Protein AF-A0AAE0Q2H9-F1 (afdb_monomer_lite)

Foldseek 3Di:
DDDDDDDDPPDPDPPPVVNVVLVCLVPDPDPLSVQLPPDDDPVSNVVSVVVSVVVVVVVCVVVVVVVVVVVVVDDDDDDDDDDDQKAFAFKKKKFFLFQFFPVQDALLNCQVCVVVVVQADPVLQGDPLNCVQVVPDPDPDDDPVSSPCVPPDHDDPVPRDDPLRVSVRGPDDQQQFFPFKDALNHGDGQVQWDWDQDPSGTMTMHQLCPPVDDTDMFRDDDDNNGMDTHTDSPPVRGDGDRDQDPNPDDPPPDPDDPDPDDDDDDPPPVVVVCVVDPDDDDPPVVVVVVVVVPDDDDDDDDDDDDDDPVVPVVVVVVVVVVVVVVVVDDDRCPPDPAGFMWMDTHHSVDDDPRVPRTDTDHPPDDDDDGDDDDDDPPDDDPDDDDDDDDDDPDDPPPPPPPDPPPDAAEAEEAPLELVVCLVVVLVVCVVVVHAKYKYKNHLDADFDWDRSDPQKIKGKHAHGSNGAIIIMIGRNVFVVQWPDWADQYSFWIWTWGQDPNAIEIEIEGEADAPPDDPVSRVVRVVSVVVVLVPDDPRHHYDYRYDQNWFLAAQQVVLVQAAARATAHDGDPSNVVVSVVCVVSSHHPVLRNDHDDNVPRHD

Sequence (602 aa):
MCLSESAPREKRERSSVREASELFLKHTTFHGLRHVFLGGSYPRRAAWLIAFLASLALLVAWSSNRVRYLLSSPVHTKAHVVYATRLVFPAVTICNRNLLLPRRMSKPDIFSAGRWLGLLGKNRQVSAGAVEALGTREDSSTPFRALDFSRFLPPPREAQPSMRQLLDRLGHQLEEMLLYCRFQGERCGPRNFSTIFTRYGKCYTFNSGLDGQPLRITTKGGMGNGLELMLDIQQDEYLPVWGETEALLCWNWFRPLRIHCYYDVENVMLQFCASLFGQQIGESLHKELIELAKGNVKEGNGMKQKQDPKSLIQPCIEDHCISYLNRFSFPPDETSFEAGIKVQIHTQDEPPFIDQLGFGVAPGFQTFVSCQEQRGAGGNWATVGRRSRGGRRVRRQREKRKGKSVGLRIGTLNVGTMTGKGRELADVMERRKVDILCVQETRWKGSKARSIGAGFKLFYYGMDSKRNGVGVVLKEEFVRNVLEVKRVSDRVMSLKLEIEGVMLNVVSGYAPQVGCELEEKERFWSELDEVMESIPTGERVVIGTDFNGHVGEGNTGDEEVMGKFGVKERNLEGQMVVDFAKRMDMGVVNTYFQKREEHRVT

InterPro domains:
  IPR001873 Epithelial sodium channel [PF00858] (24-244)
  IPR001873 Epithelial sodium channel [PF00858] (331-375)
  IPR001873 Epithelial sodium channel [PR01078] (45-62)
  IPR001873 Epithelial sodium channel [PR01078] (85-101)
  IPR001873 Epithelial sodium channel [PR01078] (191-207)
  IPR001873 Epithelial sodium channel [PR01078] (222-240)
  IPR001873 Epithelial sodium channel [PTHR11690] (16-242)
  IPR005135 Endonuclease/exonuclease/phosphatase [PF03372] (412-552)
  IPR036691 Endonuclease/exonuclease/phosphatase superfamily [G3DSA:3.60.10.10] (407-602)
  IPR036691 Endonuclease/exonuclease/phosphatase superfamily [SSF56219] (408-591)

Structure (mmCIF, N/CA/C/O backbone):
data_AF-A0AAE0Q2H9-F1
#
_entry.id   AF-A0AAE0Q2H9-F1
#
loop_
_atom_site.group_PDB
_atom_site.id
_atom_site.type_symbol
_atom_site.label_atom_id
_atom_site.label_alt_id
_atom_site.label_comp_id
_atom_site.label_asym_id
_atom_site.label_entity_id
_atom_site.label_seq_id
_atom_site.pdbx_PDB_ins_code
_atom_site.Cartn_x
_atom_site.Cartn_y
_atom_site.Cartn_z
_atom_site.occupancy
_atom_site.B_iso_or_equiv
_atom_site.auth_seq_id
_atom_site.auth_comp_id
_atom_site.auth_asym_id
_atom_site.auth_atom_id
_atom_site.pdbx_PDB_model_num
ATOM 1 N N . MET A 1 1 ? -81.831 51.601 44.321 1.00 39.03 1 MET A N 1
ATOM 2 C CA . MET A 1 1 ? -81.459 50.339 45.001 1.00 39.03 1 MET A CA 1
ATOM 3 C C . MET A 1 1 ? -80.109 49.929 44.430 1.00 39.03 1 MET A C 1
ATOM 5 O O . MET A 1 1 ? -80.035 49.822 43.221 1.00 39.03 1 MET A O 1
ATOM 9 N N . CYS A 1 2 ? -78.994 49.812 45.139 1.00 36.53 2 CYS A N 1
ATOM 10 C CA . CYS A 1 2 ? -78.701 49.851 46.565 1.00 36.53 2 CYS A CA 1
ATOM 11 C C . CYS A 1 2 ? -77.357 50.565 46.778 1.00 36.53 2 CYS A C 1
ATOM 13 O O . CYS A 1 2 ? -76.536 50.662 45.869 1.00 36.53 2 CYS A O 1
ATOM 15 N N . LEU A 1 3 ? -77.203 51.092 47.987 1.00 38.12 3 LEU A N 1
ATOM 16 C CA . LEU A 1 3 ? -76.043 51.804 48.502 1.00 38.12 3 LEU A CA 1
ATOM 17 C C . LEU A 1 3 ? -74.838 50.874 48.723 1.00 38.12 3 LEU A C 1
ATOM 19 O O . LEU A 1 3 ? -74.993 49.693 49.011 1.00 38.12 3 LEU A O 1
ATOM 23 N N . SER A 1 4 ? -73.665 51.492 48.599 1.00 39.12 4 SER A N 1
ATOM 24 C CA . SER A 1 4 ? -72.331 51.138 49.098 1.00 39.12 4 SER A CA 1
ATOM 25 C C . SER A 1 4 ? -72.188 49.942 50.054 1.00 39.12 4 SER A C 1
ATOM 27 O O . SER A 1 4 ? -72.590 50.023 51.213 1.00 39.12 4 SER A O 1
ATOM 29 N N . GLU A 1 5 ? -71.399 48.951 49.637 1.00 39.38 5 GLU A N 1
ATOM 30 C CA . GLU A 1 5 ? -70.533 48.191 50.544 1.00 39.38 5 GLU A CA 1
ATOM 31 C C . GLU A 1 5 ? -69.073 48.493 50.195 1.00 39.38 5 GLU A C 1
ATOM 33 O O . GLU A 1 5 ? -68.560 48.176 49.121 1.00 39.38 5 GLU A O 1
ATOM 38 N N . SER A 1 6 ? -68.410 49.192 51.110 1.00 40.75 6 SER A N 1
ATOM 39 C CA . SER A 1 6 ? -66.977 49.442 51.096 1.00 40.75 6 SER A CA 1
ATOM 40 C C . SER A 1 6 ? -66.220 48.129 51.308 1.00 40.75 6 SER A C 1
ATOM 42 O O . SER A 1 6 ? -66.159 47.626 52.430 1.00 40.75 6 SER A O 1
ATOM 44 N N . ALA A 1 7 ? -65.609 47.598 50.248 1.00 39.53 7 ALA A N 1
ATOM 45 C CA . ALA A 1 7 ? -64.619 46.534 50.364 1.00 39.53 7 ALA A CA 1
ATOM 46 C C . ALA A 1 7 ? -63.428 47.029 51.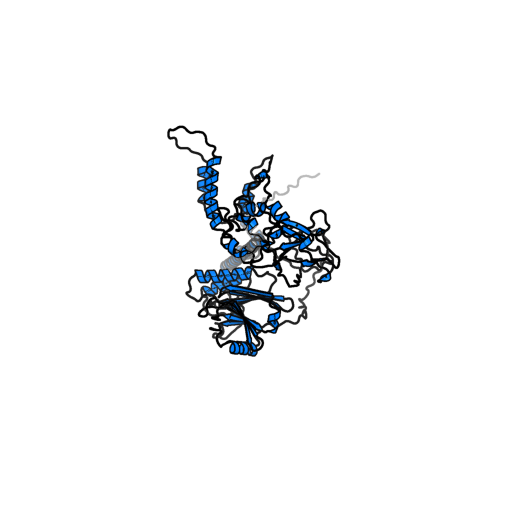213 1.00 39.53 7 ALA A C 1
ATOM 48 O O . ALA A 1 7 ? -62.914 48.128 50.960 1.00 39.53 7 ALA A O 1
ATOM 49 N N . PRO A 1 8 ? -62.963 46.266 52.217 1.00 41.06 8 PRO A N 1
ATOM 50 C CA . PRO A 1 8 ? -61.811 46.674 52.997 1.00 41.06 8 PRO A CA 1
ATOM 51 C C . PRO A 1 8 ? -60.570 46.652 52.100 1.00 41.06 8 PRO A C 1
ATOM 53 O O . PRO A 1 8 ? -60.254 45.654 51.456 1.00 41.06 8 PRO A O 1
ATOM 56 N N . ARG A 1 9 ? -59.849 47.778 52.062 1.00 40.84 9 ARG A N 1
ATOM 57 C CA . ARG A 1 9 ? -58.478 47.834 51.547 1.00 40.84 9 ARG A CA 1
ATOM 58 C C . ARG A 1 9 ? -57.620 46.902 52.403 1.00 40.84 9 ARG A C 1
ATOM 60 O O . ARG A 1 9 ? -57.198 47.298 53.489 1.00 40.84 9 ARG A O 1
ATOM 67 N N . GLU A 1 10 ? -57.340 45.696 51.917 1.00 41.06 10 GLU A N 1
ATOM 68 C CA . GLU A 1 10 ? -56.255 44.881 52.458 1.00 41.06 10 GLU A CA 1
ATOM 69 C C . GLU A 1 10 ? -54.957 45.683 52.335 1.00 41.06 10 GLU A C 1
ATOM 71 O O . GLU A 1 10 ? -54.444 45.961 51.246 1.00 41.06 10 GLU A O 1
ATOM 76 N N . LYS A 1 11 ? -54.437 46.113 53.487 1.00 38.41 11 LYS A N 1
ATOM 77 C CA . LYS A 1 11 ? -53.062 46.577 53.609 1.00 38.41 11 LYS A CA 1
ATOM 78 C C . LYS A 1 11 ? -52.184 45.419 53.153 1.00 38.41 11 LYS A C 1
ATOM 80 O O . LYS A 1 11 ? -52.078 44.417 53.848 1.00 38.41 11 LYS A O 1
ATOM 85 N N . ARG A 1 12 ? -51.546 45.566 51.993 1.00 45.38 12 ARG A N 1
ATOM 86 C CA . ARG A 1 12 ? -50.453 44.694 51.562 1.00 45.38 12 ARG A CA 1
ATOM 87 C C . ARG A 1 12 ? -49.292 44.927 52.528 1.00 45.38 12 ARG A C 1
ATOM 89 O O . ARG A 1 12 ? -48.433 45.774 52.281 1.00 45.38 12 ARG A O 1
ATOM 96 N N . GLU A 1 13 ? -49.326 44.252 53.674 1.00 52.59 13 GLU A N 1
ATOM 97 C CA . GLU A 1 13 ? -48.180 44.153 54.565 1.00 52.59 13 GLU A CA 1
ATOM 98 C C . GLU A 1 13 ? -47.014 43.666 53.710 1.00 52.59 13 GLU A C 1
ATOM 100 O O . GLU A 1 13 ? -47.124 42.688 52.967 1.00 52.59 13 GLU A O 1
ATOM 105 N N . ARG A 1 14 ? -45.910 44.417 53.718 1.00 51.50 14 ARG A N 1
ATOM 106 C CA . ARG A 1 14 ? -44.670 43.955 53.102 1.00 51.50 14 ARG A CA 1
ATOM 107 C C . ARG A 1 14 ? -44.243 42.728 53.894 1.00 51.50 14 ARG A C 1
ATOM 109 O O . ARG A 1 14 ? -43.568 42.876 54.908 1.00 51.50 14 ARG A O 1
ATOM 116 N N . SER A 1 15 ? -44.655 41.545 53.438 1.00 58.09 15 SER A N 1
ATOM 117 C CA . SER A 1 15 ? -44.147 40.270 53.931 1.00 58.09 15 SER A CA 1
ATOM 118 C C . SER A 1 15 ? -42.632 40.386 53.966 1.00 58.09 15 SER A C 1
ATOM 120 O O . SER A 1 15 ? -42.003 40.689 52.942 1.00 58.09 15 SER A O 1
ATOM 122 N N . SER A 1 16 ? -42.059 40.233 55.153 1.00 71.12 16 SER A N 1
ATOM 123 C CA . SER A 1 16 ? -40.617 40.307 55.334 1.00 71.12 16 SER A CA 1
ATOM 124 C C . SER A 1 16 ? -39.960 39.334 54.354 1.00 71.12 16 SER A C 1
ATOM 126 O O . SER A 1 16 ? -40.435 38.212 54.186 1.00 71.12 16 SER A O 1
ATOM 128 N N . VAL A 1 17 ? -38.869 39.730 53.690 1.00 72.31 17 VAL A N 1
ATOM 129 C CA . VAL A 1 17 ? -38.155 38.880 52.709 1.00 72.31 17 VAL A CA 1
ATOM 130 C C . VAL A 1 17 ? -37.811 37.502 53.298 1.00 72.31 17 VAL A C 1
ATOM 132 O O . VAL A 1 17 ? -37.739 36.513 52.573 1.00 72.31 17 VAL A O 1
ATOM 135 N N . ARG A 1 18 ? -37.657 37.430 54.626 1.00 70.06 18 ARG A N 1
ATOM 136 C CA . ARG A 1 18 ? -37.461 36.190 55.386 1.00 70.06 18 ARG A CA 1
ATOM 137 C C . ARG A 1 18 ? -38.673 35.260 55.368 1.00 70.06 18 ARG A C 1
ATOM 139 O O . ARG A 1 18 ? -38.517 34.057 55.242 1.00 70.06 18 ARG A O 1
ATOM 146 N N . GLU A 1 19 ? -39.872 35.805 55.463 1.00 74.44 19 GLU A N 1
ATOM 147 C CA . GLU A 1 19 ? -41.104 35.021 55.470 1.00 74.44 19 GLU A CA 1
ATOM 148 C C . GLU A 1 19 ? -41.381 34.437 54.079 1.00 74.44 19 GLU A C 1
ATOM 150 O O . GLU A 1 19 ? -41.682 33.253 53.941 1.00 74.44 19 GLU A O 1
ATOM 155 N N . ALA A 1 20 ? -41.141 35.230 53.030 1.00 76.94 20 ALA A N 1
ATOM 156 C CA . ALA A 1 20 ? -41.234 34.772 51.647 1.00 76.94 20 ALA A CA 1
ATOM 157 C C . ALA A 1 20 ? -40.179 33.701 51.306 1.00 76.94 20 ALA A C 1
ATOM 159 O O . ALA A 1 20 ? -40.489 32.728 50.613 1.00 76.94 20 ALA A O 1
ATOM 160 N N . SER A 1 21 ? -38.943 33.838 51.802 1.00 75.88 21 SER A N 1
ATOM 161 C CA . SER A 1 21 ? -37.888 32.847 51.562 1.00 75.88 21 SER A CA 1
ATOM 162 C C . SER A 1 21 ? -38.132 31.541 52.319 1.00 75.88 21 SER A C 1
ATOM 164 O O . SER A 1 21 ? -37.932 30.467 51.752 1.00 75.88 21 SER A O 1
ATOM 166 N N . GLU A 1 22 ? -38.645 31.590 53.548 1.00 75.81 22 GLU A N 1
ATOM 167 C CA . GLU A 1 22 ? -39.042 30.387 54.284 1.00 75.81 22 GLU A CA 1
ATOM 168 C C . GLU A 1 22 ? -40.211 29.651 53.621 1.00 75.81 22 GLU A C 1
ATOM 170 O O . GLU A 1 22 ? -40.206 28.418 53.557 1.00 75.81 22 GLU A O 1
ATOM 175 N N . LEU A 1 23 ? -41.190 30.384 53.088 1.00 78.94 23 LEU A N 1
ATOM 176 C CA . LEU A 1 23 ? -42.325 29.807 52.367 1.00 78.94 23 LEU A CA 1
ATOM 177 C C . LEU A 1 23 ? -41.866 29.157 51.049 1.00 78.94 23 LEU A C 1
ATOM 179 O O . LEU A 1 23 ? -42.233 28.017 50.759 1.00 78.94 23 LEU A O 1
ATOM 183 N N . PHE A 1 24 ? -40.957 29.808 50.313 1.00 82.88 24 PHE A N 1
ATOM 184 C CA . PHE A 1 24 ? -40.316 29.242 49.120 1.00 82.88 24 PHE A CA 1
ATOM 185 C C . PHE A 1 24 ? -39.538 27.956 49.430 1.00 82.88 24 PHE A C 1
ATOM 187 O O . PHE A 1 24 ? -39.693 26.945 48.747 1.00 82.88 24 PHE A O 1
ATOM 194 N N . LEU A 1 25 ? -38.739 27.950 50.498 1.00 80.50 25 LEU A N 1
ATOM 195 C CA . LEU A 1 25 ? -37.935 26.794 50.901 1.00 80.50 25 LEU A CA 1
ATOM 196 C C . LEU A 1 25 ? -38.777 25.608 51.403 1.00 80.50 25 LEU A C 1
ATOM 198 O O . LEU A 1 25 ? -38.303 24.471 51.375 1.00 80.50 25 LEU A O 1
ATOM 202 N N . LYS A 1 26 ? -40.017 25.840 51.850 1.00 78.00 26 LYS A N 1
ATOM 203 C CA . LYS A 1 26 ? -40.967 24.771 52.210 1.00 78.00 26 LYS A CA 1
ATOM 204 C C . LYS A 1 26 ? -41.614 24.124 50.984 1.00 78.00 26 LYS A C 1
ATOM 206 O O . LYS A 1 26 ? -41.869 22.922 51.027 1.00 78.00 26 LYS A O 1
ATOM 211 N N . HIS A 1 27 ? -41.844 24.895 49.920 1.00 82.44 27 HIS A N 1
ATOM 212 C CA . HIS A 1 27 ? -42.533 24.448 48.701 1.00 82.44 27 HIS A CA 1
ATOM 213 C C . HIS A 1 27 ? -41.603 24.117 47.524 1.00 82.44 27 HIS A C 1
ATOM 215 O O . HIS A 1 27 ? -42.066 23.626 46.496 1.00 82.44 27 HIS A O 1
ATOM 221 N N . THR A 1 28 ? -40.301 24.370 47.652 1.00 84.38 28 THR A N 1
ATOM 222 C CA . THR A 1 28 ? -39.335 24.094 46.589 1.00 84.38 28 THR A CA 1
ATOM 223 C C . THR A 1 28 ? -39.168 22.597 46.323 1.00 84.38 28 THR A C 1
ATOM 225 O O . THR A 1 28 ? -39.120 21.778 47.242 1.00 84.38 28 THR A O 1
ATOM 228 N N . THR A 1 29 ? -39.024 22.240 45.047 1.00 86.31 29 THR A N 1
ATOM 229 C CA . THR A 1 29 ? -38.696 20.880 44.590 1.00 86.31 29 THR A CA 1
ATOM 230 C C . THR A 1 29 ? -37.190 20.599 44.623 1.00 86.31 29 THR A C 1
ATOM 232 O O . THR A 1 29 ? -36.755 19.476 44.351 1.00 86.31 29 THR A O 1
ATOM 235 N N . PHE A 1 30 ? -36.372 21.602 44.968 1.00 82.81 30 PHE A N 1
ATOM 236 C CA . PHE A 1 30 ? -34.933 21.438 45.137 1.00 82.81 30 PHE A CA 1
ATOM 237 C C . PHE A 1 30 ? -34.627 20.618 46.391 1.00 82.81 30 PHE A C 1
ATOM 239 O O . PHE A 1 30 ? -34.816 21.053 47.531 1.00 82.81 30 PHE A O 1
ATOM 246 N N . HIS A 1 31 ? -34.111 19.415 46.163 1.00 84.12 31 HIS A N 1
ATOM 247 C CA . HIS A 1 31 ? -33.753 18.480 47.217 1.00 84.12 31 HIS A CA 1
ATOM 248 C C . HIS A 1 31 ? -32.572 19.032 48.031 1.00 84.12 31 HIS A C 1
ATOM 250 O O . HIS A 1 31 ? -31.634 19.607 47.485 1.00 84.12 31 HIS A O 1
ATOM 256 N N . GLY A 1 32 ? -32.624 18.883 49.355 1.00 82.81 32 GLY A N 1
ATOM 257 C CA . GLY A 1 32 ? -31.563 19.328 50.268 1.00 82.81 32 GLY A CA 1
ATOM 258 C C . GLY A 1 32 ? -31.647 20.798 50.696 1.00 82.81 32 GLY A C 1
ATOM 259 O O . GLY A 1 32 ? -31.337 21.095 51.848 1.00 82.81 32 GLY A O 1
ATOM 260 N N . LEU A 1 33 ? -32.165 21.704 49.857 1.00 83.62 33 LEU A N 1
ATOM 261 C CA . LEU A 1 33 ? -32.212 23.147 50.152 1.00 83.62 33 LEU A CA 1
ATOM 262 C C . LEU A 1 33 ? -33.063 23.473 51.396 1.00 83.62 33 LEU A C 1
ATOM 264 O O . LEU A 1 33 ? -32.668 24.268 52.249 1.00 83.62 33 LEU A O 1
ATOM 268 N N . ARG A 1 34 ? -34.187 22.768 51.577 1.00 84.31 34 ARG A N 1
ATOM 269 C CA . ARG A 1 34 ? -35.017 22.848 52.792 1.00 84.31 34 ARG A CA 1
ATOM 270 C C . ARG A 1 34 ? -34.242 22.473 54.063 1.00 84.31 34 ARG A C 1
ATOM 272 O O . ARG A 1 34 ? -34.449 23.084 55.106 1.00 84.31 34 ARG A O 1
ATOM 279 N N . HIS A 1 35 ? -33.352 21.483 54.005 1.00 83.19 35 HIS A N 1
ATOM 280 C CA . HIS A 1 35 ? -32.595 21.019 55.176 1.00 83.19 35 HIS A CA 1
ATOM 281 C C . HIS A 1 35 ? -31.401 21.912 55.521 1.00 83.19 35 HIS A C 1
ATOM 283 O O . HIS A 1 35 ? -30.983 21.933 56.676 1.00 83.19 35 HIS A O 1
ATOM 289 N N . VAL A 1 36 ? -30.905 22.678 54.549 1.00 83.31 36 VAL A N 1
ATOM 290 C CA . VAL A 1 36 ? -29.875 23.702 54.755 1.00 83.31 36 VAL A CA 1
ATOM 291 C C . VAL A 1 36 ? -30.437 24.895 55.534 1.00 83.31 36 VAL A C 1
ATOM 293 O O . VAL A 1 36 ? -29.803 25.365 56.477 1.00 83.31 36 VAL A O 1
ATOM 296 N N . PHE A 1 37 ? -31.642 25.359 55.184 1.00 79.75 37 PHE A N 1
ATOM 297 C CA . PHE A 1 37 ? -32.183 26.618 55.711 1.00 79.75 37 PHE A CA 1
ATOM 298 C C . PHE A 1 37 ? -33.259 26.467 56.802 1.00 79.75 37 PHE A C 1
ATOM 300 O O . PHE A 1 37 ? -33.308 27.294 57.710 1.00 79.75 37 PHE A O 1
ATOM 307 N N . LEU A 1 38 ? -34.096 25.420 56.777 1.00 73.25 38 LEU A N 1
ATOM 308 C CA . LEU A 1 38 ? -35.265 25.293 57.670 1.00 73.25 38 LEU A CA 1
ATOM 309 C C . LEU A 1 38 ? -35.107 24.267 58.808 1.00 73.25 38 LEU A C 1
ATOM 311 O O . LEU A 1 38 ? -35.972 24.205 59.676 1.00 73.25 38 LEU A O 1
ATOM 315 N N . GLY A 1 39 ? -34.045 23.450 58.854 1.00 66.81 39 GLY A N 1
ATOM 316 C CA . GLY A 1 39 ? -33.971 22.309 59.787 1.00 66.81 39 GLY A CA 1
ATOM 317 C C . GLY A 1 39 ? -32.742 22.260 60.703 1.00 66.81 39 GLY A C 1
ATOM 318 O O . GLY A 1 39 ? -31.646 22.570 60.262 1.00 66.81 39 GLY A O 1
ATOM 319 N N . GLY A 1 40 ? -32.923 21.788 61.944 1.00 67.56 40 GLY A N 1
ATOM 320 C CA . GLY A 1 40 ? -31.889 21.158 62.787 1.00 67.56 40 GLY A CA 1
ATOM 321 C C . GLY A 1 40 ? -30.807 22.043 63.426 1.00 67.56 40 GLY A C 1
ATOM 322 O O . GLY A 1 40 ? -30.746 23.250 63.215 1.00 67.56 40 GLY A O 1
ATOM 323 N N . SER A 1 41 ? -29.941 21.397 64.218 1.00 80.31 41 SER A N 1
ATOM 324 C CA . SER A 1 41 ? -28.746 21.993 64.827 1.00 80.31 41 SER A CA 1
ATOM 325 C C . SER A 1 41 ? -27.718 22.418 63.769 1.00 80.31 41 SER A C 1
ATOM 327 O O . SER A 1 41 ? -27.678 21.868 62.664 1.00 80.31 41 SER A O 1
ATOM 329 N N . TYR A 1 42 ? -26.853 23.376 64.116 1.00 82.25 42 TYR A N 1
ATOM 330 C CA . TYR A 1 42 ? -25.795 23.896 63.239 1.00 82.25 42 TYR A CA 1
ATOM 331 C C . TYR A 1 42 ? -24.983 22.818 62.479 1.00 82.25 42 TYR A C 1
ATOM 333 O O . TYR A 1 42 ? -24.877 22.929 61.255 1.00 82.25 42 TYR A O 1
ATOM 341 N N . PRO A 1 43 ? -24.487 21.727 63.110 1.00 84.81 43 PRO A N 1
ATOM 342 C CA . PRO A 1 43 ? -23.724 20.699 62.389 1.00 84.81 43 PRO A CA 1
ATOM 343 C C . PRO A 1 43 ? -24.547 19.964 61.322 1.00 84.81 43 PRO A C 1
ATOM 345 O O . PRO A 1 43 ? -24.023 19.605 60.269 1.00 84.81 43 PRO A O 1
ATOM 348 N N . ARG A 1 44 ? -25.854 19.781 61.541 1.00 85.06 44 ARG A N 1
ATOM 349 C CA . ARG A 1 44 ? -26.738 19.133 60.564 1.00 85.06 44 ARG A CA 1
ATOM 350 C C . ARG A 1 44 ? -26.936 20.011 59.329 1.00 85.06 44 ARG A C 1
ATOM 352 O O . ARG A 1 44 ? -26.934 19.492 58.217 1.00 85.06 44 ARG A O 1
ATOM 359 N N . ARG A 1 45 ? -27.071 21.327 59.511 1.00 87.00 45 ARG A N 1
ATOM 360 C CA . ARG A 1 45 ? -27.172 22.286 58.397 1.00 87.00 45 ARG A CA 1
ATOM 361 C C . ARG A 1 45 ? -25.888 22.331 57.575 1.00 87.00 45 ARG A C 1
ATOM 363 O O . ARG A 1 45 ? -25.959 22.290 56.350 1.00 87.00 45 ARG A O 1
ATOM 370 N N . ALA A 1 46 ? -24.733 22.336 58.242 1.00 87.19 46 ALA A N 1
ATOM 371 C CA . ALA A 1 46 ? -23.431 22.296 57.581 1.00 87.19 46 ALA A CA 1
ATOM 372 C C . ALA A 1 46 ? -23.246 21.013 56.751 1.00 87.19 46 ALA A C 1
ATOM 374 O O . ALA A 1 46 ? -22.850 21.089 55.590 1.00 87.19 46 ALA A O 1
ATOM 375 N N . ALA A 1 47 ? -23.615 19.847 57.292 1.00 89.62 47 ALA A N 1
ATOM 376 C CA . ALA A 1 47 ? -23.546 18.580 56.562 1.00 89.62 47 ALA A CA 1
ATOM 377 C C . ALA A 1 47 ? -24.439 18.572 55.305 1.00 89.62 47 ALA A C 1
ATOM 379 O O . ALA A 1 47 ? -23.997 18.160 54.231 1.00 89.62 47 ALA A O 1
ATOM 380 N N . TRP A 1 48 ? -25.674 19.078 55.408 1.00 89.81 48 TRP A N 1
ATOM 381 C CA . TRP A 1 48 ? -26.577 19.195 54.256 1.00 89.81 48 TRP A CA 1
ATOM 382 C C . TRP A 1 48 ? -26.090 20.204 53.215 1.00 89.81 48 TRP A C 1
ATOM 384 O O . TRP A 1 48 ? -26.258 19.963 52.020 1.00 89.81 48 TRP A O 1
ATOM 394 N N . LEU A 1 49 ? -25.454 21.297 53.643 1.00 90.38 49 LEU A N 1
ATOM 395 C CA . LEU A 1 49 ? -24.866 22.283 52.738 1.00 90.38 49 LEU A CA 1
ATOM 396 C C . LEU A 1 49 ? -23.699 21.680 51.947 1.00 90.38 49 LEU A C 1
ATOM 398 O O . LEU A 1 49 ? -23.647 21.834 50.729 1.00 90.38 49 LEU A O 1
ATOM 402 N N . ILE A 1 50 ? -22.807 20.945 52.617 1.00 92.81 50 ILE A N 1
ATOM 403 C CA . ILE A 1 50 ? -21.678 20.260 51.971 1.00 92.81 50 ILE A CA 1
ATOM 404 C C . ILE A 1 50 ? -22.186 19.225 50.961 1.00 92.81 50 ILE A C 1
ATOM 406 O O . ILE A 1 50 ? -21.733 19.213 49.818 1.00 92.81 50 ILE A O 1
ATOM 410 N N . ALA A 1 51 ? -23.161 18.397 51.344 1.00 91.88 51 ALA A N 1
ATOM 411 C CA . ALA A 1 51 ? -23.741 17.397 50.449 1.00 91.88 51 ALA A CA 1
ATOM 412 C C . ALA A 1 51 ? -24.419 18.036 49.222 1.00 91.88 51 ALA A C 1
ATOM 414 O O . ALA A 1 51 ? -24.249 17.560 48.097 1.00 91.88 51 ALA A O 1
ATOM 415 N N . PHE A 1 52 ? -25.144 19.143 49.417 1.00 92.38 52 PHE A N 1
ATOM 416 C CA . PHE A 1 52 ? -25.777 19.887 48.330 1.00 92.38 52 PHE A CA 1
ATOM 417 C C . PHE A 1 52 ? -24.738 20.471 47.362 1.00 92.38 52 PHE A C 1
ATOM 419 O O . PHE A 1 52 ? -24.836 20.248 46.154 1.00 92.38 52 PHE A O 1
ATOM 426 N N . LEU A 1 53 ? -23.702 21.141 47.877 1.00 93.50 53 LEU A N 1
ATOM 427 C CA . LEU A 1 53 ? -22.624 21.707 47.060 1.00 93.50 53 LEU A CA 1
ATOM 428 C C . LEU A 1 53 ? -21.838 20.628 46.306 1.00 93.50 53 LEU A C 1
ATOM 430 O O . LEU A 1 53 ? -21.559 20.800 45.121 1.00 93.50 53 LEU A O 1
ATOM 434 N N . ALA A 1 54 ? -21.547 19.494 46.947 1.00 94.50 54 ALA A N 1
ATOM 435 C CA . ALA A 1 54 ? -20.900 18.358 46.296 1.00 94.50 54 ALA A CA 1
ATOM 436 C C . ALA A 1 54 ? -21.754 17.801 45.143 1.00 94.50 54 ALA A C 1
ATOM 438 O O . ALA A 1 54 ? -21.240 17.551 44.053 1.00 94.50 54 ALA A O 1
ATOM 439 N N . SER A 1 55 ? -23.071 17.667 45.346 1.00 94.31 55 SER A N 1
ATOM 440 C CA . SER A 1 55 ? -23.988 17.199 44.298 1.00 94.31 55 SER A CA 1
ATOM 441 C C . SER A 1 55 ? -24.080 18.169 43.112 1.00 94.31 55 SER A C 1
ATOM 443 O O . SER A 1 55 ? -24.082 17.734 41.960 1.00 94.31 55 SER A O 1
ATOM 445 N N . LEU A 1 56 ? -24.074 19.482 43.376 1.00 94.12 56 LEU A N 1
ATOM 446 C CA . LEU A 1 56 ? -24.089 20.517 42.344 1.00 94.12 56 LEU A CA 1
ATOM 447 C C . LEU A 1 56 ? -22.772 20.545 41.557 1.00 94.12 56 LEU A C 1
ATOM 449 O O . LEU A 1 56 ? -22.795 20.625 40.330 1.00 94.12 56 LEU A O 1
ATOM 453 N N . ALA A 1 57 ? -21.633 20.421 42.241 1.00 95.06 57 ALA A N 1
ATOM 454 C CA . ALA A 1 57 ? -20.321 20.358 41.603 1.00 95.06 57 ALA A CA 1
ATOM 455 C C . ALA A 1 57 ? -20.202 19.141 40.672 1.00 95.06 57 ALA A C 1
ATOM 457 O O . ALA A 1 57 ? -19.765 19.280 39.528 1.00 95.06 57 ALA A O 1
ATOM 458 N N . LEU A 1 58 ? -20.665 17.966 41.117 1.00 95.38 58 LEU A N 1
ATOM 459 C CA . LEU A 1 58 ? -20.722 16.769 40.276 1.00 95.38 58 LEU A CA 1
ATOM 460 C C . LEU A 1 58 ? -21.636 16.981 39.065 1.00 95.38 58 LEU A C 1
ATOM 462 O O . LEU A 1 58 ? -21.240 16.670 37.943 1.00 95.38 58 LEU A O 1
ATOM 466 N N . LEU A 1 59 ? -22.828 17.553 39.257 1.00 95.50 59 LEU A N 1
ATOM 467 C CA . LEU A 1 59 ? -23.752 17.835 38.158 1.00 95.50 59 LEU A CA 1
ATOM 468 C C . LEU A 1 59 ? -23.114 18.745 37.100 1.00 95.50 59 LEU A C 1
ATOM 470 O O . LEU A 1 59 ? -23.185 18.445 35.906 1.00 95.50 59 LEU A O 1
ATOM 474 N N . VAL A 1 60 ? -22.465 19.833 37.520 1.00 95.62 60 VAL A N 1
ATOM 475 C CA . VAL A 1 60 ? -21.793 20.773 36.611 1.00 95.62 60 VAL A CA 1
ATOM 476 C C . VAL A 1 60 ? -20.619 20.100 35.897 1.00 95.62 60 VAL A C 1
ATOM 478 O O . VAL A 1 60 ? -20.499 20.220 34.679 1.00 95.62 60 VAL A O 1
ATOM 481 N N . ALA A 1 61 ? -19.791 19.328 36.605 1.00 95.44 61 ALA A N 1
ATOM 482 C CA . ALA A 1 61 ? -18.658 18.627 36.004 1.00 95.44 61 ALA A CA 1
ATOM 483 C C . ALA A 1 61 ? -19.104 17.608 34.937 1.00 95.44 61 ALA A C 1
ATOM 485 O O . ALA A 1 61 ? -18.604 17.619 33.808 1.00 95.44 61 ALA A O 1
ATOM 486 N N . TRP A 1 62 ? -20.089 16.762 35.258 1.00 95.50 62 TRP A N 1
ATOM 487 C CA . TRP A 1 62 ? -20.592 15.732 34.344 1.00 95.50 62 TRP A CA 1
ATOM 488 C C . TRP A 1 62 ? -21.374 16.312 33.164 1.00 95.50 62 TRP A C 1
ATOM 490 O O . TRP A 1 62 ? -21.199 15.853 32.032 1.00 95.50 62 TRP A O 1
ATOM 500 N N . SER A 1 63 ? -22.203 17.333 33.395 1.00 96.44 63 SER A N 1
ATOM 501 C CA . SER A 1 63 ? -22.922 18.020 32.312 1.00 96.44 63 SER A CA 1
ATOM 502 C C . SER A 1 63 ? -21.953 18.735 31.372 1.00 96.44 63 SER A C 1
ATOM 504 O O . SER A 1 63 ? -22.062 18.575 30.159 1.00 96.44 63 SER A O 1
ATOM 506 N N . SER A 1 64 ? -20.938 19.417 31.909 1.00 95.00 64 SER A N 1
ATOM 507 C CA . SER A 1 64 ? -19.884 20.055 31.119 1.00 95.00 64 SER A CA 1
ATOM 508 C C . SER A 1 64 ? -19.113 19.039 30.269 1.00 95.00 64 SER A C 1
ATOM 510 O O . SER A 1 64 ? -18.878 19.282 29.087 1.00 95.00 64 SER A O 1
ATOM 512 N N . ASN A 1 65 ? -18.787 17.863 30.818 1.00 93.94 65 ASN A N 1
ATOM 513 C CA . ASN A 1 65 ? -18.159 16.780 30.058 1.00 93.94 65 ASN A CA 1
ATOM 514 C C . ASN A 1 65 ? -19.039 16.303 28.884 1.00 93.94 65 ASN A C 1
ATOM 516 O O . ASN A 1 65 ? -18.558 16.131 27.767 1.00 93.94 65 ASN A O 1
ATOM 520 N N . ARG A 1 66 ? -20.354 16.151 29.099 1.00 93.75 66 ARG A N 1
ATOM 521 C CA . ARG A 1 66 ? -21.293 15.745 28.036 1.00 93.75 66 ARG A CA 1
ATOM 522 C C . ARG A 1 66 ? -21.493 16.816 26.971 1.00 93.75 66 ARG A C 1
ATOM 524 O O . ARG A 1 66 ? -21.578 16.470 25.798 1.00 93.75 66 ARG A O 1
ATOM 531 N N . VAL A 1 67 ? -21.519 18.089 27.360 1.00 94.81 67 VAL A N 1
ATOM 532 C CA . VAL A 1 67 ? -21.574 19.208 26.412 1.00 94.81 67 VAL A CA 1
ATOM 533 C C . VAL A 1 67 ? -20.294 19.264 25.579 1.00 94.81 67 VAL A C 1
ATOM 535 O O . VAL A 1 67 ? -20.391 19.353 24.362 1.00 94.81 67 VAL A O 1
ATOM 538 N N . ARG A 1 68 ? -19.106 19.117 26.187 1.00 91.12 68 ARG A N 1
ATOM 539 C CA . ARG A 1 68 ? -17.839 19.035 25.434 1.00 91.12 68 ARG A CA 1
ATOM 540 C C . ARG A 1 68 ? -17.823 17.859 24.460 1.00 91.12 68 ARG A C 1
ATOM 542 O O . ARG A 1 68 ? -17.434 18.045 23.316 1.00 91.12 68 ARG A O 1
ATOM 549 N N . TYR A 1 69 ? -18.303 16.691 24.884 1.00 90.62 69 TYR A N 1
ATOM 550 C CA . TYR A 1 69 ? -18.436 15.524 24.011 1.00 90.62 69 TYR A CA 1
ATOM 551 C C . TYR A 1 69 ? -19.427 15.747 22.860 1.00 90.62 69 TYR A C 1
ATOM 553 O O . TYR A 1 69 ? -19.230 15.232 21.772 1.00 90.62 69 TYR A O 1
ATOM 561 N N . LEU A 1 70 ? -20.497 16.518 23.064 1.00 92.69 70 LEU A N 1
ATOM 562 C CA . LEU A 1 70 ? -21.406 16.871 21.972 1.00 92.69 70 LEU A CA 1
ATOM 563 C C . LEU A 1 70 ? -20.760 17.879 21.008 1.00 92.69 70 LEU A C 1
ATOM 565 O O . LEU A 1 70 ? -20.904 17.744 19.796 1.00 92.69 70 LEU A O 1
ATOM 569 N N . LEU A 1 71 ? -20.020 18.857 21.540 1.00 92.69 71 LEU A N 1
ATOM 570 C CA . LEU A 1 71 ? -19.297 19.858 20.750 1.00 92.69 71 LEU A CA 1
ATOM 571 C C . LEU A 1 71 ? -18.113 19.260 19.976 1.00 92.69 71 LEU A C 1
ATOM 573 O O . LEU A 1 71 ? -17.768 19.779 18.919 1.00 92.69 71 LEU A O 1
ATOM 577 N N . SER A 1 72 ? -17.540 18.140 20.431 1.00 88.94 72 SER A N 1
ATOM 578 C CA . SER A 1 72 ? -16.509 17.406 19.687 1.00 88.94 72 SER A CA 1
ATOM 579 C C . SER A 1 72 ? -17.048 16.651 18.465 1.00 88.94 72 SER A C 1
ATOM 581 O O . SER A 1 72 ? -16.283 15.949 17.817 1.00 88.94 72 SER A O 1
ATOM 583 N N . SER A 1 73 ? -18.349 16.766 18.159 1.00 84.31 73 SER A N 1
ATOM 584 C CA . SER A 1 73 ? -19.009 16.179 16.981 1.00 84.31 73 SER A CA 1
ATOM 585 C C . SER A 1 73 ? -18.622 14.712 16.715 1.00 84.31 73 SER A C 1
ATOM 587 O O . SER A 1 73 ? -18.120 14.387 15.638 1.00 84.31 73 SER A O 1
ATOM 589 N N . PRO A 1 74 ? -18.831 13.802 17.687 1.00 83.62 74 PRO A N 1
ATOM 590 C CA . PRO A 1 74 ? -18.422 12.414 17.557 1.00 83.62 74 PRO A CA 1
ATOM 591 C C . PRO A 1 74 ? -19.244 11.740 16.458 1.00 83.62 74 PRO A C 1
ATOM 593 O O . PRO A 1 74 ? -20.474 11.682 16.517 1.00 83.62 74 PRO A O 1
ATOM 596 N N . VAL A 1 75 ? -18.555 11.207 15.453 1.00 81.94 75 VAL A N 1
ATOM 597 C CA . VAL A 1 75 ? -19.170 10.428 14.378 1.00 81.94 75 VAL A CA 1
ATOM 598 C C . VAL A 1 75 ? -19.031 8.939 14.670 1.00 81.94 75 VAL A C 1
ATOM 600 O O . VAL A 1 75 ? -17.980 8.458 15.085 1.00 81.94 75 VAL A O 1
ATOM 603 N N . HIS A 1 76 ? -20.107 8.191 14.440 1.00 74.75 76 HIS A N 1
ATOM 604 C CA . HIS A 1 76 ? -20.092 6.733 14.495 1.00 74.75 76 HIS A CA 1
ATOM 605 C C . HIS A 1 76 ? -20.392 6.179 13.109 1.00 74.75 76 HIS A C 1
ATOM 607 O O . HIS A 1 76 ? -21.452 6.441 12.537 1.00 74.75 76 HIS A O 1
ATOM 613 N N . THR A 1 77 ? -19.473 5.383 12.579 1.00 76.00 77 THR A N 1
ATOM 614 C CA . THR A 1 77 ? -19.650 4.711 11.296 1.00 76.00 77 THR A CA 1
ATOM 615 C C . THR A 1 77 ? -20.505 3.455 11.480 1.00 76.00 77 THR A C 1
ATOM 617 O O . THR A 1 77 ? -20.298 2.648 12.386 1.00 76.00 77 THR A O 1
ATOM 620 N N . LYS A 1 78 ? -21.520 3.283 10.626 1.00 68.94 78 LYS A N 1
ATOM 621 C CA . LYS A 1 78 ? -22.324 2.055 10.557 1.00 68.94 78 LYS A CA 1
ATOM 622 C C . LYS A 1 78 ? -22.046 1.343 9.241 1.00 68.94 78 LYS A C 1
ATOM 624 O O . LYS A 1 78 ? -22.634 1.682 8.218 1.00 68.94 78 LYS A O 1
ATOM 629 N N . ALA A 1 79 ? -21.186 0.334 9.285 1.00 74.50 79 ALA A N 1
ATOM 630 C CA . ALA A 1 79 ? -20.950 -0.545 8.149 1.00 74.50 79 ALA A CA 1
ATOM 631 C C . ALA A 1 79 ? -22.045 -1.621 8.072 1.00 74.50 79 ALA A C 1
ATOM 633 O O . ALA A 1 79 ? -22.340 -2.298 9.059 1.00 74.50 79 ALA A O 1
ATOM 634 N N . HIS A 1 80 ? -22.652 -1.783 6.899 1.00 69.31 80 HIS A N 1
ATOM 635 C CA . HIS A 1 80 ? -23.546 -2.896 6.596 1.00 69.31 80 HIS A CA 1
ATOM 636 C C . HIS A 1 80 ? -23.299 -3.362 5.162 1.00 69.31 80 HIS A C 1
ATOM 638 O O . HIS A 1 80 ? -22.988 -2.559 4.287 1.00 69.31 80 HIS A O 1
ATOM 644 N N . VAL A 1 81 ? -23.411 -4.669 4.932 1.00 78.19 81 VAL A N 1
ATOM 645 C CA . VAL A 1 81 ? -23.224 -5.267 3.607 1.00 78.19 81 VAL A CA 1
ATOM 646 C C . VAL A 1 81 ? -24.588 -5.393 2.942 1.00 78.19 81 VAL A C 1
ATOM 648 O O . VAL A 1 81 ? -25.495 -6.004 3.508 1.00 78.19 81 VAL A O 1
ATOM 651 N N . VAL A 1 82 ? -24.728 -4.823 1.746 1.00 79.75 82 VAL A N 1
ATOM 652 C CA . VAL A 1 82 ? -25.934 -4.936 0.918 1.00 79.75 82 VAL A CA 1
ATOM 653 C C . VAL A 1 82 ? -25.597 -5.752 -0.322 1.00 79.75 82 VAL A C 1
ATOM 655 O O . VAL A 1 82 ? -24.662 -5.428 -1.049 1.00 79.75 82 VAL A O 1
ATOM 658 N N . TYR A 1 83 ? -26.365 -6.810 -0.573 1.00 78.75 83 TYR A N 1
ATOM 659 C CA . TYR A 1 83 ? -26.235 -7.608 -1.789 1.00 78.75 83 TYR A CA 1
ATOM 660 C C . TYR A 1 83 ? -27.063 -6.967 -2.906 1.00 78.75 83 TYR A C 1
ATOM 662 O O . TYR A 1 83 ? -28.292 -7.045 -2.896 1.00 78.75 83 TYR A O 1
ATOM 670 N N . ALA A 1 84 ? -26.394 -6.310 -3.853 1.00 77.12 84 ALA A N 1
ATOM 671 C CA . ALA A 1 84 ? -27.039 -5.714 -5.018 1.00 77.12 84 ALA A CA 1
ATOM 672 C C . ALA A 1 84 ? -27.225 -6.751 -6.139 1.00 77.12 84 ALA A C 1
ATOM 674 O O . ALA A 1 84 ? -26.321 -7.527 -6.438 1.00 77.12 84 ALA A O 1
ATOM 675 N N . THR A 1 85 ? -28.394 -6.749 -6.784 1.00 80.62 85 THR A N 1
ATOM 676 C CA . THR A 1 85 ? -28.703 -7.611 -7.945 1.00 80.62 85 THR A CA 1
ATOM 677 C C . THR A 1 85 ? -28.204 -7.033 -9.269 1.00 80.62 85 THR A C 1
ATOM 679 O O . THR A 1 85 ? -28.101 -7.750 -10.263 1.00 80.62 85 THR A O 1
ATOM 682 N N . ARG A 1 86 ? -27.922 -5.727 -9.297 1.00 84.81 86 ARG A N 1
ATOM 683 C CA . ARG A 1 86 ? -27.315 -4.999 -10.412 1.00 84.81 86 ARG A CA 1
ATOM 684 C C . ARG A 1 86 ? -26.280 -4.046 -9.841 1.00 84.81 86 ARG A C 1
ATOM 686 O O . ARG A 1 86 ? -26.611 -3.236 -8.978 1.00 84.81 86 ARG A O 1
ATOM 693 N N . LEU A 1 87 ? -25.058 -4.151 -10.331 1.00 88.06 87 LEU A N 1
ATOM 694 C CA . LEU A 1 87 ? -23.931 -3.337 -9.909 1.00 88.06 87 LEU A CA 1
ATOM 695 C C . LEU A 1 87 ? -23.310 -2.695 -11.147 1.00 88.06 87 LEU A C 1
ATOM 697 O O . LEU A 1 87 ? -23.186 -3.355 -12.177 1.00 88.06 87 LEU A O 1
ATOM 701 N N . VAL A 1 88 ? -22.964 -1.413 -11.084 1.00 91.12 88 VAL A N 1
ATOM 702 C CA . VAL A 1 88 ? -22.264 -0.756 -12.194 1.00 91.12 88 VAL A CA 1
ATOM 703 C C . VAL A 1 88 ? -20.841 -1.298 -12.213 1.00 91.12 88 VAL A C 1
ATOM 705 O O . VAL A 1 88 ? -20.167 -1.303 -11.186 1.00 91.12 88 VAL A O 1
ATOM 708 N N . PHE A 1 89 ? -20.402 -1.825 -13.354 1.00 93.50 89 PHE A N 1
ATOM 709 C CA . PHE A 1 89 ? -19.026 -2.286 -13.493 1.00 93.50 89 PHE A CA 1
ATOM 710 C C . PHE A 1 89 ? -18.098 -1.066 -13.387 1.00 93.50 89 PHE A C 1
ATOM 712 O O . PHE A 1 89 ? -18.456 -0.018 -13.923 1.00 93.50 89 PHE A O 1
ATOM 719 N N . PRO A 1 90 ? -16.952 -1.135 -12.696 1.00 94.31 90 PRO A N 1
ATOM 720 C CA . PRO A 1 90 ? -16.064 0.018 -12.559 1.00 94.31 90 PRO A CA 1
ATOM 721 C C . PRO A 1 90 ? -15.400 0.397 -13.892 1.00 94.31 90 PRO A C 1
ATOM 723 O O . PRO A 1 90 ? -15.483 -0.340 -14.883 1.00 94.31 90 PRO A O 1
ATOM 726 N N . ALA A 1 91 ? -14.738 1.551 -13.910 1.00 94.88 91 ALA A N 1
ATOM 727 C CA . ALA A 1 91 ? -13.802 1.900 -14.966 1.00 94.88 91 ALA A CA 1
ATOM 728 C C . ALA A 1 91 ? -12.475 1.163 -14.722 1.00 94.88 91 ALA A C 1
ATOM 730 O O . ALA A 1 91 ? -11.991 1.091 -13.589 1.00 94.88 91 ALA A O 1
ATOM 731 N N . VAL A 1 92 ? -11.901 0.587 -15.780 1.00 95.94 92 VAL A N 1
ATOM 732 C CA . VAL A 1 92 ? -10.626 -0.145 -15.705 1.00 95.94 92 VAL A CA 1
ATOM 733 C C . VAL A 1 92 ? -9.624 0.530 -16.625 1.00 95.94 92 VAL A C 1
ATOM 735 O O . VAL A 1 92 ? -9.724 0.402 -17.844 1.00 95.94 92 VAL A O 1
ATOM 738 N N . THR A 1 93 ? -8.671 1.251 -16.039 1.00 95.50 93 THR A N 1
ATOM 739 C CA . THR A 1 93 ? -7.607 1.946 -16.773 1.00 95.50 93 THR A CA 1
ATOM 740 C C . THR A 1 93 ? -6.346 1.099 -16.816 1.00 95.50 93 THR A C 1
ATOM 742 O O . THR A 1 93 ? -5.903 0.590 -15.789 1.00 95.50 93 THR A O 1
ATOM 745 N N . ILE A 1 94 ? -5.773 0.951 -18.008 1.00 95.25 94 ILE A N 1
ATOM 746 C CA . ILE A 1 94 ? -4.616 0.102 -18.295 1.00 95.25 94 ILE A CA 1
ATOM 747 C C . ILE A 1 94 ? -3.556 0.930 -19.021 1.00 95.25 94 ILE A C 1
ATOM 749 O O . ILE A 1 94 ? -3.856 1.615 -20.002 1.00 95.25 94 ILE A O 1
ATOM 753 N N . CYS A 1 95 ? -2.313 0.828 -18.557 1.00 92.19 95 CYS A N 1
ATOM 754 C CA . CYS A 1 95 ? -1.143 1.452 -19.171 1.00 92.19 95 CYS A CA 1
ATOM 755 C C . CYS A 1 95 ? -0.028 0.422 -19.354 1.00 92.19 95 CYS A C 1
ATOM 757 O O . CYS A 1 95 ? 0.234 -0.374 -18.448 1.00 92.19 95 CYS A O 1
ATOM 759 N N . ASN A 1 96 ? 0.665 0.470 -20.492 1.00 90.69 96 ASN A N 1
ATOM 760 C CA . ASN A 1 96 ? 1.947 -0.216 -20.630 1.00 90.69 96 ASN A CA 1
ATOM 761 C C . ASN A 1 96 ? 2.997 0.543 -19.803 1.00 90.69 96 ASN A C 1
ATOM 763 O O . ASN A 1 96 ? 2.954 1.770 -19.729 1.00 90.69 96 ASN A O 1
ATOM 767 N N . ARG A 1 97 ? 3.914 -0.178 -19.155 1.00 85.50 97 ARG A N 1
ATOM 768 C CA . ARG A 1 97 ? 5.028 0.446 -18.428 1.00 85.50 97 ARG A CA 1
ATOM 769 C C . ARG A 1 97 ? 6.053 1.071 -19.367 1.00 85.50 97 ARG A C 1
ATOM 771 O O . ARG A 1 97 ? 6.729 2.015 -18.972 1.00 85.50 97 ARG A O 1
ATOM 778 N N . ASN A 1 98 ? 6.133 0.584 -20.604 1.00 82.69 98 ASN A N 1
ATOM 779 C CA . ASN A 1 98 ? 6.915 1.236 -21.638 1.00 82.69 98 ASN A CA 1
ATOM 780 C C . ASN A 1 98 ? 6.158 2.439 -22.218 1.00 82.69 98 ASN A C 1
ATOM 782 O O . ASN A 1 98 ? 5.025 2.327 -22.689 1.00 82.69 98 ASN A O 1
ATOM 786 N N . LEU A 1 99 ? 6.817 3.595 -22.181 1.00 80.88 99 LEU A N 1
ATOM 787 C CA . LEU A 1 99 ? 6.224 4.886 -22.517 1.00 80.88 99 LEU A CA 1
ATOM 788 C C . LEU A 1 99 ? 6.101 5.106 -24.032 1.00 80.88 99 LEU A C 1
ATOM 790 O O . LEU A 1 99 ? 5.127 5.704 -24.494 1.00 80.88 99 LEU A O 1
ATOM 794 N N . LEU A 1 100 ? 7.085 4.631 -24.804 1.00 82.62 100 LEU A N 1
ATOM 795 C CA . LEU A 1 100 ? 7.188 4.837 -26.250 1.00 82.62 100 LEU A CA 1
ATOM 796 C C . LEU A 1 100 ? 7.702 3.590 -26.974 1.00 82.62 100 LEU A C 1
ATOM 798 O O . LEU A 1 100 ? 8.596 2.909 -26.488 1.00 82.62 100 LEU A O 1
ATOM 802 N N . LEU A 1 101 ? 7.228 3.387 -28.202 1.00 80.81 101 LEU A N 1
ATOM 803 C CA . LEU A 1 101 ? 7.704 2.368 -29.137 1.00 80.81 101 LEU A CA 1
ATOM 804 C C . LEU A 1 101 ? 8.905 2.885 -29.960 1.00 80.81 101 LEU A C 1
ATOM 806 O O . LEU A 1 101 ? 8.724 3.777 -30.803 1.00 80.81 101 LEU A O 1
ATOM 810 N N . PRO A 1 102 ? 10.113 2.311 -29.806 1.00 73.38 102 PRO A N 1
ATOM 811 C CA . PRO A 1 102 ? 11.304 2.694 -30.555 1.00 73.38 102 PRO A CA 1
ATOM 812 C C . PRO A 1 102 ? 11.131 2.576 -32.066 1.00 73.38 102 PRO A C 1
ATOM 814 O O . PRO A 1 102 ? 11.520 3.490 -32.794 1.00 73.38 102 PRO A O 1
ATOM 817 N N . ARG A 1 103 ? 10.477 1.513 -32.555 1.00 78.81 103 ARG A N 1
ATOM 818 C CA . ARG A 1 103 ? 10.244 1.289 -33.991 1.00 78.81 103 ARG A CA 1
ATOM 819 C C . ARG A 1 103 ? 9.478 2.420 -34.685 1.00 78.81 103 ARG A C 1
ATOM 821 O O . ARG A 1 103 ? 9.630 2.617 -35.890 1.00 78.81 103 ARG A O 1
ATOM 828 N N . ARG A 1 104 ? 8.642 3.165 -33.955 1.00 81.25 104 ARG A N 1
ATOM 829 C CA . ARG A 1 104 ? 7.822 4.262 -34.504 1.00 81.25 104 ARG A CA 1
ATOM 830 C C . ARG A 1 104 ? 8.513 5.626 -34.437 1.00 81.25 104 ARG A C 1
ATOM 832 O O . ARG A 1 104 ? 7.986 6.602 -34.986 1.00 81.25 104 ARG A O 1
ATOM 839 N N . MET A 1 105 ? 9.663 5.708 -33.768 1.00 78.88 105 MET A N 1
ATOM 840 C CA . MET A 1 105 ? 10.411 6.950 -33.621 1.00 78.88 105 MET A CA 1
ATOM 841 C C . MET A 1 105 ? 11.126 7.327 -34.914 1.00 78.88 105 MET A C 1
ATOM 843 O O . MET A 1 105 ? 11.922 6.572 -35.467 1.00 78.88 105 MET A O 1
ATOM 847 N N . SER A 1 106 ? 10.860 8.541 -35.386 1.00 81.56 106 SER A N 1
ATOM 848 C CA . SER A 1 106 ? 11.564 9.140 -36.514 1.00 81.56 106 SER A CA 1
ATOM 849 C C . SER A 1 106 ? 12.763 9.970 -36.039 1.00 81.56 106 SER A C 1
ATOM 851 O O . SER A 1 106 ? 12.863 10.345 -34.869 1.00 81.56 106 SER A O 1
ATOM 853 N N . LYS A 1 107 ? 13.678 10.313 -36.956 1.00 77.69 107 LYS A N 1
ATOM 854 C CA . LYS A 1 107 ? 14.833 11.181 -36.654 1.00 77.69 107 LYS A CA 1
ATOM 855 C C . LYS A 1 107 ? 14.439 12.519 -35.994 1.00 77.69 107 LYS A C 1
ATOM 857 O O . LYS A 1 107 ? 15.074 12.872 -35.002 1.00 77.69 107 LYS A O 1
ATOM 862 N N . PRO A 1 108 ? 13.408 13.250 -36.472 1.00 78.44 108 PRO A N 1
ATOM 863 C CA . PRO A 1 108 ? 12.905 14.438 -35.779 1.00 78.44 108 PRO A CA 1
ATOM 864 C C . PRO A 1 108 ? 12.450 14.182 -34.339 1.00 78.44 108 PRO A C 1
ATOM 866 O O . PRO A 1 108 ? 12.713 15.007 -33.470 1.00 78.44 108 PRO A O 1
ATOM 869 N N . ASP A 1 109 ? 11.819 13.038 -34.066 1.00 78.06 109 ASP A N 1
ATOM 870 C CA . ASP A 1 109 ? 11.339 12.710 -32.719 1.00 78.06 109 ASP A CA 1
ATOM 871 C C . ASP A 1 109 ? 12.496 12.455 -31.766 1.00 78.06 109 ASP A C 1
ATOM 873 O O . ASP A 1 109 ? 12.507 12.980 -30.660 1.00 78.06 109 ASP A O 1
ATOM 877 N N . ILE A 1 110 ? 13.501 11.700 -32.212 1.00 76.69 110 ILE A N 1
ATOM 878 C CA . ILE A 1 110 ? 14.705 11.436 -31.419 1.00 76.69 110 ILE A CA 1
ATOM 879 C C . ILE A 1 110 ? 15.473 12.743 -31.196 1.00 76.69 110 ILE A C 1
ATOM 881 O O . ILE A 1 110 ? 15.994 12.978 -30.111 1.00 76.69 110 ILE A O 1
ATOM 885 N N . PHE A 1 111 ? 15.498 13.644 -32.177 1.00 76.75 111 PHE A N 1
ATOM 886 C CA . PHE A 1 111 ? 16.118 14.955 -32.010 1.00 76.75 111 PHE A CA 1
ATOM 887 C C . PHE A 1 111 ? 15.397 15.830 -30.969 1.00 76.75 111 PHE A C 1
ATOM 889 O O . PHE A 1 111 ? 16.050 16.495 -30.162 1.00 76.75 111 PHE A O 1
ATOM 896 N N . SER A 1 112 ? 14.061 15.837 -30.973 1.00 74.44 112 SER A N 1
ATOM 897 C CA . SER A 1 112 ? 13.253 16.654 -30.059 1.00 74.44 112 SER A CA 1
ATOM 898 C C . SER A 1 112 ? 13.118 16.038 -28.660 1.00 74.44 112 SER A C 1
ATOM 900 O O . SER A 1 112 ? 13.227 16.751 -27.664 1.00 74.44 112 SER A O 1
ATOM 902 N N . ALA A 1 113 ? 12.909 14.724 -28.572 1.00 73.25 113 ALA A N 1
ATOM 903 C CA . ALA A 1 113 ? 12.616 13.989 -27.342 1.00 73.25 113 ALA A CA 1
ATOM 904 C C . ALA A 1 113 ? 13.811 13.190 -26.799 1.00 73.25 113 ALA A C 1
ATOM 906 O O . ALA A 1 113 ? 13.785 12.760 -25.652 1.00 73.25 113 ALA A O 1
ATOM 907 N N . GLY A 1 114 ? 14.897 13.028 -27.558 1.00 71.31 114 GLY A N 1
ATOM 908 C CA . GLY A 1 114 ? 16.052 12.226 -27.142 1.00 71.31 114 GLY A CA 1
ATOM 909 C C . GLY A 1 114 ? 16.759 12.758 -25.897 1.00 71.31 114 GLY A C 1
ATOM 910 O O . GLY A 1 114 ? 17.276 11.976 -25.112 1.00 71.31 114 GLY A O 1
ATOM 911 N N . ARG A 1 115 ? 16.727 14.072 -25.645 1.00 71.06 115 ARG A N 1
ATOM 912 C CA . ARG A 1 115 ? 17.217 14.624 -24.369 1.00 71.06 115 ARG A CA 1
ATOM 913 C C . ARG A 1 115 ? 16.316 14.242 -23.192 1.00 71.06 115 ARG A C 1
ATOM 915 O O . ARG A 1 115 ? 16.817 14.009 -22.102 1.00 71.06 115 ARG A O 1
ATOM 922 N N . TRP A 1 116 ? 15.004 14.199 -23.414 1.00 71.25 116 TRP A N 1
ATOM 923 C CA . TRP A 1 116 ? 14.027 13.787 -22.406 1.00 71.25 116 TRP A CA 1
ATOM 924 C C . TRP A 1 116 ? 14.125 12.284 -22.104 1.00 71.25 116 TRP A C 1
ATOM 926 O O . TRP A 1 116 ? 14.021 11.894 -20.951 1.00 71.25 116 TRP A O 1
ATOM 936 N N . LEU A 1 117 ? 14.433 11.470 -23.115 1.00 69.81 117 LEU A N 1
ATOM 937 C CA . LEU A 1 117 ? 14.643 10.021 -22.999 1.00 69.81 117 LEU A CA 1
ATOM 938 C C . LEU A 1 117 ? 16.044 9.619 -22.501 1.00 69.81 117 LEU A C 1
ATOM 940 O O . LEU A 1 117 ? 16.376 8.436 -22.492 1.00 69.81 117 LEU A O 1
ATOM 944 N N . GLY A 1 118 ? 16.920 10.579 -22.188 1.00 65.19 118 GLY A N 1
ATOM 945 C CA . GLY A 1 118 ? 18.316 10.295 -21.824 1.00 65.19 118 GLY A CA 1
ATOM 946 C C . GLY A 1 118 ? 19.191 9.738 -22.961 1.00 65.19 118 GLY A C 1
ATOM 947 O O . GLY A 1 118 ? 20.354 9.415 -22.735 1.00 65.19 118 GLY A O 1
ATOM 948 N N . LEU A 1 119 ? 18.667 9.661 -24.190 1.00 67.12 119 LEU A N 1
ATOM 949 C CA . LEU A 1 119 ? 19.387 9.241 -25.401 1.00 67.12 119 LEU A CA 1
ATOM 950 C C . LEU A 1 119 ? 20.480 10.235 -25.807 1.00 67.12 119 LEU A C 1
ATOM 952 O O . LEU A 1 119 ? 21.534 9.848 -26.315 1.00 67.12 119 LEU A O 1
ATOM 956 N N . LEU A 1 120 ? 20.208 11.529 -25.619 1.00 68.69 120 LEU A N 1
ATOM 957 C CA . LEU A 1 120 ? 21.070 12.628 -26.046 1.00 68.69 120 LEU A CA 1
ATOM 958 C C . LEU A 1 120 ? 21.539 13.449 -24.844 1.00 68.69 120 LEU A C 1
ATOM 960 O O . LEU A 1 120 ? 20.730 13.947 -24.062 1.00 68.69 120 LEU A O 1
ATOM 964 N N . GLY A 1 121 ? 22.853 13.654 -24.741 1.00 65.56 121 GLY A N 1
ATOM 965 C CA . GLY A 1 121 ? 23.459 14.525 -23.735 1.00 65.56 121 GLY A CA 1
ATOM 966 C C . GLY A 1 121 ? 23.202 16.018 -23.993 1.00 65.56 121 GLY A C 1
ATOM 967 O O . GLY A 1 121 ? 22.593 16.417 -24.989 1.00 65.56 121 GLY A O 1
ATOM 968 N N . LYS A 1 122 ? 23.731 16.887 -23.117 1.00 65.25 122 LYS A N 1
ATOM 969 C CA . LYS A 1 122 ? 23.572 18.359 -23.207 1.00 65.25 122 LYS A CA 1
ATOM 970 C C . LYS A 1 122 ? 24.012 18.935 -24.564 1.00 65.25 122 LYS A C 1
ATOM 972 O O . LYS A 1 122 ? 23.388 19.872 -25.056 1.00 65.25 122 LYS A O 1
ATOM 977 N N . ASN A 1 123 ? 25.009 18.314 -25.197 1.00 65.88 123 ASN A N 1
ATOM 978 C CA . ASN A 1 123 ? 25.562 18.718 -26.494 1.00 65.88 123 ASN A CA 1
ATOM 979 C C . ASN A 1 123 ? 24.909 18.004 -27.694 1.00 65.88 123 ASN A C 1
ATOM 981 O O . ASN A 1 123 ? 25.452 18.054 -28.793 1.00 65.88 123 ASN A O 1
ATOM 985 N N . ARG A 1 124 ? 23.774 17.311 -27.496 1.00 65.38 124 ARG A N 1
ATOM 986 C CA . ARG A 1 124 ? 23.092 16.479 -28.513 1.00 65.38 124 ARG A CA 1
ATOM 987 C C . ARG A 1 124 ? 23.958 15.367 -29.117 1.00 65.38 124 ARG A C 1
ATOM 989 O O . ARG A 1 124 ? 23.635 14.831 -30.171 1.00 65.38 124 ARG A O 1
ATOM 996 N N . GLN A 1 125 ? 25.041 15.016 -28.435 1.00 68.81 125 GLN A N 1
ATOM 997 C CA . GLN A 1 125 ? 25.792 13.798 -28.698 1.00 68.81 125 GLN A CA 1
ATOM 998 C C . GLN A 1 125 ? 25.080 12.627 -28.021 1.00 68.81 125 GLN A C 1
ATOM 1000 O O . GLN A 1 125 ? 24.431 12.810 -26.986 1.00 68.81 125 GLN A O 1
ATOM 1005 N N . VAL A 1 126 ? 25.187 11.445 -28.617 1.00 67.12 126 VAL A N 1
ATOM 1006 C CA . VAL A 1 126 ? 24.631 10.215 -28.048 1.00 67.12 126 VAL A CA 1
ATOM 1007 C C . VAL A 1 126 ? 25.309 9.948 -26.704 1.00 67.12 126 VAL A C 1
ATOM 1009 O O . VAL A 1 126 ? 26.530 10.064 -26.596 1.00 67.12 126 VAL A O 1
ATOM 1012 N N . SER A 1 127 ? 24.521 9.643 -25.673 1.00 64.94 127 SER A N 1
ATOM 1013 C CA . SER A 1 127 ? 25.062 9.289 -24.357 1.00 64.94 127 SER A CA 1
ATOM 1014 C C . SER A 1 127 ? 25.921 8.023 -24.454 1.00 64.94 127 SER A C 1
ATOM 1016 O O . SER A 1 127 ? 25.559 7.096 -25.176 1.00 64.94 127 SER A O 1
ATOM 1018 N N . ALA A 1 128 ? 27.034 7.955 -23.715 1.00 60.38 128 ALA A N 1
ATOM 1019 C CA . ALA A 1 128 ? 27.922 6.787 -23.719 1.00 60.38 128 ALA A CA 1
ATOM 1020 C C . ALA A 1 128 ? 27.169 5.491 -23.356 1.00 60.38 128 ALA A C 1
ATOM 1022 O O . ALA A 1 128 ? 27.335 4.481 -24.036 1.00 60.38 128 ALA A O 1
ATOM 1023 N N . GLY A 1 129 ? 26.250 5.556 -22.384 1.00 58.53 129 GLY A N 1
ATOM 1024 C CA . GLY A 1 129 ? 25.389 4.424 -22.029 1.00 58.53 129 GLY A CA 1
ATOM 1025 C C . GLY A 1 129 ? 24.413 4.030 -23.143 1.00 58.53 129 GLY A C 1
ATOM 1026 O O . GLY A 1 129 ? 24.125 2.851 -23.327 1.00 58.53 129 GLY A O 1
ATOM 1027 N N . ALA A 1 130 ? 23.919 4.991 -23.934 1.00 60.19 130 ALA A N 1
ATOM 1028 C CA . ALA A 1 130 ? 23.016 4.699 -25.049 1.00 60.19 130 ALA A CA 1
ATOM 1029 C C . ALA A 1 130 ? 23.753 3.999 -26.204 1.00 60.19 130 ALA A C 1
ATOM 1031 O O . ALA A 1 130 ? 23.176 3.138 -26.863 1.00 60.19 130 ALA A O 1
ATOM 1032 N N . VAL A 1 131 ? 25.034 4.323 -26.425 1.00 62.16 131 VAL A N 1
ATOM 1033 C CA . VAL A 1 131 ? 25.896 3.621 -27.393 1.00 62.16 131 VAL A CA 1
ATOM 1034 C C . VAL A 1 131 ? 26.161 2.179 -26.953 1.00 62.16 131 VAL A C 1
ATOM 1036 O O . VAL A 1 131 ? 26.131 1.283 -27.789 1.00 62.16 131 VAL A O 1
ATOM 1039 N N . GLU A 1 132 ? 26.369 1.941 -25.657 1.00 57.75 132 GLU A N 1
ATOM 1040 C CA . GLU A 1 132 ? 26.612 0.607 -25.094 1.00 57.75 132 GLU A CA 1
ATOM 1041 C C . GLU A 1 132 ? 25.353 -0.277 -25.117 1.00 57.75 132 GLU A C 1
ATOM 1043 O O . GLU A 1 132 ? 25.396 -1.412 -25.593 1.00 57.75 132 GLU A O 1
ATOM 1048 N N . ALA A 1 133 ? 24.201 0.260 -24.703 1.00 54.97 133 ALA A N 1
ATOM 1049 C CA . ALA A 1 133 ? 22.936 -0.476 -24.665 1.00 54.97 133 ALA A CA 1
ATOM 1050 C C . ALA A 1 133 ? 22.354 -0.775 -26.060 1.00 54.97 133 ALA A C 1
ATOM 1052 O O . ALA A 1 133 ? 21.706 -1.802 -26.256 1.00 54.97 133 ALA A O 1
ATOM 1053 N N . LEU A 1 134 ? 22.595 0.098 -27.045 1.00 57.34 134 LEU A N 1
ATOM 1054 C CA . LEU A 1 134 ? 22.198 -0.125 -28.443 1.00 57.34 134 LEU A CA 1
ATOM 1055 C C . LEU A 1 134 ? 23.277 -0.873 -29.256 1.00 57.34 134 LEU A C 1
ATOM 1057 O O . LEU A 1 134 ? 22.990 -1.337 -30.359 1.00 57.34 134 LEU A O 1
ATOM 1061 N N . GLY A 1 135 ? 24.507 -0.981 -28.734 1.00 46.34 135 GLY A N 1
ATOM 1062 C CA . GLY A 1 135 ? 25.726 -1.468 -29.404 1.00 46.34 135 GLY A CA 1
ATOM 1063 C C . GLY A 1 135 ? 25.926 -2.976 -29.476 1.00 46.34 135 GLY A C 1
ATOM 1064 O O . GLY A 1 135 ? 26.867 -3.419 -30.124 1.00 46.34 135 GLY A O 1
ATOM 1065 N N . THR A 1 136 ? 25.064 -3.779 -28.855 1.00 40.53 136 THR A N 1
ATOM 1066 C CA . THR A 1 136 ? 25.276 -5.233 -28.727 1.00 40.53 136 THR A CA 1
ATOM 1067 C C . THR A 1 136 ? 24.558 -6.082 -29.777 1.00 40.53 136 THR A C 1
ATOM 1069 O O . THR A 1 136 ? 24.646 -7.308 -29.732 1.00 40.53 136 THR A O 1
ATOM 1072 N N . ARG A 1 137 ? 23.868 -5.478 -30.754 1.00 41.31 137 ARG A N 1
ATOM 1073 C CA . ARG A 1 137 ? 23.178 -6.231 -31.812 1.00 41.31 137 ARG A CA 1
ATOM 1074 C C . ARG A 1 137 ? 23.960 -6.144 -33.121 1.00 41.31 137 ARG A C 1
ATOM 1076 O O . ARG A 1 137 ? 23.764 -5.235 -33.921 1.00 41.31 137 ARG A O 1
ATOM 1083 N N . GLU A 1 138 ? 24.845 -7.119 -33.308 1.00 38.34 138 GLU A N 1
ATOM 1084 C CA . GLU A 1 138 ? 25.631 -7.418 -34.517 1.00 38.34 138 GLU A CA 1
ATOM 1085 C C . GLU A 1 138 ? 24.750 -7.856 -35.711 1.00 38.34 138 GLU A C 1
ATOM 1087 O O . GLU A 1 138 ? 25.072 -8.789 -36.438 1.00 38.34 138 GLU A O 1
ATOM 1092 N N . ASP A 1 139 ? 23.622 -7.179 -35.939 1.00 37.56 139 ASP A N 1
ATOM 1093 C CA . ASP A 1 139 ? 22.818 -7.369 -37.140 1.00 37.56 139 ASP A CA 1
ATOM 1094 C C . ASP A 1 139 ? 22.664 -6.031 -37.860 1.00 37.56 139 ASP A C 1
ATOM 1096 O O . ASP A 1 139 ? 22.109 -5.048 -37.362 1.00 37.56 139 ASP A O 1
ATOM 1100 N N . SER A 1 140 ? 23.240 -6.002 -39.054 1.00 39.59 140 SER A N 1
ATOM 1101 C CA . SER A 1 140 ? 23.648 -4.845 -39.853 1.00 39.59 140 SER A CA 1
ATOM 1102 C C . SER A 1 140 ? 22.487 -4.053 -40.484 1.00 39.59 140 SER A C 1
ATOM 1104 O O . SER A 1 140 ? 22.612 -3.490 -41.571 1.00 39.59 140 SER A O 1
ATOM 1106 N N . SER A 1 141 ? 21.349 -3.948 -39.790 1.00 47.56 141 SER A N 1
ATOM 1107 C CA . SER A 1 141 ? 20.152 -3.253 -40.284 1.00 47.56 141 SER A CA 1
ATOM 1108 C C . SER A 1 141 ? 19.345 -2.448 -39.245 1.00 47.56 141 SER A C 1
ATOM 1110 O O . SER A 1 141 ? 18.177 -2.158 -39.486 1.00 47.56 141 SER A O 1
ATOM 1112 N N . THR A 1 142 ? 19.936 -1.993 -38.128 1.00 42.78 142 THR A N 1
ATOM 1113 C CA . THR A 1 142 ? 19.273 -1.079 -37.156 1.00 42.78 142 THR A CA 1
ATOM 1114 C C . THR A 1 142 ? 20.254 -0.058 -36.510 1.00 42.78 142 THR A C 1
ATOM 1116 O O . THR A 1 142 ? 21.406 0.056 -36.920 1.00 42.78 142 THR A O 1
ATOM 1119 N N . PRO A 1 143 ? 19.840 0.758 -35.523 1.00 48.62 143 PRO A N 1
ATOM 1120 C CA . PRO A 1 143 ? 19.431 2.172 -35.535 1.00 48.62 143 PRO A CA 1
ATOM 1121 C C . PRO A 1 143 ? 20.571 3.225 -35.510 1.00 48.62 143 PRO A C 1
ATOM 1123 O O . PRO A 1 143 ? 20.313 4.410 -35.295 1.00 48.62 143 PRO A O 1
ATOM 1126 N N . PHE A 1 144 ? 21.831 2.862 -35.765 1.00 41.41 144 PHE A N 1
ATOM 1127 C CA . PHE A 1 144 ? 22.973 3.791 -35.631 1.00 41.41 144 PHE A CA 1
ATOM 1128 C C . PHE A 1 144 ? 22.952 4.973 -36.611 1.00 41.41 144 PHE A C 1
ATOM 1130 O O . PHE A 1 144 ? 23.351 6.085 -36.272 1.00 41.41 144 PHE A O 1
ATOM 1137 N N . ARG A 1 145 ? 22.386 4.789 -37.811 1.00 49.94 145 ARG A N 1
ATOM 1138 C CA . ARG A 1 145 ? 22.160 5.887 -38.772 1.00 49.94 145 ARG A CA 1
ATOM 1139 C C . ARG A 1 145 ? 21.072 6.871 -38.332 1.00 49.94 145 ARG A C 1
ATOM 1141 O O . ARG A 1 145 ? 20.999 7.965 -38.897 1.00 49.94 145 ARG A O 1
ATOM 1148 N N . ALA A 1 146 ? 20.197 6.481 -37.397 1.00 55.00 146 ALA A N 1
ATOM 1149 C CA . ALA A 1 146 ? 19.128 7.329 -36.868 1.00 55.00 146 ALA A CA 1
ATOM 1150 C C . ALA A 1 146 ? 19.648 8.364 -35.856 1.00 55.00 146 ALA A C 1
ATOM 1152 O O . ALA A 1 146 ? 19.059 9.434 -35.736 1.00 55.00 146 ALA A O 1
ATOM 1153 N N . LEU A 1 147 ? 20.767 8.055 -35.193 1.00 61.47 147 LEU A N 1
ATOM 1154 C CA . LEU A 1 147 ? 21.382 8.857 -34.132 1.00 61.47 147 LEU A CA 1
ATOM 1155 C C . LEU A 1 147 ? 22.518 9.775 -34.622 1.00 61.47 147 LEU A C 1
ATOM 1157 O O . LEU A 1 147 ? 23.043 10.567 -33.843 1.00 61.47 147 LEU A O 1
ATOM 1161 N N . ASP A 1 148 ? 22.884 9.710 -35.908 1.00 65.31 148 ASP A N 1
ATOM 1162 C CA . ASP A 1 148 ? 23.777 10.690 -36.533 1.00 65.31 148 ASP A CA 1
ATOM 1163 C C . ASP A 1 148 ? 22.990 11.940 -36.961 1.00 65.31 148 ASP A C 1
ATOM 1165 O O . ASP A 1 148 ? 22.260 11.948 -37.962 1.00 65.31 148 ASP A O 1
ATOM 1169 N N . PHE A 1 149 ? 23.160 13.009 -36.181 1.00 68.75 149 PHE A N 1
ATOM 1170 C CA . PHE A 1 149 ? 22.553 14.318 -36.416 1.00 68.75 149 PHE A CA 1
ATOM 1171 C C . PHE A 1 149 ? 23.485 15.307 -37.129 1.00 68.75 149 PHE A C 1
ATOM 1173 O O . PHE A 1 149 ? 23.096 16.455 -37.334 1.00 68.75 149 PHE A O 1
ATOM 1180 N N . SER A 1 150 ? 24.680 14.889 -37.563 1.00 67.69 150 SER A N 1
ATOM 1181 C CA . SER A 1 150 ? 25.704 15.785 -38.133 1.00 67.69 150 SER A CA 1
ATOM 1182 C C . SER A 1 150 ? 25.244 16.521 -39.399 1.00 67.69 150 SER A C 1
ATOM 1184 O O . SER A 1 150 ? 25.758 17.587 -39.724 1.00 67.69 150 SER A O 1
ATOM 1186 N N . ARG A 1 151 ? 24.264 15.962 -40.123 1.00 68.38 151 ARG A N 1
ATOM 1187 C CA . ARG A 1 151 ? 23.656 16.545 -41.337 1.00 68.38 151 ARG A CA 1
ATOM 1188 C C . ARG A 1 151 ? 22.144 16.761 -41.205 1.00 68.38 151 ARG A C 1
ATOM 1190 O O . ARG A 1 151 ? 21.449 16.888 -42.211 1.00 68.38 151 ARG A O 1
ATOM 1197 N N . PHE A 1 152 ? 21.615 16.741 -39.981 1.00 73.94 152 PHE A N 1
ATOM 1198 C CA . PHE A 1 152 ? 20.182 16.872 -39.731 1.00 73.94 152 PHE A CA 1
ATOM 1199 C C . PHE A 1 152 ? 19.784 18.345 -39.594 1.00 73.94 152 PHE A C 1
ATOM 1201 O O . PHE A 1 152 ? 20.247 19.045 -38.694 1.00 73.94 152 PHE A O 1
ATOM 1208 N N . LEU A 1 153 ? 18.895 18.805 -40.475 1.00 73.19 153 LEU A N 1
ATOM 1209 C CA . LEU A 1 153 ? 18.259 20.115 -40.372 1.00 73.19 153 LEU A CA 1
ATOM 1210 C C . LEU A 1 153 ? 16.952 19.957 -39.583 1.00 73.19 153 LEU A C 1
ATOM 1212 O O . LEU A 1 153 ? 16.033 19.297 -40.074 1.00 73.19 153 LEU A O 1
ATOM 1216 N N . PRO A 1 154 ? 16.852 20.512 -38.362 1.00 67.56 154 PRO A N 1
ATOM 1217 C CA . PRO A 1 154 ? 15.642 20.376 -37.574 1.00 67.56 154 PRO A CA 1
ATOM 1218 C C . PRO A 1 154 ? 14.482 21.135 -38.224 1.00 67.56 154 PRO A C 1
ATOM 1220 O O . PRO A 1 154 ? 14.688 22.238 -38.740 1.00 67.56 154 PRO A O 1
ATOM 1223 N N . PRO A 1 155 ? 13.256 20.588 -38.172 1.00 71.38 155 PRO A N 1
ATOM 1224 C CA . PRO A 1 155 ? 12.086 21.306 -38.647 1.00 71.38 155 PRO A CA 1
ATOM 1225 C C . PRO A 1 155 ? 11.890 22.609 -37.846 1.00 71.38 155 PRO A C 1
ATOM 1227 O O . PRO A 1 155 ? 12.302 22.684 -36.676 1.00 71.38 155 PRO A O 1
ATOM 1230 N N . PRO A 1 156 ? 11.247 23.631 -38.449 1.00 71.62 156 PRO A N 1
ATOM 1231 C CA . PRO A 1 156 ? 10.874 24.862 -37.757 1.00 71.62 156 PRO A CA 1
ATOM 1232 C C . PRO A 1 156 ? 10.167 24.550 -36.435 1.00 71.62 156 PRO A C 1
ATOM 1234 O O . PRO A 1 156 ? 9.415 23.581 -36.351 1.00 71.62 156 PRO A O 1
ATOM 1237 N N . ARG A 1 157 ? 10.381 25.367 -35.394 1.00 62.50 157 ARG A N 1
ATOM 1238 C CA . ARG A 1 157 ? 9.788 25.131 -34.059 1.00 62.50 157 ARG A CA 1
ATOM 1239 C C . ARG A 1 157 ? 8.262 24.987 -34.092 1.00 62.50 157 ARG A C 1
ATOM 1241 O O . ARG A 1 157 ? 7.716 24.238 -33.297 1.00 62.50 157 ARG A O 1
ATOM 1248 N N . GLU A 1 158 ? 7.604 25.666 -35.024 1.00 67.62 158 GLU A N 1
ATOM 1249 C CA . GLU A 1 158 ? 6.152 25.622 -35.246 1.00 67.62 158 GLU A CA 1
ATOM 1250 C C . GLU A 1 158 ? 5.665 24.281 -35.819 1.00 67.62 158 GLU A C 1
ATOM 1252 O O . GLU A 1 158 ? 4.510 23.916 -35.631 1.00 67.62 158 GLU A O 1
ATOM 1257 N N . ALA A 1 159 ? 6.549 23.525 -36.477 1.00 67.25 159 ALA A N 1
ATOM 1258 C CA . ALA A 1 159 ? 6.271 22.203 -37.032 1.00 67.25 159 ALA A CA 1
ATOM 1259 C C . ALA A 1 159 ? 6.649 21.055 -36.074 1.00 67.25 159 ALA A C 1
ATOM 1261 O O . ALA A 1 159 ? 6.515 19.886 -36.436 1.00 67.25 159 ALA A O 1
ATOM 1262 N N . GLN A 1 160 ? 7.148 21.357 -34.868 1.00 66.44 160 GLN A N 1
ATOM 1263 C CA . GLN A 1 160 ? 7.476 20.322 -33.889 1.00 66.44 160 GLN A CA 1
ATOM 1264 C C . GLN A 1 160 ? 6.208 19.830 -33.178 1.00 66.44 160 GLN A C 1
ATOM 1266 O O . GLN A 1 160 ? 5.415 20.651 -32.709 1.00 66.44 160 GLN A O 1
ATOM 1271 N N . PRO A 1 161 ? 6.006 18.504 -33.071 1.00 67.69 161 PRO A N 1
ATOM 1272 C CA . PRO A 1 161 ? 4.828 17.957 -32.418 1.00 67.69 161 PRO A CA 1
ATOM 1273 C C . PRO A 1 161 ? 4.835 18.289 -30.925 1.00 67.69 161 PRO A C 1
ATOM 1275 O O . PRO A 1 161 ? 5.874 18.266 -30.261 1.00 67.69 161 PRO A O 1
ATOM 1278 N N . SER A 1 162 ? 3.651 18.562 -30.377 1.00 74.81 162 SER A N 1
ATOM 1279 C CA . SER A 1 162 ? 3.490 18.660 -28.923 1.00 74.81 162 SER A CA 1
ATOM 1280 C C . SER A 1 162 ? 3.776 17.309 -28.261 1.00 74.81 162 SER A C 1
ATOM 1282 O O . SER A 1 162 ? 3.572 16.258 -28.870 1.00 74.81 162 SER A O 1
ATOM 1284 N N . MET A 1 163 ? 4.174 17.310 -26.986 1.00 75.12 163 MET A N 1
ATOM 1285 C CA . MET A 1 163 ? 4.434 16.064 -26.252 1.00 75.12 163 MET A CA 1
ATOM 1286 C C . MET A 1 163 ? 3.215 15.124 -26.249 1.00 75.12 163 MET A C 1
ATOM 1288 O O . MET A 1 163 ? 3.364 13.915 -26.366 1.00 75.12 163 MET A O 1
ATOM 1292 N N . ARG A 1 164 ? 1.992 15.668 -26.209 1.00 77.69 164 ARG A N 1
ATOM 1293 C CA . ARG A 1 164 ? 0.761 14.871 -26.319 1.00 77.69 164 ARG A CA 1
ATOM 1294 C C . ARG A 1 164 ? 0.628 14.191 -27.684 1.00 77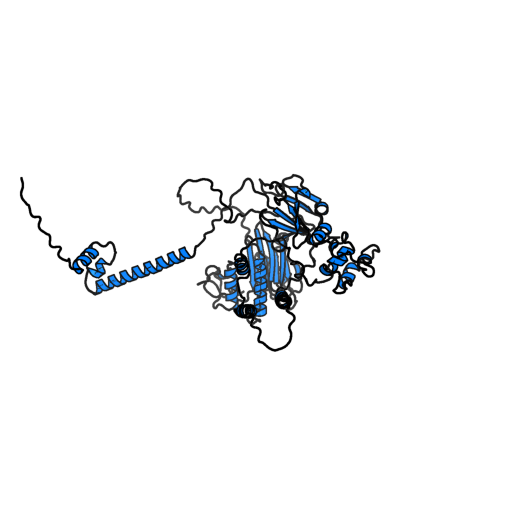.69 164 ARG A C 1
ATOM 1296 O O . ARG A 1 164 ? 0.321 13.009 -27.730 1.00 77.69 164 ARG A O 1
ATOM 1303 N N . GLN A 1 165 ? 0.865 14.911 -28.783 1.00 82.81 165 GLN A N 1
ATOM 1304 C CA . GLN A 1 165 ? 0.848 14.332 -30.137 1.00 82.81 165 GLN A CA 1
ATOM 1305 C C . GLN A 1 165 ? 1.959 13.294 -30.323 1.00 82.81 165 GLN A C 1
ATOM 1307 O O . GLN A 1 165 ? 1.768 12.288 -31.004 1.00 82.81 165 GLN A O 1
ATOM 1312 N N . LEU A 1 166 ? 3.113 13.533 -29.697 1.00 81.19 166 LEU A N 1
ATOM 1313 C CA . LEU A 1 166 ? 4.227 12.601 -29.682 1.00 81.19 166 LEU A CA 1
ATOM 1314 C C . LEU A 1 166 ? 3.838 11.297 -28.969 1.00 81.19 166 LEU A C 1
ATOM 1316 O O . LEU A 1 166 ? 3.934 10.233 -29.572 1.00 81.19 166 LEU A O 1
ATOM 1320 N N . LEU A 1 167 ? 3.332 11.386 -27.734 1.00 84.19 167 LEU A N 1
ATOM 1321 C CA . LEU A 1 167 ? 2.860 10.243 -26.944 1.00 84.19 167 LEU A CA 1
ATOM 1322 C C . LEU A 1 167 ? 1.699 9.504 -27.619 1.00 84.19 167 LEU A C 1
ATOM 1324 O O . LEU A 1 167 ? 1.636 8.282 -27.566 1.00 84.19 167 LEU A O 1
ATOM 1328 N N . ASP A 1 168 ? 0.794 10.220 -28.285 1.00 87.12 168 ASP A N 1
ATOM 1329 C CA . ASP A 1 168 ? -0.341 9.607 -28.978 1.00 87.12 168 ASP A CA 1
ATOM 1330 C C . ASP A 1 168 ? 0.096 8.718 -30.156 1.00 87.12 168 ASP A C 1
ATOM 1332 O O . ASP A 1 168 ? -0.441 7.621 -30.360 1.00 87.12 168 ASP A O 1
ATOM 1336 N N . ARG A 1 169 ? 1.106 9.175 -30.909 1.00 87.81 169 ARG A N 1
ATOM 1337 C CA . ARG A 1 169 ? 1.628 8.481 -32.094 1.00 87.81 169 ARG A CA 1
ATOM 1338 C C . ARG A 1 169 ? 2.633 7.382 -31.751 1.00 87.81 169 ARG A C 1
ATOM 1340 O O . ARG A 1 169 ? 2.627 6.323 -32.383 1.00 87.81 169 ARG A O 1
ATOM 1347 N N . LEU A 1 170 ? 3.520 7.661 -30.800 1.00 85.31 170 LEU A N 1
ATOM 1348 C CA . LEU A 1 170 ? 4.623 6.782 -30.416 1.00 85.31 170 LEU A CA 1
ATOM 1349 C C . LEU A 1 170 ? 4.271 5.822 -29.278 1.00 85.31 170 LEU A C 1
ATOM 1351 O O . LEU A 1 170 ? 4.972 4.833 -29.106 1.00 85.31 170 LEU A O 1
ATOM 1355 N N . GLY A 1 171 ? 3.218 6.088 -28.507 1.00 87.06 171 GLY A N 1
ATOM 1356 C CA . GLY A 1 171 ? 2.744 5.174 -27.474 1.00 87.06 171 GLY A CA 1
ATOM 1357 C C . GLY A 1 171 ? 2.153 3.889 -28.059 1.00 87.06 171 GLY A C 1
ATOM 1358 O O . GLY A 1 171 ? 1.777 3.825 -29.239 1.00 87.06 171 GLY A O 1
ATOM 1359 N N . HIS A 1 172 ? 2.038 2.870 -27.209 1.00 89.69 172 HIS A N 1
ATOM 1360 C CA . HIS A 1 172 ? 1.434 1.594 -27.583 1.00 89.69 172 HIS A CA 1
ATOM 1361 C C . HIS A 1 172 ? -0.021 1.776 -28.025 1.00 89.69 172 HIS A C 1
ATOM 1363 O O . HIS A 1 172 ? -0.798 2.464 -27.359 1.00 89.69 172 HIS A O 1
ATOM 1369 N N . GLN A 1 173 ? -0.393 1.169 -29.154 1.00 93.06 173 GLN A N 1
ATOM 1370 C CA . GLN A 1 173 ? -1.771 1.187 -29.653 1.00 93.06 173 GLN A CA 1
ATOM 1371 C C . GLN A 1 173 ? -2.537 -0.005 -29.093 1.00 93.06 173 GLN A C 1
ATOM 1373 O O . GLN A 1 173 ? -2.035 -1.131 -29.106 1.00 93.06 173 GLN A O 1
ATOM 1378 N N . LEU A 1 174 ? -3.759 0.231 -28.620 1.00 94.00 174 LEU A N 1
ATOM 1379 C CA . LEU A 1 174 ? -4.564 -0.831 -28.025 1.00 94.00 174 LEU A CA 1
ATOM 1380 C C . LEU A 1 174 ? -4.910 -1.920 -29.042 1.00 94.00 174 LEU A C 1
ATOM 1382 O O . LEU A 1 174 ? -5.006 -3.079 -28.667 1.00 94.00 174 LEU A O 1
ATOM 1386 N N . GLU A 1 175 ? -5.062 -1.571 -30.318 1.00 93.25 175 GLU A N 1
ATOM 1387 C CA . GLU A 1 175 ? -5.330 -2.512 -31.410 1.00 93.25 175 GLU A CA 1
ATOM 1388 C C . GLU A 1 175 ? -4.233 -3.572 -31.565 1.00 93.25 175 GLU A C 1
ATOM 1390 O O . GLU A 1 175 ? -4.525 -4.684 -31.993 1.00 93.25 175 GLU A O 1
ATOM 1395 N N . GLU A 1 176 ? -2.988 -3.230 -31.228 1.00 91.25 176 GLU A N 1
ATOM 1396 C CA . GLU A 1 176 ? -1.844 -4.144 -31.305 1.00 91.25 176 GLU A CA 1
ATOM 1397 C C . GLU A 1 176 ? -1.630 -4.890 -29.985 1.00 91.25 176 GLU A C 1
ATOM 1399 O O . GLU A 1 176 ? -1.227 -6.048 -29.995 1.00 91.25 176 GLU A O 1
ATOM 1404 N N . MET A 1 177 ? -1.944 -4.254 -28.852 1.00 92.81 177 MET A N 1
ATOM 1405 C CA . MET A 1 177 ? -1.841 -4.891 -27.539 1.00 92.81 177 MET A CA 1
ATOM 1406 C C . MET A 1 177 ? -2.993 -5.863 -27.258 1.00 92.81 177 MET A C 1
ATOM 1408 O O . MET A 1 177 ? -2.803 -6.858 -26.573 1.00 92.81 177 MET A O 1
ATOM 1412 N N . LEU A 1 178 ? -4.217 -5.583 -27.708 1.00 94.19 178 LEU A N 1
ATOM 1413 C CA . LEU A 1 178 ? -5.412 -6.328 -27.313 1.00 94.19 178 LEU A CA 1
ATOM 1414 C C . LEU A 1 178 ? -5.629 -7.561 -28.197 1.00 94.19 178 LEU A C 1
ATOM 1416 O O . LEU A 1 178 ? -6.289 -7.487 -29.230 1.00 94.19 178 LEU A O 1
ATOM 1420 N N . LEU A 1 179 ? -5.139 -8.716 -27.745 1.00 92.06 179 LEU A N 1
ATOM 1421 C CA . LEU A 1 179 ? -5.307 -9.993 -28.448 1.00 92.06 179 LEU A CA 1
ATOM 1422 C C . LEU A 1 179 ? -6.722 -10.561 -28.286 1.00 92.06 179 LEU A C 1
ATOM 1424 O O . LEU A 1 179 ? -7.301 -11.114 -29.221 1.00 92.06 179 LEU A O 1
ATOM 1428 N N . TYR A 1 180 ? -7.285 -10.444 -27.083 1.00 92.56 180 TYR A N 1
ATOM 1429 C CA . TYR A 1 180 ? -8.607 -10.971 -26.760 1.00 92.56 180 TYR A CA 1
ATOM 1430 C C . TYR A 1 180 ? -9.289 -10.124 -25.686 1.00 92.56 180 TYR A C 1
ATOM 1432 O O . TYR A 1 180 ? -8.652 -9.658 -24.743 1.00 92.56 180 TYR A O 1
ATOM 1440 N N . CYS A 1 181 ? -10.600 -9.932 -25.833 1.00 93.88 181 CYS A N 1
ATOM 1441 C CA . CYS A 1 181 ? -11.424 -9.143 -24.925 1.00 93.88 181 CYS A CA 1
ATOM 1442 C C . CYS A 1 181 ? -12.816 -9.759 -24.809 1.00 93.88 181 CYS A C 1
ATOM 1444 O O . CYS A 1 181 ? -13.514 -9.941 -25.816 1.00 93.88 181 CYS A O 1
ATOM 1446 N N . ARG A 1 182 ? -13.247 -10.028 -23.577 1.00 92.88 182 ARG A N 1
ATOM 1447 C CA . ARG A 1 182 ? -14.598 -10.493 -23.279 1.00 92.88 182 ARG A CA 1
ATOM 1448 C C . ARG A 1 182 ? -15.162 -9.787 -22.054 1.00 92.88 182 ARG A C 1
ATOM 1450 O O . ARG A 1 182 ? -14.498 -9.686 -21.030 1.00 92.88 182 ARG A O 1
ATOM 1457 N N . PHE A 1 183 ? -16.404 -9.334 -22.143 1.00 92.75 183 PHE A N 1
ATOM 1458 C CA . PHE A 1 183 ? -17.154 -8.805 -21.011 1.00 92.75 183 PHE A CA 1
ATOM 1459 C C . PHE A 1 183 ? -18.463 -9.578 -20.891 1.00 92.75 183 PHE A C 1
ATOM 1461 O O . PHE A 1 183 ? -19.262 -9.575 -21.822 1.00 92.75 183 PHE A O 1
ATOM 1468 N N . GLN A 1 184 ? -18.682 -10.263 -19.765 1.00 89.94 184 GLN A N 1
ATOM 1469 C CA . GLN A 1 184 ? -19.886 -11.087 -19.549 1.00 89.94 184 GLN A CA 1
ATOM 1470 C C . GLN A 1 184 ? -20.133 -12.167 -20.612 1.00 89.94 184 GLN A C 1
ATOM 1472 O O . GLN A 1 184 ? -21.272 -12.467 -20.957 1.00 89.94 184 GLN A O 1
ATOM 1477 N N . GLY A 1 185 ? -19.069 -12.745 -21.166 1.00 85.81 185 GLY A N 1
ATOM 1478 C CA . GLY A 1 185 ? -19.190 -13.714 -22.256 1.00 85.81 185 GLY A CA 1
ATOM 1479 C C . GLY A 1 185 ? -19.236 -13.091 -23.659 1.00 85.81 185 GLY A C 1
ATOM 1480 O O . GLY A 1 185 ? -18.909 -13.782 -24.621 1.00 85.81 185 GLY A O 1
ATOM 1481 N N . GLU A 1 186 ? -19.537 -11.796 -23.779 1.00 90.50 186 GLU A N 1
ATOM 1482 C CA . GLU A 1 186 ? -19.628 -11.079 -25.056 1.00 90.50 186 GLU A CA 1
ATOM 1483 C C . GLU A 1 186 ? -18.274 -10.525 -25.500 1.00 90.50 186 GLU A C 1
ATOM 1485 O O . GLU A 1 186 ? -17.497 -10.017 -24.687 1.00 90.50 186 GLU A O 1
ATOM 1490 N N . ARG A 1 187 ? -17.984 -10.594 -26.804 1.00 92.62 187 ARG A N 1
ATOM 1491 C CA . ARG A 1 187 ? -16.726 -10.071 -27.359 1.00 92.62 187 ARG A CA 1
ATOM 1492 C C . ARG A 1 187 ? -16.700 -8.544 -27.268 1.00 92.62 187 ARG A C 1
ATOM 1494 O O . ARG A 1 187 ? -17.633 -7.878 -27.713 1.00 92.62 187 ARG A O 1
ATOM 1501 N N . CYS A 1 188 ? -15.611 -7.997 -26.738 1.00 91.19 188 CYS A N 1
ATOM 1502 C CA . CYS A 1 188 ? -15.314 -6.565 -26.776 1.00 91.19 188 CYS A CA 1
ATOM 1503 C C . CYS A 1 188 ? -14.113 -6.279 -27.685 1.00 91.19 188 CYS A C 1
ATOM 1505 O O . CYS A 1 188 ? -13.444 -7.196 -28.157 1.00 91.19 188 CYS A O 1
ATOM 1507 N N . GLY A 1 189 ? -13.861 -5.004 -27.978 1.00 90.62 189 GLY A N 1
ATOM 1508 C CA . GLY A 1 189 ? -12.718 -4.596 -28.793 1.00 90.62 189 GLY A CA 1
ATOM 1509 C C . GLY A 1 189 ? -12.200 -3.203 -28.434 1.00 90.62 189 GLY A C 1
ATOM 1510 O O . GLY A 1 189 ? -12.738 -2.568 -27.524 1.00 90.62 189 GLY A O 1
ATOM 1511 N N . PRO A 1 190 ? -11.199 -2.690 -29.174 1.00 92.81 190 PRO A N 1
ATOM 1512 C CA . PRO A 1 190 ? -10.534 -1.421 -28.862 1.00 92.81 190 PRO A CA 1
ATOM 1513 C C . PRO A 1 190 ? -11.482 -0.214 -28.801 1.00 92.81 190 PRO A C 1
ATOM 1515 O O . PRO A 1 190 ? -11.301 0.682 -27.990 1.00 92.81 190 PRO A O 1
ATOM 1518 N N . ARG A 1 191 ? -12.580 -0.236 -29.571 1.00 90.12 191 ARG A N 1
ATOM 1519 C CA . ARG A 1 191 ? -13.619 0.816 -29.573 1.00 90.12 191 ARG A CA 1
ATOM 1520 C C . ARG A 1 191 ? -14.380 0.962 -28.248 1.00 90.12 191 ARG A C 1
ATOM 1522 O O . ARG A 1 191 ? -15.093 1.943 -28.056 1.00 90.12 191 ARG A O 1
ATOM 1529 N N . ASN A 1 192 ? -14.292 -0.031 -27.361 1.00 90.81 192 ASN A N 1
ATOM 1530 C CA . ASN A 1 192 ? -14.899 0.011 -26.027 1.00 90.81 192 ASN A CA 1
ATOM 1531 C C . ASN A 1 192 ? -13.979 0.631 -24.967 1.00 90.81 192 ASN A C 1
ATOM 1533 O O . ASN A 1 192 ? -14.333 0.639 -23.787 1.00 90.81 192 ASN A O 1
ATOM 1537 N N . PHE A 1 193 ? -12.814 1.126 -25.382 1.00 93.00 193 PHE A N 1
ATOM 1538 C CA . PHE A 1 193 ? -11.853 1.795 -24.527 1.00 93.00 193 PHE A CA 1
ATOM 1539 C C . PHE A 1 193 ? -11.699 3.247 -24.969 1.00 93.00 193 PHE A C 1
ATOM 1541 O O . PHE A 1 193 ? -11.577 3.536 -26.157 1.00 93.00 193 PHE A O 1
ATOM 1548 N N . SER A 1 194 ? -11.670 4.159 -24.003 1.00 92.50 194 SER A N 1
ATOM 1549 C CA . SER A 1 194 ? -11.327 5.561 -24.239 1.00 92.50 194 SER A CA 1
ATOM 1550 C C . SER A 1 194 ? -9.848 5.795 -23.948 1.00 92.50 194 SER A C 1
ATOM 1552 O O . SER A 1 194 ? -9.320 5.276 -22.963 1.00 92.50 194 SER A O 1
ATOM 1554 N N . THR A 1 195 ? -9.179 6.597 -24.771 1.00 91.19 195 THR A N 1
ATOM 1555 C CA . THR A 1 195 ? -7.770 6.950 -24.562 1.00 91.19 195 THR A CA 1
ATOM 1556 C C . THR A 1 195 ? -7.628 8.052 -23.516 1.00 91.19 195 THR A C 1
ATOM 1558 O O . THR A 1 195 ? -8.270 9.097 -23.607 1.00 91.19 195 THR A O 1
ATOM 1561 N N . ILE A 1 196 ? -6.728 7.846 -22.559 1.00 89.31 196 ILE A N 1
ATOM 1562 C CA . ILE A 1 196 ? -6.358 8.822 -21.534 1.00 89.31 196 ILE A CA 1
ATOM 1563 C C . ILE A 1 196 ? -4.837 8.924 -21.432 1.00 89.31 196 ILE A C 1
ATOM 1565 O O . ILE A 1 196 ? -4.122 7.955 -21.669 1.00 89.31 196 ILE A O 1
ATOM 1569 N N . PHE A 1 197 ? -4.334 10.113 -21.105 1.00 86.38 197 PHE A N 1
ATOM 1570 C CA . PHE A 1 197 ? -2.901 10.360 -20.968 1.00 86.38 197 PHE A CA 1
ATOM 1571 C C . PHE A 1 197 ? -2.546 10.489 -19.491 1.00 86.38 197 PHE A C 1
ATOM 1573 O O . PHE A 1 197 ? -3.090 11.353 -18.806 1.00 86.38 197 PHE A O 1
ATOM 1580 N N . THR A 1 198 ? -1.646 9.631 -19.019 1.00 83.00 198 THR A N 1
ATOM 1581 C CA . THR A 1 198 ? -1.151 9.611 -17.634 1.00 83.00 198 THR A CA 1
ATOM 1582 C C . THR A 1 198 ? 0.365 9.834 -17.616 1.00 83.00 198 THR A C 1
ATOM 1584 O O . THR A 1 198 ? 0.967 10.121 -18.654 1.00 83.00 198 THR A O 1
ATOM 1587 N N . ARG A 1 199 ? 1.012 9.683 -16.453 1.00 77.12 199 ARG A N 1
ATOM 1588 C CA . ARG A 1 199 ? 2.482 9.716 -16.356 1.00 77.12 199 ARG A CA 1
ATOM 1589 C C . ARG A 1 199 ? 3.162 8.588 -17.140 1.00 77.12 199 ARG A C 1
ATOM 1591 O O . ARG A 1 199 ? 4.224 8.818 -17.701 1.00 77.12 199 ARG A O 1
ATOM 1598 N N . TYR A 1 200 ? 2.498 7.440 -17.299 1.00 79.00 200 TYR A N 1
ATOM 1599 C CA . TYR A 1 200 ? 2.951 6.356 -18.186 1.00 79.00 200 TYR A CA 1
ATOM 1600 C C . TYR A 1 200 ? 2.643 6.612 -19.671 1.00 79.00 200 TYR A C 1
ATOM 1602 O O . TYR A 1 200 ? 2.811 5.730 -20.507 1.00 79.00 200 TYR A O 1
ATOM 1610 N N . GLY A 1 201 ? 2.180 7.813 -20.029 1.00 84.81 201 GLY A N 1
ATOM 1611 C CA . GLY A 1 201 ? 1.871 8.187 -21.404 1.00 84.81 201 GLY A CA 1
ATOM 1612 C C . GLY A 1 201 ? 0.490 7.728 -21.844 1.00 84.81 201 GLY A C 1
ATOM 1613 O O . GLY A 1 201 ? -0.507 8.061 -21.202 1.00 84.81 201 GLY A O 1
ATOM 1614 N N . LYS A 1 202 ? 0.419 7.044 -22.991 1.00 89.62 202 LYS A N 1
ATOM 1615 C CA . LYS A 1 202 ? -0.845 6.671 -23.638 1.00 89.62 202 LYS A CA 1
ATOM 1616 C C . LYS A 1 202 ? -1.461 5.445 -22.960 1.00 89.62 202 LYS A C 1
ATOM 1618 O O . LYS A 1 202 ? -0.902 4.353 -23.015 1.00 89.62 202 LYS A O 1
ATOM 1623 N N . CYS A 1 203 ? -2.632 5.631 -22.363 1.00 93.25 203 CYS A N 1
ATOM 1624 C CA . CYS A 1 203 ? -3.362 4.612 -21.616 1.00 93.25 203 CYS A CA 1
ATOM 1625 C C . CYS A 1 203 ? -4.804 4.472 -22.100 1.00 93.25 203 CYS A C 1
ATOM 1627 O O . CYS A 1 203 ? -5.330 5.332 -22.811 1.00 93.25 203 CYS A O 1
ATOM 1629 N N . TYR A 1 204 ? -5.459 3.391 -21.680 1.00 95.50 204 TYR A N 1
ATOM 1630 C CA . TYR A 1 204 ? -6.787 3.017 -22.154 1.00 95.50 204 TYR A CA 1
ATOM 1631 C C . TYR A 1 204 ? -7.713 2.671 -20.997 1.00 95.50 204 TYR A C 1
ATOM 1633 O O . TYR A 1 204 ? -7.364 1.855 -20.147 1.00 95.50 204 TYR A O 1
ATOM 1641 N N . THR A 1 205 ? -8.909 3.254 -20.991 1.00 95.25 205 THR A N 1
ATOM 1642 C CA . THR A 1 205 ? -9.919 3.032 -19.953 1.00 95.25 205 THR A CA 1
ATOM 1643 C C . THR A 1 205 ? -11.120 2.299 -20.527 1.00 95.25 205 THR A C 1
ATOM 1645 O O . THR A 1 205 ? -11.830 2.824 -21.383 1.00 95.25 205 THR A O 1
ATOM 1648 N N . PHE A 1 206 ? -11.371 1.089 -20.035 1.00 95.19 206 PHE A N 1
ATOM 1649 C CA . PHE A 1 206 ? -12.605 0.360 -20.296 1.00 95.19 206 PHE A CA 1
ATOM 1650 C C . PHE A 1 206 ? -13.744 0.941 -19.459 1.00 95.19 206 PHE A C 1
ATOM 1652 O O . PHE A 1 206 ? -13.563 1.188 -18.266 1.00 95.19 206 PHE A O 1
ATOM 1659 N N . ASN A 1 207 ? -14.931 1.076 -20.060 1.00 94.25 207 ASN A N 1
ATOM 1660 C CA . ASN A 1 207 ? -16.154 1.494 -19.363 1.00 94.25 207 ASN A CA 1
ATOM 1661 C C . ASN A 1 207 ? -16.009 2.842 -18.621 1.00 94.25 207 ASN A C 1
ATOM 1663 O O . ASN A 1 207 ? -16.468 3.000 -17.489 1.00 94.25 207 ASN A O 1
ATOM 1667 N N . SER A 1 208 ? -15.364 3.810 -19.278 1.00 89.81 208 SER A N 1
ATOM 1668 C CA . SER A 1 208 ? -15.149 5.167 -18.760 1.00 89.81 208 SER A CA 1
ATOM 1669 C C . SER A 1 208 ? -16.431 5.990 -18.629 1.00 89.81 208 SER A C 1
ATOM 1671 O O . SER A 1 208 ? -16.453 6.955 -17.878 1.00 89.81 208 SER A O 1
ATOM 1673 N N . GLY A 1 209 ? -17.493 5.639 -19.362 1.00 85.69 209 GLY A N 1
ATOM 1674 C CA . GLY A 1 209 ? -18.721 6.441 -19.421 1.00 85.69 209 GLY A CA 1
ATOM 1675 C C . GLY A 1 209 ? -18.582 7.741 -20.219 1.00 85.69 209 GLY A C 1
ATOM 1676 O O . GLY A 1 209 ? -19.515 8.541 -20.256 1.00 85.69 209 GLY A O 1
ATOM 1677 N N . LEU A 1 210 ? -17.434 7.948 -20.870 1.00 83.75 210 LEU A N 1
ATOM 1678 C CA . LEU A 1 210 ? -17.190 9.067 -21.773 1.00 83.75 210 LEU A CA 1
ATOM 1679 C C . LEU A 1 210 ? -17.784 8.783 -23.165 1.00 83.75 210 LEU A C 1
ATOM 1681 O O . LEU A 1 210 ? -18.197 7.662 -23.476 1.00 83.75 210 LEU A O 1
ATOM 1685 N N . ASP A 1 211 ? -17.865 9.821 -23.999 1.00 75.12 211 ASP A N 1
ATOM 1686 C CA . ASP A 1 211 ? -18.328 9.744 -25.395 1.00 75.12 211 ASP A CA 1
ATOM 1687 C C . ASP A 1 211 ? -19.764 9.211 -25.577 1.00 75.12 211 ASP A C 1
ATOM 1689 O O . ASP A 1 211 ? -20.111 8.622 -26.601 1.00 75.12 211 ASP A O 1
ATOM 1693 N N . GLY A 1 212 ? -20.621 9.407 -24.567 1.00 76.31 212 GLY A N 1
ATOM 1694 C CA . GLY A 1 212 ? -22.028 8.996 -24.604 1.00 76.31 212 GLY A CA 1
ATOM 1695 C C . GLY A 1 212 ? -22.248 7.480 -24.548 1.00 76.31 212 GLY A C 1
ATOM 1696 O O . GLY A 1 212 ? -23.363 7.021 -24.805 1.00 76.31 212 GLY A O 1
ATOM 1697 N N . GLN A 1 213 ? -21.219 6.689 -24.219 1.00 82.12 213 GLN A N 1
ATOM 1698 C CA . GLN A 1 213 ? -21.366 5.242 -24.070 1.00 82.12 213 GLN A CA 1
ATOM 1699 C C . GLN A 1 213 ? -22.100 4.890 -22.762 1.00 82.12 213 GLN A C 1
ATOM 1701 O O . GLN A 1 213 ? -21.747 5.402 -21.697 1.00 82.12 213 GLN A O 1
ATOM 1706 N N . PRO A 1 214 ? -23.104 3.991 -22.796 1.00 87.50 214 PRO A N 1
ATOM 1707 C CA . PRO A 1 214 ? -23.814 3.582 -21.592 1.00 87.50 214 PRO A CA 1
ATOM 1708 C C . PRO A 1 214 ? -22.918 2.742 -20.675 1.00 87.50 214 PRO A C 1
ATOM 1710 O O . PRO A 1 214 ? -22.191 1.856 -21.133 1.00 87.50 214 PRO A O 1
ATOM 1713 N N . LEU A 1 215 ? -23.037 2.977 -19.365 1.00 90.81 215 LEU A N 1
ATOM 1714 C CA . LEU A 1 215 ? -22.291 2.231 -18.355 1.00 90.81 215 LEU A CA 1
ATOM 1715 C C . LEU A 1 215 ? -22.673 0.753 -18.356 1.00 90.81 215 LEU A C 1
ATOM 1717 O O . LEU A 1 215 ? -23.849 0.377 -18.327 1.00 90.81 215 LEU A O 1
ATOM 1721 N N . ARG A 1 216 ? -21.653 -0.101 -18.350 1.00 90.81 216 ARG A N 1
ATOM 1722 C CA . ARG A 1 216 ? -21.820 -1.549 -18.261 1.00 90.81 216 ARG A CA 1
ATOM 1723 C C . ARG A 1 216 ? -22.206 -1.944 -16.837 1.00 90.81 216 ARG A C 1
ATOM 1725 O O . ARG A 1 216 ? -21.677 -1.417 -15.863 1.00 90.81 216 ARG A O 1
ATOM 1732 N N . ILE A 1 217 ? -23.117 -2.906 -16.715 1.00 90.31 217 ILE A N 1
ATOM 1733 C CA . ILE A 1 217 ? -23.609 -3.415 -15.428 1.00 90.31 217 ILE A CA 1
ATOM 1734 C C . ILE A 1 217 ? -23.294 -4.897 -15.282 1.00 90.31 217 ILE A C 1
ATOM 1736 O O . ILE A 1 217 ? -23.344 -5.633 -16.261 1.00 90.31 217 ILE A O 1
ATOM 1740 N N . THR A 1 218 ? -23.033 -5.351 -14.060 1.00 87.44 218 THR A N 1
ATOM 1741 C CA . THR A 1 218 ? -22.897 -6.762 -13.698 1.00 87.44 218 THR A CA 1
ATOM 1742 C C . THR A 1 218 ? -23.989 -7.219 -12.741 1.00 87.44 218 THR A C 1
ATOM 1744 O O . THR A 1 218 ? -24.412 -6.484 -11.851 1.00 87.44 218 THR A O 1
ATOM 1747 N N . THR A 1 219 ? -24.512 -8.424 -12.974 1.00 84.25 219 THR A N 1
ATOM 1748 C CA . THR A 1 219 ? -25.657 -8.986 -12.231 1.00 84.25 219 THR A CA 1
ATOM 1749 C C . THR A 1 219 ? -25.275 -10.161 -11.339 1.00 84.25 219 THR A C 1
ATOM 1751 O O . THR A 1 219 ? -26.014 -10.515 -10.422 1.00 84.25 219 THR A O 1
ATOM 1754 N N . LYS A 1 220 ? -24.126 -10.787 -11.605 1.00 83.12 220 LYS A N 1
ATOM 1755 C CA . LYS A 1 220 ? -23.637 -11.974 -10.905 1.00 83.12 220 LYS A CA 1
ATOM 1756 C C . LYS A 1 220 ? -22.128 -11.865 -10.726 1.00 83.12 220 LYS A C 1
ATOM 1758 O O . LYS A 1 220 ? -21.433 -11.374 -11.608 1.00 83.12 220 LYS A O 1
ATOM 1763 N N . GLY A 1 221 ? -21.626 -12.360 -9.600 1.00 78.88 221 GLY A N 1
ATOM 1764 C CA . GLY A 1 221 ? -20.188 -12.534 -9.394 1.00 78.88 221 GLY A CA 1
ATOM 1765 C C . GLY A 1 221 ? -19.621 -13.704 -10.206 1.00 78.88 221 GLY A C 1
ATOM 1766 O O . GLY A 1 221 ? -20.368 -14.532 -10.735 1.00 78.88 221 GLY A O 1
ATOM 1767 N N . GLY A 1 222 ? -18.292 -13.782 -10.283 1.00 78.56 222 GLY A N 1
ATOM 1768 C CA . GLY A 1 222 ? -17.553 -14.863 -10.943 1.00 78.56 222 GLY A CA 1
ATOM 1769 C C . GLY A 1 222 ? -16.847 -14.433 -12.232 1.00 78.56 222 GLY A C 1
ATOM 1770 O O . GLY A 1 222 ? -17.263 -13.484 -12.894 1.00 78.56 222 GLY A O 1
ATOM 1771 N N . MET A 1 223 ? -15.785 -15.163 -12.594 1.00 76.81 223 MET A N 1
ATOM 1772 C CA . MET A 1 223 ? -14.861 -14.812 -13.688 1.00 76.81 223 MET A CA 1
ATOM 1773 C C . MET A 1 223 ? -15.547 -14.575 -15.045 1.00 76.81 223 MET A C 1
ATOM 1775 O O . MET A 1 223 ? -15.162 -13.671 -15.774 1.00 76.81 223 MET A O 1
ATOM 1779 N N . GLY A 1 224 ? -16.603 -15.332 -15.366 1.00 80.81 224 GLY A N 1
ATOM 1780 C CA . GLY A 1 224 ? -17.315 -15.207 -16.645 1.00 80.81 224 GLY A CA 1
ATOM 1781 C C . GLY A 1 224 ? -18.237 -13.987 -16.752 1.00 80.81 224 GLY A C 1
ATOM 1782 O O . GLY A 1 224 ? -18.667 -13.656 -17.850 1.00 80.81 224 GLY A O 1
ATOM 1783 N N . ASN A 1 225 ? -18.535 -13.316 -15.633 1.00 86.94 225 ASN A N 1
ATOM 1784 C CA . ASN A 1 225 ? -19.434 -12.156 -15.568 1.00 86.94 225 ASN A CA 1
ATOM 1785 C C . ASN A 1 225 ? -18.677 -10.818 -15.441 1.00 86.94 225 ASN A C 1
ATOM 1787 O O . ASN A 1 225 ? -19.299 -9.772 -15.227 1.00 86.94 225 ASN A O 1
ATOM 1791 N N . GLY A 1 226 ? -17.344 -10.860 -15.518 1.00 88.50 226 GLY A N 1
ATOM 1792 C CA . GLY A 1 226 ? -16.455 -9.703 -15.451 1.00 88.50 226 GLY A CA 1
ATOM 1793 C C . GLY A 1 226 ? -15.818 -9.368 -16.799 1.00 88.50 226 GLY A C 1
ATOM 1794 O O . GLY A 1 226 ? -16.292 -9.803 -17.851 1.00 88.50 226 GLY A O 1
ATOM 1795 N N . LEU A 1 227 ? -14.746 -8.579 -16.735 1.00 93.56 227 LEU A N 1
ATOM 1796 C CA . LEU A 1 227 ? -13.874 -8.260 -17.860 1.00 93.56 227 LEU A CA 1
ATOM 1797 C C . LEU A 1 227 ? -12.720 -9.266 -17.915 1.00 93.56 227 LEU A C 1
ATOM 1799 O O . LEU A 1 227 ? -12.048 -9.500 -16.914 1.00 93.56 227 LEU A O 1
ATOM 1803 N N . GLU A 1 228 ? -12.485 -9.829 -19.089 1.00 93.19 228 GLU A N 1
ATOM 1804 C CA . GLU A 1 228 ? -11.401 -10.758 -19.378 1.00 93.19 228 GLU A CA 1
ATOM 1805 C C . GLU A 1 228 ? -10.612 -10.219 -20.570 1.00 93.19 228 GLU A C 1
ATOM 1807 O O . GLU A 1 228 ? -11.182 -9.973 -21.635 1.00 93.19 228 GLU A O 1
ATOM 1812 N N . LEU A 1 229 ? -9.309 -10.023 -20.382 1.00 93.62 229 LEU A N 1
ATOM 1813 C CA . LEU A 1 229 ? -8.411 -9.459 -21.383 1.00 93.62 229 LEU A CA 1
ATOM 1814 C C . LEU A 1 229 ? -7.208 -10.378 -21.565 1.00 93.62 229 LEU A C 1
ATOM 1816 O O . LEU A 1 229 ? -6.674 -10.910 -20.593 1.00 93.62 229 LEU A O 1
ATOM 1820 N N . MET A 1 230 ? -6.754 -10.509 -22.804 1.00 91.62 230 MET A N 1
ATOM 1821 C CA . MET A 1 230 ? -5.430 -11.022 -23.133 1.00 91.62 230 MET A CA 1
ATOM 1822 C C . MET A 1 230 ? -4.686 -9.907 -23.848 1.00 91.62 230 MET A C 1
ATOM 1824 O O . MET A 1 230 ? -5.160 -9.412 -24.875 1.00 91.62 230 MET A O 1
ATOM 1828 N N . LEU A 1 231 ? -3.558 -9.503 -23.275 1.00 93.19 231 LEU A N 1
ATOM 1829 C CA . LEU A 1 231 ? -2.764 -8.389 -23.764 1.00 93.19 231 LEU A CA 1
ATOM 1830 C C . LEU A 1 231 ? -1.371 -8.871 -24.163 1.00 93.19 231 LEU A C 1
ATOM 1832 O O . LEU A 1 231 ? -0.756 -9.648 -23.435 1.00 93.19 231 LEU A O 1
ATOM 1836 N N . ASP A 1 232 ? -0.883 -8.372 -25.290 1.00 90.88 232 ASP A N 1
ATOM 1837 C CA . ASP A 1 232 ? 0.520 -8.395 -25.666 1.00 90.88 232 ASP A CA 1
ATOM 1838 C C . ASP A 1 232 ? 1.181 -7.101 -25.182 1.00 90.88 232 ASP A C 1
ATOM 1840 O O . ASP A 1 232 ? 0.750 -5.995 -25.516 1.00 90.88 232 ASP A O 1
ATOM 1844 N N . ILE A 1 233 ? 2.213 -7.238 -24.351 1.00 87.56 233 ILE A N 1
ATOM 1845 C CA . ILE A 1 233 ? 2.963 -6.095 -23.827 1.00 87.56 233 ILE A CA 1
ATOM 1846 C C . ILE A 1 233 ? 4.048 -5.608 -24.789 1.00 87.56 233 ILE A C 1
ATOM 1848 O O . ILE A 1 233 ? 4.572 -4.521 -24.555 1.00 87.56 233 ILE A O 1
ATOM 1852 N N . GLN A 1 234 ? 4.369 -6.372 -25.844 1.00 85.38 234 GLN A N 1
ATOM 1853 C CA . GLN A 1 234 ? 5.397 -6.043 -26.839 1.00 85.38 234 GLN A CA 1
ATOM 1854 C C . GLN A 1 234 ? 6.759 -5.759 -26.183 1.00 85.38 234 GLN A C 1
ATOM 1856 O O . GLN A 1 234 ? 7.339 -4.683 -26.335 1.00 85.38 234 GLN A O 1
ATOM 1861 N N . GLN A 1 235 ? 7.242 -6.704 -25.367 1.00 78.75 235 GLN A N 1
ATOM 1862 C CA . GLN A 1 235 ? 8.467 -6.533 -24.571 1.00 78.75 235 GLN A CA 1
ATOM 1863 C C . GLN A 1 235 ? 9.721 -6.298 -25.435 1.00 78.75 235 GLN A C 1
ATOM 1865 O O . GLN A 1 235 ? 10.667 -5.650 -24.996 1.00 78.75 235 GLN A O 1
ATOM 1870 N N . ASP A 1 236 ? 9.729 -6.806 -26.663 1.00 75.50 236 ASP A N 1
ATOM 1871 C CA . ASP A 1 236 ? 10.771 -6.599 -27.671 1.00 75.50 236 ASP A CA 1
ATOM 1872 C C . ASP A 1 236 ? 10.907 -5.137 -28.128 1.00 75.50 236 ASP A C 1
ATOM 1874 O O . ASP A 1 236 ? 11.972 -4.736 -28.598 1.00 75.50 236 ASP A O 1
ATOM 1878 N N . GLU A 1 237 ? 9.859 -4.335 -27.940 1.00 70.19 237 GLU A N 1
ATOM 1879 C CA . GLU A 1 237 ? 9.808 -2.911 -28.272 1.00 70.19 237 GLU A CA 1
ATOM 1880 C C . GLU A 1 237 ? 10.057 -2.011 -27.045 1.00 70.19 237 GLU A C 1
ATOM 1882 O O . GLU A 1 237 ? 9.765 -0.817 -27.075 1.00 70.19 237 GLU A O 1
ATOM 1887 N N . TYR A 1 238 ? 10.572 -2.546 -25.936 1.00 72.00 238 TYR A N 1
ATOM 1888 C CA . TYR A 1 238 ? 10.922 -1.721 -24.778 1.00 72.00 238 TYR A CA 1
ATOM 1889 C C . TYR A 1 238 ? 12.205 -0.933 -25.044 1.00 72.00 238 TYR A C 1
ATOM 1891 O O . TYR A 1 238 ? 13.173 -1.451 -25.607 1.00 72.00 238 TYR A O 1
ATOM 1899 N N . LEU A 1 239 ? 12.231 0.331 -24.613 1.00 64.50 239 LEU A N 1
ATOM 1900 C CA . LEU A 1 239 ? 13.451 1.131 -24.665 1.00 64.50 239 LEU A CA 1
ATOM 1901 C C . LEU A 1 239 ? 14.523 0.499 -23.763 1.00 64.50 239 LEU A C 1
ATOM 1903 O O . LEU A 1 239 ? 14.254 0.275 -22.580 1.00 64.50 239 LEU A O 1
ATOM 1907 N N . PRO A 1 240 ? 15.730 0.208 -24.282 1.00 57.94 240 PRO A N 1
ATOM 1908 C CA . PRO A 1 240 ? 16.781 -0.350 -23.452 1.00 57.94 240 PRO A CA 1
ATOM 1909 C C . PRO A 1 240 ? 17.245 0.702 -22.442 1.00 57.94 240 PRO A C 1
ATOM 1911 O O . PRO A 1 240 ? 17.443 1.870 -22.770 1.00 57.94 240 PRO A O 1
ATOM 1914 N N . VAL A 1 241 ? 17.391 0.278 -21.191 1.00 55.22 241 VAL A N 1
ATOM 1915 C CA . VAL A 1 241 ? 17.784 1.147 -20.082 1.00 55.22 241 VAL A CA 1
ATOM 1916 C C . VAL A 1 241 ? 19.296 1.375 -20.133 1.00 55.22 241 VAL A C 1
ATOM 1918 O O . VAL A 1 241 ? 20.069 0.428 -20.020 1.00 55.22 241 VAL A O 1
ATOM 1921 N N . TRP A 1 242 ? 19.721 2.629 -20.313 1.00 53.59 242 TRP A N 1
ATOM 1922 C CA . TRP A 1 242 ? 21.133 3.017 -20.487 1.00 53.59 242 TRP A CA 1
ATOM 1923 C C . TRP A 1 242 ? 21.687 3.956 -19.396 1.00 53.59 242 TRP A C 1
ATOM 1925 O O . TRP A 1 242 ? 22.791 4.483 -19.544 1.00 53.59 242 TRP A O 1
ATOM 1935 N N . GLY A 1 243 ? 20.939 4.188 -18.311 1.00 44.81 243 GLY A N 1
ATOM 1936 C CA . GLY A 1 243 ? 21.382 4.951 -17.135 1.00 44.81 243 GLY A CA 1
ATOM 1937 C C . GLY A 1 243 ? 20.227 5.564 -16.335 1.00 44.81 243 GLY A C 1
ATOM 1938 O O . GLY A 1 243 ? 19.129 5.712 -16.865 1.00 44.81 243 GLY A O 1
ATOM 1939 N N . GLU A 1 244 ? 20.484 5.949 -15.081 1.00 41.22 244 GLU A N 1
ATOM 1940 C CA . GLU A 1 244 ? 19.558 6.743 -14.260 1.00 41.22 244 GLU A CA 1
ATOM 1941 C C . GLU A 1 244 ? 19.400 8.133 -14.892 1.00 41.22 244 GLU A C 1
ATOM 1943 O O . GLU A 1 244 ? 20.307 8.969 -14.861 1.00 41.22 244 GLU A O 1
ATOM 1948 N N . THR A 1 245 ? 18.267 8.393 -15.542 1.00 46.12 245 THR A N 1
ATOM 1949 C CA . THR A 1 245 ? 17.970 9.736 -16.038 1.00 46.12 245 THR A CA 1
ATOM 1950 C C . THR A 1 245 ? 17.609 10.636 -14.864 1.00 46.12 245 THR A C 1
ATOM 1952 O O . THR A 1 245 ? 16.500 10.548 -14.342 1.00 46.12 245 THR A O 1
ATOM 1955 N N . GLU A 1 246 ? 18.509 11.547 -14.480 1.00 33.09 246 GLU A N 1
ATOM 1956 C CA . GLU A 1 246 ? 18.144 12.697 -13.651 1.00 33.09 246 GLU A CA 1
ATOM 1957 C C . GLU A 1 246 ? 17.022 13.464 -14.365 1.00 33.09 246 GLU A C 1
ATOM 1959 O O . GLU A 1 246 ? 17.225 14.081 -15.419 1.00 33.09 246 GLU A O 1
ATOM 1964 N N . ALA A 1 247 ? 15.812 13.389 -13.812 1.00 33.25 247 ALA A N 1
ATOM 1965 C CA . ALA A 1 247 ? 14.634 14.070 -14.318 1.00 33.25 247 ALA A CA 1
ATOM 1966 C C . ALA A 1 247 ? 14.796 15.595 -14.172 1.00 33.25 247 ALA A C 1
ATOM 1968 O O . ALA A 1 247 ? 14.264 16.230 -13.267 1.00 33.25 247 ALA A O 1
ATOM 1969 N N . LEU A 1 248 ? 15.506 16.218 -15.115 1.00 31.61 248 LEU A N 1
ATOM 1970 C CA . LEU A 1 248 ? 15.466 17.657 -15.388 1.00 31.61 248 LEU A CA 1
ATOM 1971 C C . LEU A 1 248 ? 14.084 18.027 -15.963 1.00 31.61 248 LEU A C 1
ATOM 1973 O O . LEU A 1 248 ? 13.957 18.390 -17.133 1.00 31.61 248 LEU A O 1
ATOM 1977 N N . LEU A 1 249 ? 13.020 17.879 -15.171 1.00 34.38 249 LEU A N 1
ATOM 1978 C CA . LEU A 1 249 ? 11.637 17.997 -15.636 1.00 34.38 249 LEU A CA 1
ATOM 1979 C C . LEU A 1 249 ? 10.734 18.683 -14.609 1.00 34.38 249 LEU A C 1
ATOM 1981 O O . LEU A 1 249 ? 9.931 18.057 -13.932 1.00 34.38 249 LEU A O 1
ATOM 1985 N N . CYS A 1 250 ? 10.789 20.014 -14.586 1.00 26.75 250 CYS A N 1
ATOM 1986 C CA . CYS A 1 250 ? 9.603 20.816 -14.251 1.00 26.75 250 CYS A CA 1
ATOM 1987 C C . CYS A 1 250 ? 9.501 22.131 -15.055 1.00 26.75 250 CYS A C 1
ATOM 1989 O O . CYS A 1 250 ? 8.479 22.805 -15.037 1.00 26.75 250 CYS A O 1
ATOM 1991 N N . TRP A 1 251 ? 10.518 22.483 -15.851 1.00 25.72 251 TRP A N 1
ATOM 1992 C CA . TRP A 1 251 ? 10.557 23.772 -16.554 1.00 25.72 251 TRP A CA 1
ATOM 1993 C C . TRP A 1 251 ? 9.645 23.891 -17.788 1.00 25.72 251 TRP A C 1
ATOM 1995 O O . TRP A 1 251 ? 9.333 25.002 -18.201 1.00 25.72 251 TRP A O 1
ATOM 2005 N N . ASN A 1 252 ? 9.190 22.783 -18.385 1.00 30.06 252 ASN A N 1
ATOM 2006 C CA . ASN A 1 252 ? 8.437 22.830 -19.652 1.00 30.06 252 ASN A CA 1
ATOM 2007 C C . ASN A 1 252 ? 6.965 22.404 -19.561 1.00 30.06 252 ASN A C 1
ATOM 2009 O O . ASN A 1 252 ? 6.265 22.487 -20.568 1.00 30.06 252 ASN A O 1
ATOM 2013 N N . TRP A 1 253 ? 6.477 21.970 -18.395 1.00 31.16 253 TRP A N 1
ATOM 2014 C CA . TRP A 1 253 ? 5.068 21.578 -18.237 1.00 31.16 253 TRP A CA 1
ATOM 2015 C C . TRP A 1 253 ? 4.139 22.767 -17.957 1.00 31.16 253 TRP A C 1
ATOM 2017 O O . TRP A 1 253 ? 2.976 22.731 -18.348 1.00 31.16 253 TRP A O 1
ATOM 2027 N N . PHE A 1 254 ? 4.658 23.858 -17.387 1.00 28.53 254 PHE A N 1
ATOM 2028 C CA . PHE A 1 254 ? 3.919 25.105 -17.183 1.00 28.53 254 PHE A CA 1
ATOM 2029 C C . PHE A 1 254 ? 4.509 26.244 -18.024 1.00 28.53 254 PHE A C 1
ATOM 2031 O O . PHE A 1 254 ? 5.120 27.177 -17.513 1.00 28.53 254 PHE A O 1
ATOM 2038 N N . ARG A 1 255 ? 4.275 26.218 -19.342 1.00 25.94 255 ARG A N 1
ATOM 2039 C CA . ARG A 1 255 ? 4.051 27.485 -20.058 1.00 25.94 255 ARG A CA 1
ATOM 2040 C C . ARG A 1 255 ? 2.542 27.724 -20.094 1.00 25.94 255 ARG A C 1
ATOM 2042 O O . ARG A 1 255 ? 1.816 26.833 -20.530 1.00 25.94 255 ARG A O 1
ATOM 2049 N N . PRO A 1 256 ? 2.060 28.875 -19.600 1.00 35.03 256 PRO A N 1
ATOM 2050 C CA . PRO A 1 256 ? 0.651 29.064 -19.303 1.00 35.03 256 PRO A CA 1
ATOM 2051 C C . PRO A 1 256 ? -0.169 29.028 -20.590 1.00 35.03 256 PRO A C 1
ATOM 2053 O O . PRO A 1 256 ? 0.161 29.703 -21.570 1.00 35.03 256 PRO A O 1
ATOM 2056 N N . LEU A 1 257 ? -1.275 28.279 -20.558 1.00 25.33 257 LEU A N 1
ATOM 2057 C CA . LEU A 1 257 ? -2.411 28.566 -21.420 1.00 25.33 257 LEU A CA 1
ATOM 2058 C C . LEU A 1 257 ? -2.702 30.067 -21.304 1.00 25.33 257 LEU A C 1
ATOM 2060 O O . LEU A 1 257 ? -2.947 30.574 -20.208 1.00 25.33 257 LEU A O 1
ATOM 2064 N N . ARG A 1 258 ? -2.690 30.781 -22.434 1.00 25.11 258 ARG A N 1
ATOM 2065 C CA . ARG A 1 258 ? -3.365 32.077 -22.544 1.00 25.11 258 ARG A CA 1
ATOM 2066 C C . ARG A 1 258 ? -4.854 31.824 -22.341 1.00 25.11 258 ARG A C 1
ATOM 2068 O O . ARG A 1 258 ? -5.580 31.578 -23.299 1.00 25.11 258 ARG A O 1
ATOM 2075 N N . ILE A 1 259 ? -5.300 31.860 -21.095 1.00 24.11 259 ILE A N 1
ATOM 2076 C CA . ILE A 1 259 ? -6.715 31.966 -20.782 1.00 24.11 259 ILE A CA 1
ATOM 2077 C C . ILE A 1 259 ? -7.036 33.457 -20.871 1.00 24.11 259 ILE A C 1
ATOM 2079 O O . ILE A 1 259 ? -6.641 34.248 -20.018 1.00 24.11 259 ILE A O 1
ATOM 2083 N N . HIS A 1 260 ? -7.706 33.855 -21.953 1.00 24.03 260 HIS A N 1
ATOM 2084 C CA . HIS A 1 260 ? -8.419 35.125 -21.983 1.00 24.03 260 HIS A CA 1
ATOM 2085 C C . HIS A 1 260 ? -9.604 35.008 -21.014 1.00 24.03 260 HIS A C 1
ATOM 2087 O O . HIS A 1 260 ? -10.687 34.593 -21.410 1.00 24.03 260 HIS A O 1
ATOM 2093 N N . CYS A 1 261 ? -9.396 35.351 -19.743 1.00 23.20 261 CYS A N 1
ATOM 2094 C CA . CYS A 1 261 ? -10.494 35.652 -18.831 1.00 23.20 261 CYS A CA 1
ATOM 2095 C C . CYS A 1 261 ? -10.770 37.153 -18.906 1.00 23.20 261 CYS A C 1
ATOM 2097 O O . CYS A 1 261 ? -10.020 37.968 -18.374 1.00 23.20 261 CYS A O 1
ATOM 2099 N N . TYR A 1 262 ? -11.848 37.507 -19.599 1.00 25.95 262 TYR A N 1
ATOM 2100 C CA . TYR A 1 262 ? -12.598 38.710 -19.267 1.00 25.95 262 TYR A CA 1
ATOM 2101 C C . TYR A 1 262 ? -13.389 38.430 -17.978 1.00 25.95 262 TYR A C 1
ATOM 2103 O O . TYR A 1 262 ? -13.912 37.330 -17.821 1.00 25.95 262 TYR A O 1
ATOM 2111 N N . TYR A 1 263 ? -13.502 39.455 -17.132 1.00 22.72 263 TYR A N 1
ATOM 2112 C CA . TYR A 1 263 ? -14.266 39.537 -15.877 1.00 22.72 263 TYR A CA 1
ATOM 2113 C C . TYR A 1 263 ? -13.632 38.945 -14.605 1.00 22.72 263 TYR A C 1
ATOM 2115 O O . TYR A 1 263 ? -13.716 37.759 -14.313 1.00 22.72 263 TYR A O 1
ATOM 2123 N N . ASP A 1 264 ? -12.987 39.861 -13.875 1.00 28.70 264 ASP A N 1
ATOM 2124 C CA . ASP A 1 264 ? -13.308 40.298 -12.506 1.00 28.70 264 ASP A CA 1
ATOM 2125 C C . ASP A 1 264 ? -13.607 39.221 -11.439 1.00 28.70 264 ASP A C 1
ATOM 2127 O O . ASP A 1 264 ? -14.609 38.512 -11.511 1.00 28.70 264 ASP A O 1
ATOM 2131 N N . VAL A 1 265 ? -12.734 39.162 -10.422 1.00 28.16 265 VAL A N 1
ATOM 2132 C CA . VAL A 1 265 ? -13.014 39.199 -8.965 1.00 28.16 265 VAL A CA 1
ATOM 2133 C C . VAL A 1 265 ? -11.850 38.525 -8.204 1.00 28.16 265 VAL A C 1
ATOM 2135 O O . VAL A 1 265 ? -11.698 37.305 -8.157 1.00 28.16 265 VAL A O 1
ATOM 2138 N N . GLU A 1 266 ? -11.030 39.359 -7.561 1.00 31.55 266 GLU A N 1
ATOM 2139 C CA . GLU A 1 266 ? -9.742 39.081 -6.894 1.00 31.55 266 GLU A CA 1
ATOM 2140 C C . GLU A 1 266 ? -9.768 38.231 -5.598 1.00 31.55 266 GLU A C 1
ATOM 2142 O O . GLU A 1 266 ? -8.742 38.117 -4.936 1.00 31.55 266 GLU A O 1
ATOM 2147 N N . ASN A 1 267 ? -10.868 37.581 -5.198 1.00 33.09 267 ASN A N 1
ATOM 2148 C CA . ASN A 1 267 ? -10.965 37.013 -3.834 1.00 33.09 267 ASN A CA 1
ATOM 2149 C C . ASN A 1 267 ? -10.992 35.480 -3.696 1.00 33.09 267 ASN A C 1
ATOM 2151 O O . ASN A 1 267 ? -10.994 34.981 -2.573 1.00 33.09 267 ASN A O 1
ATOM 2155 N N . VAL A 1 268 ? -10.952 34.703 -4.783 1.00 34.09 268 VAL A N 1
ATOM 2156 C CA . VAL A 1 268 ? -11.036 33.224 -4.690 1.00 34.09 268 VAL A CA 1
ATOM 2157 C C . VAL A 1 268 ? -9.659 32.538 -4.716 1.00 34.09 268 VAL A C 1
ATOM 2159 O O . VAL A 1 268 ? -9.494 31.442 -4.180 1.00 34.09 268 VAL A O 1
ATOM 2162 N N . MET A 1 269 ? -8.621 33.190 -5.254 1.00 30.59 269 MET A N 1
ATOM 2163 C CA . MET A 1 269 ? -7.302 32.556 -5.431 1.00 30.59 269 MET A CA 1
ATOM 2164 C C . MET A 1 269 ? -6.474 32.445 -4.137 1.00 30.59 269 MET A C 1
ATOM 2166 O O . MET A 1 269 ? -5.687 31.512 -3.988 1.00 30.59 269 MET A O 1
ATOM 2170 N N . LEU A 1 270 ? -6.676 33.349 -3.172 1.00 35.03 270 LEU A N 1
ATOM 2171 C CA . LEU A 1 270 ? -5.945 33.334 -1.897 1.00 35.03 270 LEU A CA 1
ATOM 2172 C C . LEU A 1 270 ? -6.377 32.180 -0.977 1.00 35.03 270 LEU A C 1
ATOM 2174 O O . LEU A 1 270 ? -5.547 31.632 -0.254 1.00 35.03 270 LEU A O 1
ATOM 2178 N N . GLN A 1 271 ? -7.638 31.743 -1.055 1.00 32.75 271 GLN A N 1
ATOM 2179 C CA . GLN A 1 271 ? -8.120 30.585 -0.293 1.00 32.75 271 GLN A CA 1
ATOM 2180 C C . GLN A 1 271 ? -7.666 29.248 -0.889 1.00 32.75 271 GLN A C 1
ATOM 2182 O O . GLN A 1 271 ? -7.402 28.310 -0.137 1.00 32.75 271 GLN A O 1
ATOM 2187 N N . PHE A 1 272 ? -7.504 29.163 -2.214 1.00 32.69 272 PHE A N 1
ATOM 2188 C CA . PHE A 1 272 ? -7.056 27.927 -2.859 1.00 32.69 272 PHE A CA 1
ATOM 2189 C C . PHE A 1 272 ? -5.577 27.635 -2.554 1.00 32.69 272 PHE A C 1
ATOM 2191 O O . PHE A 1 272 ? -5.238 26.514 -2.173 1.00 32.69 272 PHE A O 1
ATOM 2198 N N . CYS A 1 273 ? -4.710 28.656 -2.591 1.00 31.16 273 CYS A N 1
ATOM 2199 C CA . CYS A 1 273 ? -3.297 28.502 -2.226 1.00 31.16 273 CYS A CA 1
ATOM 2200 C C . CYS A 1 273 ? -3.082 28.248 -0.723 1.00 31.16 273 CYS A C 1
ATOM 2202 O O . CYS A 1 273 ? -2.217 27.455 -0.366 1.00 31.16 273 CYS A O 1
ATOM 2204 N N . ALA A 1 274 ? -3.883 28.844 0.167 1.00 34.47 274 ALA A N 1
ATOM 2205 C CA . ALA A 1 274 ? -3.773 28.587 1.607 1.00 34.47 274 ALA A CA 1
ATOM 2206 C C . ALA A 1 274 ? -4.180 27.149 1.997 1.00 34.47 274 ALA A C 1
ATOM 2208 O O . ALA A 1 274 ? -3.677 26.618 2.984 1.00 34.47 274 ALA A O 1
ATOM 2209 N N . SER A 1 275 ? -5.056 26.504 1.214 1.00 34.59 275 SER A N 1
ATOM 2210 C CA . SER A 1 275 ? -5.507 25.127 1.468 1.00 34.59 275 SER A CA 1
ATOM 2211 C C . SER A 1 275 ? -4.516 24.042 1.023 1.00 34.59 275 SER A C 1
ATOM 2213 O O . SER A 1 275 ? -4.517 22.955 1.591 1.00 34.59 275 SER A O 1
ATOM 2215 N N . LEU A 1 276 ? -3.643 24.343 0.052 1.00 34.84 276 LEU A N 1
ATOM 2216 C CA . LEU A 1 276 ? -2.647 23.400 -0.479 1.00 34.84 276 LEU A CA 1
ATOM 2217 C C . LEU A 1 276 ? -1.328 23.380 0.313 1.00 34.84 276 LEU A C 1
ATOM 2219 O O . LEU A 1 276 ? -0.584 22.412 0.210 1.00 34.84 276 LEU A O 1
ATOM 2223 N N . PHE A 1 277 ? -1.041 24.411 1.116 1.00 37.16 277 PHE A N 1
ATOM 2224 C CA . PHE A 1 277 ? 0.262 24.590 1.781 1.00 37.16 277 PHE A CA 1
ATOM 2225 C C . PHE A 1 277 ? 0.160 24.750 3.307 1.00 37.16 277 PHE A C 1
ATOM 2227 O O . PHE A 1 277 ? 0.946 25.461 3.937 1.00 37.16 277 PHE A O 1
ATOM 2234 N N . GLY A 1 278 ? -0.820 24.092 3.923 1.00 31.53 278 GLY A N 1
ATOM 2235 C CA . GLY A 1 278 ? -1.001 24.085 5.371 1.00 31.53 278 GLY A CA 1
ATOM 2236 C C . GLY A 1 278 ? 0.043 23.248 6.116 1.00 31.53 278 GLY A C 1
ATOM 2237 O O . GLY A 1 278 ? -0.278 22.139 6.513 1.00 31.53 278 GLY A O 1
ATOM 2238 N N . GLN A 1 279 ? 1.250 23.790 6.323 1.00 37.88 279 GLN A N 1
ATOM 2239 C CA . GLN A 1 279 ? 2.073 23.751 7.553 1.00 37.88 279 GLN A CA 1
ATOM 2240 C C . GLN A 1 279 ? 3.545 24.091 7.236 1.00 37.88 279 GLN A C 1
ATOM 2242 O O . GLN A 1 279 ? 4.133 23.557 6.307 1.00 37.88 279 GLN A O 1
ATOM 2247 N N . GLN A 1 280 ? 4.133 24.965 8.065 1.00 37.16 280 GLN A N 1
ATOM 2248 C CA . GLN A 1 280 ? 5.550 25.374 8.095 1.00 37.16 280 GLN A CA 1
ATOM 2249 C C . GLN A 1 280 ? 6.090 26.198 6.911 1.00 37.16 280 GLN A C 1
ATOM 2251 O O . GLN A 1 280 ? 6.980 25.775 6.182 1.00 37.16 280 GLN A O 1
ATOM 2256 N N . ILE A 1 281 ? 5.702 27.473 6.839 1.00 32.81 281 ILE A N 1
ATOM 2257 C CA . ILE A 1 281 ? 6.631 28.519 6.382 1.00 32.81 281 ILE A CA 1
ATOM 2258 C C . ILE A 1 281 ? 6.655 29.596 7.467 1.00 32.81 281 ILE A C 1
ATOM 2260 O O . ILE A 1 281 ? 5.645 30.236 7.749 1.00 32.81 281 ILE A O 1
ATOM 2264 N N . GLY A 1 282 ? 7.799 29.712 8.144 1.00 32.00 282 GLY A N 1
ATOM 2265 C CA . GLY A 1 282 ? 8.011 30.622 9.266 1.00 32.00 282 GLY A CA 1
ATOM 2266 C C . GLY A 1 282 ? 7.928 32.101 8.877 1.00 32.00 282 GLY A C 1
ATOM 2267 O O . GLY A 1 282 ? 8.126 32.482 7.724 1.00 32.00 282 GLY A O 1
ATOM 2268 N N . GLU A 1 283 ? 7.690 32.934 9.890 1.00 34.91 283 GLU A N 1
ATOM 2269 C CA . GLU A 1 283 ? 7.436 34.387 9.868 1.00 34.91 283 GLU A CA 1
ATOM 2270 C C . GLU A 1 283 ? 8.497 35.273 9.168 1.00 34.91 283 GLU A C 1
ATOM 2272 O O . GLU A 1 283 ? 8.346 36.494 9.121 1.00 34.91 283 GLU A O 1
ATOM 2277 N N . SER A 1 284 ? 9.556 34.698 8.591 1.00 35.09 284 SER A N 1
ATOM 2278 C CA . SER A 1 284 ? 10.613 35.437 7.887 1.00 35.09 284 SER A CA 1
ATOM 2279 C C . SER A 1 284 ? 10.204 35.859 6.470 1.00 35.09 284 SER A C 1
ATOM 2281 O O . SER A 1 284 ? 10.491 36.981 6.060 1.00 35.09 284 SER A O 1
ATOM 2283 N N . LEU A 1 285 ? 9.473 35.011 5.734 1.00 35.75 285 LEU A N 1
ATOM 2284 C CA . LEU A 1 285 ? 9.140 35.272 4.322 1.00 35.75 285 LEU A CA 1
ATOM 2285 C C . LEU A 1 285 ? 8.041 36.340 4.156 1.00 35.75 285 LEU A C 1
ATOM 2287 O O . LEU A 1 285 ? 7.949 37.014 3.132 1.00 35.75 285 LEU A O 1
ATOM 2291 N N . HIS A 1 286 ? 7.208 36.521 5.185 1.00 39.16 286 HIS A N 1
ATOM 2292 C CA . HIS A 1 286 ? 6.104 37.482 5.166 1.00 39.16 286 HIS A CA 1
ATOM 2293 C C . HIS A 1 286 ? 6.583 38.938 5.315 1.00 39.16 286 HIS A C 1
ATOM 2295 O O . HIS A 1 286 ? 5.928 39.852 4.821 1.00 39.16 286 HIS A O 1
ATOM 2301 N N . LYS A 1 287 ? 7.746 39.169 5.945 1.00 39.41 287 LYS A N 1
ATOM 2302 C CA . LYS A 1 287 ? 8.322 40.515 6.113 1.00 39.41 287 LYS A CA 1
ATOM 2303 C C . LYS A 1 287 ? 9.060 41.011 4.866 1.00 39.41 287 LYS A C 1
ATOM 2305 O O . LYS A 1 287 ? 8.911 42.179 4.520 1.00 39.41 287 LYS A O 1
ATOM 2310 N N . GLU A 1 288 ? 9.774 40.140 4.150 1.00 39.44 288 GLU A N 1
ATOM 2311 C CA . GLU A 1 288 ? 10.509 40.524 2.929 1.00 39.44 288 GLU A CA 1
ATOM 2312 C C . GLU A 1 288 ? 9.585 40.852 1.747 1.00 39.44 288 GLU A C 1
ATOM 2314 O O . GLU A 1 288 ? 9.823 41.814 1.017 1.00 39.44 288 GLU A O 1
ATOM 2319 N N . LEU A 1 289 ? 8.477 40.120 1.590 1.00 37.16 289 LEU A N 1
ATOM 2320 C CA . LEU A 1 289 ? 7.498 40.383 0.526 1.00 37.16 289 LEU A CA 1
ATOM 2321 C C . LEU A 1 289 ? 6.729 41.702 0.727 1.00 37.16 289 LEU A C 1
ATOM 2323 O O . LEU A 1 289 ? 6.334 42.339 -0.250 1.00 37.16 289 LEU A O 1
ATOM 2327 N N . ILE A 1 290 ? 6.550 42.148 1.976 1.00 42.00 290 ILE A N 1
ATOM 2328 C CA . ILE A 1 290 ? 5.896 43.428 2.298 1.00 42.00 290 ILE A CA 1
ATOM 2329 C C . ILE A 1 290 ? 6.847 44.620 2.083 1.00 42.00 290 ILE A C 1
ATOM 2331 O O . ILE A 1 290 ? 6.388 45.690 1.677 1.00 42.00 290 ILE A O 1
ATOM 2335 N N . GLU A 1 291 ? 8.153 44.452 2.308 1.00 41.19 291 GLU A N 1
ATOM 2336 C CA . GLU A 1 291 ? 9.167 45.484 2.028 1.00 41.19 291 GLU A CA 1
ATOM 2337 C C . GLU A 1 291 ? 9.385 45.686 0.520 1.00 41.19 291 GLU A C 1
ATOM 2339 O O . GLU A 1 291 ? 9.450 46.822 0.057 1.00 41.19 291 GLU A O 1
ATOM 2344 N N . LEU A 1 292 ? 9.392 44.610 -0.275 1.00 40.50 292 LEU A N 1
ATOM 2345 C CA . LEU A 1 292 ? 9.537 44.693 -1.736 1.00 40.50 292 LEU A CA 1
ATOM 2346 C C . LEU A 1 292 ? 8.311 45.298 -2.443 1.00 40.50 292 LEU A C 1
ATOM 2348 O O . LEU A 1 292 ? 8.455 45.946 -3.480 1.00 40.50 292 LEU A O 1
ATOM 2352 N N . ALA A 1 293 ? 7.111 45.133 -1.879 1.00 37.19 293 ALA A N 1
ATOM 2353 C CA . ALA A 1 293 ? 5.885 45.736 -2.406 1.00 37.19 293 ALA A CA 1
ATOM 2354 C C . ALA A 1 293 ? 5.749 47.237 -2.071 1.00 37.19 293 ALA A C 1
ATOM 2356 O O . ALA A 1 293 ? 4.989 47.953 -2.726 1.00 37.19 293 ALA A O 1
ATOM 2357 N N . LYS A 1 294 ? 6.495 47.740 -1.079 1.00 38.19 294 LYS A N 1
ATOM 2358 C CA . LYS A 1 294 ? 6.536 49.160 -0.705 1.00 38.19 294 LYS A CA 1
ATOM 2359 C C . LYS A 1 294 ? 7.794 49.803 -1.275 1.00 38.19 294 LYS A C 1
ATOM 2361 O O . LYS A 1 294 ? 8.760 50.059 -0.566 1.00 38.19 294 LYS A O 1
ATOM 2366 N N . GLY A 1 295 ? 7.774 50.080 -2.576 1.00 43.47 295 GLY A N 1
ATOM 2367 C CA . GLY A 1 295 ? 8.846 50.813 -3.239 1.00 43.47 295 GLY A CA 1
ATOM 2368 C C . GLY A 1 295 ? 9.159 52.141 -2.539 1.00 43.47 295 GLY A C 1
ATOM 2369 O O . GLY A 1 295 ? 8.409 53.100 -2.677 1.00 43.47 295 GLY A O 1
ATOM 2370 N N . ASN A 1 296 ? 10.298 52.203 -1.847 1.00 33.84 296 ASN A N 1
ATOM 2371 C CA . ASN A 1 296 ? 10.973 53.439 -1.464 1.00 33.84 296 ASN A CA 1
ATOM 2372 C C . ASN A 1 296 ? 12.403 53.388 -2.008 1.00 33.84 296 ASN A C 1
ATOM 2374 O O . ASN A 1 296 ? 13.321 52.829 -1.411 1.00 33.84 296 ASN A O 1
ATOM 2378 N N . VAL A 1 297 ? 12.572 53.974 -3.192 1.00 36.41 297 VAL A N 1
ATOM 2379 C CA . VAL A 1 297 ? 13.874 54.267 -3.794 1.00 36.41 297 VAL A CA 1
ATOM 2380 C C . VAL A 1 297 ? 14.519 55.397 -2.984 1.00 36.41 297 VAL A C 1
ATOM 2382 O O . VAL A 1 297 ? 13.957 56.485 -2.908 1.00 36.41 297 VAL A O 1
ATOM 2385 N N . LYS A 1 298 ? 15.697 55.162 -2.389 1.00 32.12 298 LYS A N 1
ATOM 2386 C CA . LYS A 1 298 ? 16.563 56.247 -1.898 1.00 32.12 298 LYS A CA 1
ATOM 2387 C C . LYS A 1 298 ? 17.230 56.945 -3.087 1.00 32.12 298 LYS A C 1
ATOM 2389 O O . LYS A 1 298 ? 17.792 56.284 -3.960 1.00 32.12 298 LYS A O 1
ATOM 2394 N N . GLU A 1 299 ? 17.137 58.272 -3.101 1.00 41.28 299 GLU A N 1
ATOM 2395 C CA . GLU A 1 299 ? 17.728 59.172 -4.093 1.00 41.28 299 GLU A CA 1
ATOM 2396 C C . GLU A 1 299 ? 19.263 59.126 -4.092 1.00 41.28 299 GLU A C 1
ATOM 2398 O O . GLU A 1 299 ? 19.908 59.102 -3.044 1.00 41.28 299 GLU A O 1
ATOM 2403 N N . GLY A 1 300 ? 19.840 59.163 -5.293 1.00 30.86 300 GLY A N 1
ATOM 2404 C CA . GLY A 1 300 ? 21.270 59.314 -5.545 1.00 30.86 300 GLY A CA 1
ATOM 2405 C C . GLY A 1 300 ? 21.515 59.447 -7.048 1.00 30.86 300 GLY A C 1
ATOM 2406 O O . GLY A 1 300 ? 21.212 58.530 -7.805 1.00 30.86 300 GLY A O 1
ATOM 2407 N N . ASN A 1 301 ? 21.985 60.625 -7.459 1.00 38.25 301 ASN A N 1
ATOM 2408 C CA . ASN A 1 301 ? 22.095 61.141 -8.828 1.00 38.25 301 ASN A CA 1
ATOM 2409 C C . ASN A 1 301 ? 22.612 60.162 -9.900 1.00 38.25 301 ASN A C 1
ATOM 2411 O O . ASN A 1 301 ? 23.685 59.583 -9.763 1.00 38.25 301 ASN A O 1
ATOM 2415 N N . GLY A 1 302 ? 21.907 60.116 -11.037 1.00 32.97 302 GLY A N 1
ATOM 2416 C CA . GLY A 1 302 ? 22.388 59.532 -12.294 1.00 32.97 302 GLY A CA 1
ATOM 2417 C C . GLY A 1 302 ? 21.266 58.902 -13.122 1.00 32.97 302 GLY A C 1
ATOM 2418 O O . GLY A 1 302 ? 20.607 57.979 -12.658 1.00 32.97 302 GLY A O 1
ATOM 2419 N N . MET A 1 303 ? 21.044 59.434 -14.330 1.00 35.03 303 MET A N 1
ATOM 2420 C CA . MET A 1 303 ? 20.030 59.056 -15.333 1.00 35.03 303 MET A CA 1
ATOM 2421 C C . MET A 1 303 ? 19.570 57.585 -15.298 1.00 35.03 303 MET A C 1
ATOM 2423 O O . MET A 1 303 ? 20.372 56.674 -15.488 1.00 35.03 303 MET A O 1
ATOM 2427 N N . LYS A 1 304 ? 18.252 57.357 -15.177 1.00 30.12 304 LYS A N 1
ATOM 2428 C CA . LYS A 1 304 ? 17.626 56.043 -15.390 1.00 30.12 304 LYS A CA 1
ATOM 2429 C C . LYS A 1 304 ? 16.676 56.055 -16.581 1.00 30.12 304 LYS A C 1
ATOM 2431 O O . LYS A 1 304 ? 15.694 56.792 -16.614 1.00 30.12 304 LYS A O 1
ATOM 2436 N N . GLN A 1 305 ? 16.946 55.145 -17.511 1.00 30.95 305 GLN A N 1
ATOM 2437 C CA . GLN A 1 305 ? 15.947 54.552 -18.389 1.00 30.95 305 GLN A CA 1
ATOM 2438 C C . GLN A 1 305 ? 14.936 53.799 -17.505 1.00 30.95 305 GLN A C 1
ATOM 2440 O O . GLN A 1 305 ? 15.317 53.056 -16.600 1.00 30.95 305 GLN A O 1
ATOM 2445 N N . LYS A 1 306 ? 13.643 54.041 -17.720 1.00 31.62 306 LYS A N 1
ATOM 2446 C CA . LYS A 1 306 ? 12.544 53.424 -16.970 1.00 31.62 306 LYS A CA 1
ATOM 2447 C C . LYS A 1 306 ? 12.448 51.951 -17.389 1.00 31.62 306 LYS A C 1
ATOM 2449 O O . LYS A 1 306 ? 11.994 51.667 -18.492 1.00 31.62 306 LYS A O 1
ATOM 2454 N N . GLN A 1 307 ? 12.929 51.036 -16.552 1.00 34.72 307 GLN A N 1
ATOM 2455 C CA . GLN A 1 307 ? 12.826 49.592 -16.780 1.00 34.72 307 GLN A CA 1
ATOM 2456 C C . GLN A 1 307 ? 11.671 49.032 -15.943 1.00 34.72 307 GLN A C 1
ATOM 2458 O O . GLN A 1 307 ? 11.570 49.322 -14.750 1.00 34.72 307 GLN A O 1
ATOM 2463 N N . ASP A 1 308 ? 10.769 48.294 -16.593 1.00 32.66 308 ASP A N 1
ATOM 2464 C CA . ASP A 1 308 ? 9.546 47.764 -15.990 1.00 32.66 308 ASP A CA 1
ATOM 2465 C C . ASP A 1 308 ? 9.846 46.809 -14.816 1.00 32.66 308 ASP A C 1
ATOM 2467 O O . ASP A 1 308 ? 10.666 45.900 -14.958 1.00 32.66 308 ASP A O 1
ATOM 2471 N N . PRO A 1 309 ? 9.123 46.901 -13.683 1.00 35.50 309 PRO A N 1
ATOM 2472 C CA . PRO A 1 309 ? 9.334 46.045 -12.506 1.00 35.50 309 PRO A CA 1
ATOM 2473 C C . PRO A 1 309 ? 9.072 44.544 -12.753 1.00 35.50 309 PRO A C 1
ATOM 2475 O O . PRO A 1 309 ? 9.374 43.713 -11.900 1.00 35.50 309 PRO A O 1
ATOM 2478 N N . LYS A 1 310 ? 8.567 44.167 -13.936 1.00 32.88 310 LYS A N 1
ATOM 2479 C CA . LYS A 1 310 ? 8.405 42.769 -14.366 1.00 32.88 310 LYS A CA 1
ATOM 2480 C C . LYS A 1 310 ? 9.725 42.083 -14.745 1.00 32.88 310 LYS A C 1
ATOM 2482 O O . LYS A 1 310 ? 9.762 40.859 -14.768 1.00 32.88 310 LYS A O 1
ATOM 2487 N N . SER A 1 311 ? 10.804 42.824 -15.023 1.00 36.41 311 SER A N 1
ATOM 2488 C CA . SER A 1 311 ? 12.071 42.233 -15.488 1.00 36.41 311 SER A CA 1
ATOM 2489 C C . SER A 1 311 ? 13.051 41.842 -14.375 1.00 36.41 311 SER A C 1
ATOM 2491 O O . SER A 1 311 ? 14.059 41.211 -14.673 1.00 36.41 311 SER A O 1
ATOM 2493 N N . LEU A 1 312 ? 12.780 42.201 -13.112 1.00 37.91 312 LEU A N 1
ATOM 2494 C CA . LEU A 1 312 ? 13.637 41.871 -11.957 1.00 37.91 312 LEU A CA 1
ATOM 2495 C C . LEU A 1 312 ? 13.068 40.782 -11.035 1.00 37.91 312 LEU A C 1
ATOM 2497 O O . LEU A 1 312 ? 13.813 40.212 -10.247 1.00 37.91 312 LEU A O 1
ATOM 2501 N N . ILE A 1 313 ? 11.775 40.464 -11.135 1.00 36.41 313 ILE A N 1
ATOM 2502 C CA . ILE A 1 313 ? 11.122 39.461 -10.272 1.00 36.41 313 ILE A CA 1
ATOM 2503 C C . ILE A 1 313 ? 11.274 38.038 -10.845 1.00 36.41 313 ILE A C 1
ATOM 2505 O O . ILE A 1 313 ? 11.284 37.063 -10.098 1.00 36.41 313 ILE A O 1
ATOM 2509 N N . GLN A 1 314 ? 11.465 37.915 -12.162 1.00 33.22 314 GLN A N 1
ATOM 2510 C CA . GLN A 1 314 ? 11.610 36.630 -12.854 1.00 33.22 314 GLN A CA 1
ATOM 2511 C C . GLN A 1 314 ? 12.850 35.816 -12.406 1.00 33.22 314 GLN A C 1
ATOM 2513 O O . GLN A 1 314 ? 12.685 34.632 -12.127 1.00 33.22 314 GLN A O 1
ATOM 2518 N N . PRO A 1 315 ? 14.057 36.406 -12.246 1.00 32.84 315 PRO A N 1
ATOM 2519 C CA . PRO A 1 315 ? 15.258 35.631 -11.911 1.00 32.84 315 PRO A CA 1
ATOM 2520 C C . PRO A 1 315 ? 15.324 35.203 -10.433 1.00 32.84 315 PRO A C 1
ATOM 2522 O O . PRO A 1 315 ? 15.804 34.119 -10.122 1.00 32.84 315 PRO A O 1
ATOM 2525 N N . CYS A 1 316 ? 14.805 36.016 -9.501 1.00 32.25 316 CYS A N 1
ATOM 2526 C CA . CYS A 1 316 ? 14.830 35.692 -8.064 1.00 32.25 316 CYS A CA 1
ATOM 2527 C C . CYS A 1 316 ? 13.869 34.554 -7.681 1.00 32.25 316 CYS A C 1
ATOM 2529 O O . CYS A 1 316 ? 14.138 33.816 -6.735 1.00 32.25 316 CYS A O 1
ATOM 2531 N N . ILE A 1 317 ? 12.765 34.384 -8.417 1.00 35.62 317 ILE A N 1
ATOM 2532 C CA . ILE A 1 317 ? 11.849 33.246 -8.234 1.00 35.62 317 ILE A CA 1
ATOM 2533 C C . ILE A 1 317 ? 12.457 31.964 -8.825 1.00 35.62 317 ILE A C 1
ATOM 2535 O O . ILE A 1 317 ? 12.265 30.886 -8.261 1.00 35.62 317 ILE A O 1
ATOM 2539 N N . GLU A 1 318 ? 13.221 32.077 -9.917 1.00 35.06 318 GLU A N 1
ATOM 2540 C CA . GLU A 1 318 ? 13.908 30.949 -10.557 1.00 35.06 318 GLU A CA 1
ATOM 2541 C C . GLU A 1 318 ? 14.993 30.352 -9.644 1.00 35.06 318 GLU A C 1
ATOM 2543 O O . GLU A 1 318 ? 14.969 29.144 -9.406 1.00 35.06 318 GLU A O 1
ATOM 2548 N N . ASP A 1 319 ? 15.855 31.168 -9.028 1.00 31.11 319 ASP A N 1
ATOM 2549 C CA . ASP A 1 319 ? 16.951 30.663 -8.182 1.00 31.11 319 ASP A CA 1
ATOM 2550 C C . ASP A 1 319 ? 16.474 30.052 -6.847 1.00 31.11 319 ASP A C 1
ATOM 2552 O O . ASP A 1 319 ? 17.007 29.033 -6.394 1.00 31.11 319 ASP A O 1
ATOM 2556 N N . HIS A 1 320 ? 15.420 30.597 -6.226 1.00 34.12 320 HIS A N 1
ATOM 2557 C CA . HIS A 1 320 ? 14.884 30.048 -4.970 1.00 34.12 320 HIS A CA 1
ATOM 2558 C C . HIS A 1 320 ? 13.986 28.813 -5.181 1.00 34.12 320 HIS A C 1
ATOM 2560 O O . HIS A 1 320 ? 13.973 27.919 -4.330 1.00 34.12 320 HIS A O 1
ATOM 2566 N N . CYS A 1 321 ? 13.296 28.697 -6.326 1.00 31.91 321 CYS A N 1
ATOM 2567 C CA . CYS A 1 321 ? 12.585 27.465 -6.696 1.00 31.91 321 CYS A CA 1
ATOM 2568 C C . CYS A 1 321 ? 13.550 26.322 -7.035 1.00 31.91 321 CYS A C 1
ATOM 2570 O O . CYS A 1 321 ? 13.258 25.176 -6.703 1.00 31.91 321 CYS A O 1
ATOM 2572 N N . ILE A 1 322 ? 14.708 26.610 -7.642 1.00 33.72 322 ILE A N 1
ATOM 2573 C CA . ILE A 1 322 ? 15.745 25.603 -7.928 1.00 33.72 322 ILE A CA 1
ATOM 2574 C C . ILE A 1 322 ? 16.312 25.009 -6.625 1.00 33.72 322 ILE A C 1
ATOM 2576 O O . ILE A 1 322 ? 16.508 23.799 -6.533 1.00 33.72 322 ILE A O 1
ATOM 2580 N N . SER A 1 323 ? 16.488 25.828 -5.583 1.00 31.44 323 SER A N 1
ATOM 2581 C CA . SER A 1 323 ? 16.925 25.378 -4.250 1.00 31.44 323 SER A CA 1
ATOM 2582 C C . SER A 1 323 ? 15.885 24.495 -3.534 1.00 31.44 323 SER A C 1
ATOM 2584 O O . SER A 1 323 ? 16.243 23.485 -2.926 1.00 31.44 323 SER A O 1
ATOM 2586 N N . TYR A 1 324 ? 14.589 24.813 -3.654 1.00 30.84 324 TYR A N 1
ATOM 2587 C CA . TYR A 1 324 ? 13.508 24.032 -3.032 1.00 30.84 324 TYR A CA 1
ATOM 2588 C C . TYR A 1 324 ? 13.141 22.752 -3.808 1.00 30.84 324 TYR A C 1
ATOM 2590 O O . TYR A 1 324 ? 12.778 21.751 -3.192 1.00 30.84 324 TYR A O 1
ATOM 2598 N N . LEU A 1 325 ? 13.279 22.743 -5.140 1.00 33.75 325 LEU A N 1
ATOM 2599 C CA . LEU A 1 325 ? 13.041 21.559 -5.980 1.00 33.75 325 LEU A CA 1
ATOM 2600 C C . LEU A 1 325 ? 14.159 20.513 -5.865 1.00 33.75 325 LEU A C 1
ATOM 2602 O O . LEU A 1 325 ? 13.877 19.327 -5.978 1.00 33.75 325 LEU A O 1
ATOM 2606 N N . ASN A 1 326 ? 15.386 20.918 -5.518 1.00 30.78 326 ASN A N 1
ATOM 2607 C CA . ASN A 1 326 ? 16.462 19.986 -5.151 1.00 30.78 326 ASN A CA 1
ATOM 2608 C C . ASN A 1 326 ? 16.217 19.257 -3.812 1.00 30.78 326 ASN A C 1
ATOM 2610 O O . ASN A 1 326 ? 16.982 18.366 -3.454 1.00 30.78 326 ASN A O 1
ATOM 2614 N N . ARG A 1 327 ? 15.162 19.619 -3.063 1.00 30.86 327 ARG A N 1
ATOM 2615 C CA . ARG A 1 327 ? 14.713 18.917 -1.845 1.00 30.86 327 ARG A CA 1
ATOM 2616 C C . ARG A 1 327 ? 13.587 17.909 -2.093 1.00 30.86 327 ARG A C 1
ATOM 2618 O O . ARG A 1 327 ? 13.308 17.105 -1.211 1.00 30.86 327 ARG A O 1
ATOM 2625 N N . PHE A 1 328 ? 12.974 17.935 -3.278 1.00 31.02 328 PHE A N 1
ATOM 2626 C CA . PHE A 1 328 ? 12.044 16.917 -3.768 1.00 31.02 328 PHE A CA 1
ATOM 2627 C C . PHE A 1 328 ? 12.783 16.024 -4.763 1.00 31.02 328 PHE A C 1
ATOM 2629 O O . PHE A 1 328 ? 12.582 16.094 -5.975 1.00 31.02 328 PHE A O 1
ATOM 2636 N N . SER A 1 329 ? 13.685 15.200 -4.236 1.00 23.55 329 SER A N 1
ATOM 2637 C CA . SER A 1 329 ? 14.298 14.118 -4.995 1.00 23.55 329 SER A CA 1
ATOM 2638 C C . SER A 1 329 ? 13.197 13.199 -5.528 1.00 23.55 329 SER A C 1
ATOM 2640 O O . SER A 1 329 ? 12.426 12.626 -4.759 1.00 23.55 329 SER A O 1
ATOM 2642 N N . PHE A 1 330 ? 13.115 13.075 -6.852 1.00 31.75 330 PHE A N 1
ATOM 2643 C CA . PHE A 1 330 ? 12.418 11.970 -7.502 1.00 31.75 330 PHE A CA 1
ATOM 2644 C C . PHE A 1 330 ? 13.000 10.649 -6.967 1.00 31.75 330 PHE A C 1
ATOM 2646 O O . PHE A 1 330 ? 14.227 10.554 -6.866 1.00 31.75 330 PHE A O 1
ATOM 2653 N N . PRO A 1 331 ? 12.191 9.625 -6.640 1.00 25.98 331 PRO A N 1
ATOM 2654 C CA . PRO A 1 331 ? 12.743 8.287 -6.486 1.00 25.98 331 PRO A CA 1
ATOM 2655 C C . PRO A 1 331 ? 13.381 7.870 -7.829 1.00 25.98 331 PRO A C 1
ATOM 2657 O O . PRO A 1 331 ? 12.769 8.088 -8.879 1.00 25.98 331 PRO A O 1
ATOM 2660 N N . PRO A 1 332 ? 14.603 7.314 -7.832 1.00 28.44 332 PRO A N 1
ATOM 2661 C CA . PRO A 1 332 ? 15.398 7.052 -9.038 1.00 28.44 332 PRO A CA 1
ATOM 2662 C C . PRO A 1 332 ? 14.909 5.871 -9.910 1.00 28.44 332 PRO A C 1
ATOM 2664 O O . PRO A 1 332 ? 15.664 5.363 -10.733 1.00 28.44 332 PRO A O 1
ATOM 2667 N N . ASP A 1 333 ? 13.647 5.446 -9.809 1.00 30.95 333 ASP A N 1
ATOM 2668 C CA . ASP A 1 333 ? 13.191 4.163 -10.376 1.00 30.95 333 ASP A CA 1
ATOM 2669 C C . ASP A 1 333 ? 12.581 4.216 -11.794 1.00 30.95 333 ASP A C 1
ATOM 2671 O O . ASP A 1 333 ? 12.169 3.186 -12.329 1.00 30.95 333 ASP A O 1
ATOM 2675 N N . GLU A 1 334 ? 12.530 5.365 -12.474 1.00 40.50 334 GLU A N 1
ATOM 2676 C CA . GLU A 1 334 ? 11.895 5.462 -13.807 1.00 40.50 334 GLU A CA 1
ATOM 2677 C C . GLU A 1 334 ? 12.858 5.311 -14.996 1.00 40.50 334 GLU A C 1
ATOM 2679 O O . GLU A 1 334 ? 12.801 6.039 -15.985 1.00 40.50 334 GLU A O 1
ATOM 2684 N N . THR A 1 335 ? 13.676 4.261 -14.966 1.00 43.00 335 THR A N 1
ATOM 2685 C CA . THR A 1 335 ? 13.960 3.517 -16.200 1.00 43.00 335 THR A CA 1
ATOM 2686 C C . THR A 1 335 ? 13.500 2.084 -15.971 1.00 43.00 335 THR A C 1
ATOM 2688 O O . THR A 1 335 ? 14.035 1.366 -15.137 1.00 43.00 335 THR A O 1
ATOM 2691 N N . SER A 1 336 ? 12.396 1.706 -16.617 1.00 48.50 336 SER A N 1
ATOM 2692 C CA . SER A 1 336 ? 11.592 0.530 -16.277 1.00 48.50 336 SER A CA 1
ATOM 2693 C C . SER A 1 336 ? 12.378 -0.784 -16.399 1.00 48.50 336 SER A C 1
ATOM 2695 O O . SER A 1 336 ? 12.367 -1.424 -17.449 1.00 48.50 336 SER A O 1
ATOM 2697 N N . PHE A 1 337 ? 13.009 -1.231 -15.312 1.00 48.47 337 PHE A N 1
ATOM 2698 C CA . PHE A 1 337 ? 13.580 -2.580 -15.216 1.00 48.47 337 PHE A CA 1
ATOM 2699 C C . PHE A 1 337 ? 12.496 -3.673 -15.206 1.00 48.47 337 PHE A C 1
ATOM 2701 O O . PHE A 1 337 ? 12.788 -4.851 -15.404 1.00 48.47 337 PHE A O 1
ATOM 2708 N N . GLU A 1 338 ? 11.233 -3.295 -15.000 1.00 60.97 338 GLU A N 1
ATOM 2709 C CA . GLU A 1 338 ? 10.116 -4.217 -14.847 1.00 60.97 338 GLU A CA 1
ATOM 2710 C C . GLU A 1 338 ? 9.152 -4.175 -16.049 1.00 60.97 338 GLU A C 1
ATOM 2712 O O . GLU A 1 338 ? 8.403 -3.211 -16.236 1.00 60.97 338 GLU A O 1
ATOM 2717 N N . ALA A 1 339 ? 9.110 -5.258 -16.830 1.00 75.69 339 ALA A N 1
ATOM 2718 C CA . ALA A 1 339 ? 8.151 -5.442 -17.921 1.00 75.69 339 ALA A CA 1
ATOM 2719 C C . ALA A 1 339 ? 6.739 -5.774 -17.406 1.00 75.69 339 ALA A C 1
ATOM 2721 O O . ALA A 1 339 ? 6.580 -6.547 -16.459 1.00 75.69 339 ALA A O 1
ATOM 2722 N N . GLY A 1 340 ? 5.705 -5.217 -18.043 1.00 84.94 340 GLY A N 1
ATOM 2723 C CA . GLY A 1 340 ? 4.308 -5.480 -17.690 1.00 84.94 340 GLY A CA 1
ATOM 2724 C C . GLY A 1 340 ? 3.385 -4.285 -17.897 1.00 84.94 340 GLY A C 1
ATOM 2725 O O . GLY A 1 340 ? 3.748 -3.281 -18.509 1.00 84.94 340 GLY A O 1
ATOM 2726 N N . ILE A 1 341 ? 2.173 -4.392 -17.360 1.00 90.19 341 ILE A N 1
ATOM 2727 C CA . ILE A 1 341 ? 1.170 -3.321 -17.398 1.00 90.19 341 ILE A CA 1
ATOM 2728 C C . ILE A 1 341 ? 0.853 -2.848 -15.985 1.00 90.19 341 ILE A C 1
ATOM 2730 O O . ILE A 1 341 ? 0.984 -3.597 -15.016 1.00 90.19 341 ILE A O 1
ATOM 2734 N N . LYS A 1 342 ? 0.399 -1.605 -15.864 1.00 90.50 342 LYS A N 1
ATOM 2735 C CA . LYS A 1 342 ? -0.210 -1.093 -14.637 1.00 90.50 342 LYS A CA 1
ATOM 2736 C C . LYS A 1 342 ? -1.706 -0.939 -14.865 1.00 90.50 342 LYS A C 1
ATOM 2738 O O . LYS A 1 342 ? -2.130 -0.517 -15.943 1.00 90.50 342 LYS A O 1
ATOM 2743 N N . VAL A 1 343 ? -2.495 -1.326 -13.871 1.00 93.31 343 VAL A N 1
ATOM 2744 C CA . VAL A 1 343 ? -3.956 -1.340 -13.932 1.00 93.31 343 VAL A CA 1
ATOM 2745 C C . VAL A 1 343 ? -4.512 -0.595 -12.728 1.00 93.31 343 VAL A C 1
ATOM 2747 O O . VAL A 1 343 ? -4.074 -0.809 -11.602 1.00 93.31 343 VAL A O 1
ATOM 2750 N N . GLN A 1 344 ? -5.497 0.267 -12.955 1.00 93.31 344 GLN A N 1
ATOM 2751 C CA . GLN A 1 344 ? -6.266 0.913 -11.898 1.00 93.31 344 GLN A CA 1
ATOM 2752 C C . GLN A 1 344 ? -7.753 0.647 -12.110 1.00 93.31 344 GLN A C 1
ATOM 2754 O O . GLN A 1 344 ? -8.278 0.811 -13.212 1.00 93.31 344 GLN A O 1
ATOM 2759 N N . ILE A 1 345 ? -8.431 0.264 -11.031 1.00 92.94 345 ILE A N 1
ATOM 2760 C CA . ILE A 1 345 ? -9.883 0.102 -10.990 1.00 92.94 345 ILE A CA 1
ATOM 2761 C C . ILE A 1 345 ? -10.437 1.267 -10.180 1.00 92.94 345 ILE A C 1
ATOM 2763 O O . ILE A 1 345 ? -10.063 1.436 -9.022 1.00 92.94 345 ILE A O 1
ATOM 2767 N N . HIS A 1 346 ? -11.299 2.071 -10.791 1.00 89.88 346 HIS A N 1
ATOM 2768 C CA . HIS A 1 346 ? -11.832 3.289 -10.184 1.00 89.88 346 HIS A CA 1
ATOM 2769 C C . HIS A 1 346 ? -13.294 3.520 -10.587 1.00 89.88 346 HIS A C 1
ATOM 2771 O O . HIS A 1 346 ? -13.849 2.815 -11.439 1.00 89.88 346 HIS A O 1
ATOM 2777 N N . THR A 1 347 ? -13.947 4.479 -9.933 1.00 89.31 347 THR A N 1
ATOM 2778 C CA . THR A 1 347 ? -15.289 4.920 -10.336 1.00 89.31 347 THR A CA 1
ATOM 2779 C C . THR A 1 347 ? -15.201 5.758 -11.611 1.00 89.31 347 THR A C 1
ATOM 2781 O O . THR A 1 347 ? -14.154 6.320 -11.925 1.00 89.31 347 THR A O 1
ATOM 2784 N N . GLN A 1 348 ? -16.293 5.850 -12.367 1.00 90.44 348 GLN A N 1
ATOM 2785 C CA . GLN A 1 348 ? -16.326 6.641 -13.602 1.00 90.44 348 GLN A CA 1
ATOM 2786 C C . GLN A 1 348 ? -16.171 8.147 -13.367 1.00 90.44 348 GLN A C 1
ATOM 2788 O O . GLN A 1 348 ? -15.714 8.856 -14.259 1.00 90.44 348 GLN A O 1
ATOM 2793 N N . ASP A 1 349 ? -16.529 8.619 -12.174 1.00 85.44 349 ASP A N 1
ATOM 2794 C CA . ASP A 1 349 ? -16.448 10.033 -11.801 1.00 85.44 349 ASP A CA 1
ATOM 2795 C C . ASP A 1 349 ? -15.022 10.450 -11.393 1.00 85.44 349 ASP A C 1
AT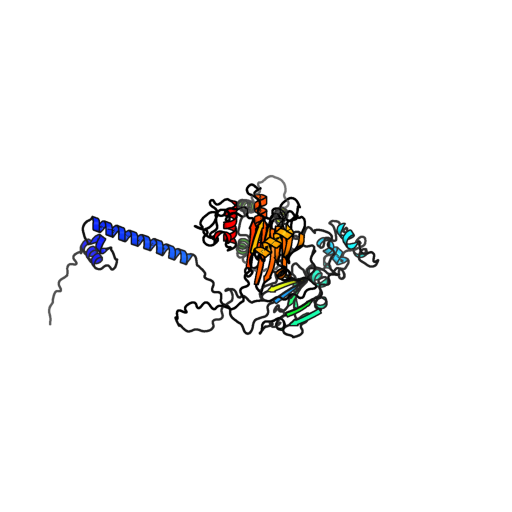OM 2797 O O . ASP A 1 349 ? -14.714 11.640 -11.323 1.00 85.44 349 ASP A O 1
ATOM 2801 N N . GLU A 1 350 ? -14.145 9.480 -11.118 1.00 82.69 350 GLU A N 1
ATOM 2802 C CA . GLU A 1 350 ? -12.773 9.710 -10.677 1.00 82.69 350 GLU A CA 1
ATOM 2803 C C . GLU A 1 350 ? -11.784 9.572 -11.850 1.00 82.69 350 GLU A C 1
ATOM 2805 O O . GLU A 1 350 ? -11.808 8.559 -12.559 1.00 82.69 350 GLU A O 1
ATOM 2810 N N . PRO A 1 351 ? -10.884 10.549 -12.075 1.00 85.12 351 PRO A N 1
ATOM 2811 C CA . PRO A 1 351 ? -9.822 10.405 -13.062 1.00 85.12 351 PRO A CA 1
ATOM 2812 C C . PRO A 1 351 ? -8.759 9.392 -12.591 1.00 85.12 351 PRO A C 1
ATOM 2814 O O . PRO A 1 351 ? -8.496 9.278 -11.394 1.00 85.12 351 PRO A O 1
ATOM 2817 N N . PRO A 1 352 ? -8.092 8.669 -13.507 1.00 84.81 352 PRO A N 1
ATOM 2818 C CA . PRO A 1 352 ? -7.096 7.676 -13.128 1.00 84.81 352 PRO A CA 1
ATOM 2819 C C . PRO A 1 352 ? -5.780 8.311 -12.645 1.00 84.81 352 PRO A C 1
ATOM 2821 O O . PRO A 1 352 ? -5.109 9.032 -13.385 1.00 84.81 352 PRO A O 1
ATOM 2824 N N . PHE A 1 353 ? -5.374 7.940 -11.431 1.00 82.69 353 PHE A N 1
ATOM 2825 C CA . PHE A 1 353 ? -4.077 8.205 -10.793 1.00 82.69 353 PHE A CA 1
ATOM 2826 C C . PHE A 1 353 ? -3.251 6.915 -10.721 1.00 82.69 353 PHE A C 1
ATOM 2828 O O . PHE A 1 353 ? -2.911 6.397 -9.656 1.00 82.69 353 PHE A O 1
ATOM 2835 N N . ILE A 1 354 ? -2.993 6.340 -11.893 1.00 81.06 354 ILE A N 1
ATOM 2836 C CA . ILE A 1 354 ? -2.436 4.991 -12.030 1.00 81.06 354 ILE A CA 1
ATOM 2837 C C . ILE A 1 354 ? -0.979 4.876 -11.552 1.00 81.06 354 ILE A C 1
ATOM 2839 O O . ILE A 1 354 ? -0.526 3.785 -11.223 1.00 81.06 354 ILE A O 1
ATOM 2843 N N . ASP A 1 355 ? -0.238 5.981 -11.500 1.00 75.94 355 ASP A N 1
ATOM 2844 C CA . ASP A 1 355 ? 1.117 6.059 -10.951 1.00 75.94 355 ASP A CA 1
ATOM 2845 C C . ASP A 1 355 ? 1.139 5.764 -9.451 1.00 75.94 355 ASP A C 1
ATOM 2847 O O . ASP A 1 355 ? 1.981 4.982 -9.009 1.00 75.94 355 ASP A O 1
ATOM 2851 N N . GLN A 1 356 ? 0.164 6.282 -8.704 1.00 76.88 356 GLN A N 1
ATOM 2852 C CA . GLN A 1 356 ? 0.097 6.143 -7.247 1.00 76.88 356 GLN A CA 1
ATOM 2853 C C . GLN A 1 356 ? -0.787 4.975 -6.798 1.00 76.88 356 GLN A C 1
ATOM 2855 O O . GLN A 1 356 ? -0.416 4.227 -5.901 1.00 76.88 356 GLN A O 1
ATOM 2860 N N . LEU A 1 357 ? -1.950 4.803 -7.431 1.00 79.50 357 LEU A N 1
ATOM 2861 C CA . LEU A 1 357 ? -2.996 3.873 -6.982 1.00 79.50 357 LEU A CA 1
ATOM 2862 C C . LEU A 1 357 ? -3.119 2.618 -7.859 1.00 79.50 357 LEU A C 1
ATOM 2864 O O . LEU A 1 357 ? -3.899 1.716 -7.553 1.00 79.50 357 LEU A O 1
ATOM 2868 N N . GLY A 1 358 ? -2.394 2.560 -8.978 1.00 82.94 358 GLY A N 1
ATOM 2869 C CA . GLY A 1 358 ? -2.418 1.414 -9.881 1.00 82.94 358 GLY A CA 1
ATOM 2870 C C . GLY A 1 358 ? -1.596 0.237 -9.357 1.00 82.94 358 GLY A C 1
ATOM 2871 O O . GLY A 1 358 ? -0.503 0.416 -8.823 1.00 82.94 358 GLY A O 1
ATOM 2872 N N . PHE A 1 359 ? -2.075 -0.983 -9.586 1.00 84.75 359 PHE A N 1
ATOM 2873 C CA . PHE A 1 359 ? -1.335 -2.212 -9.307 1.00 84.75 359 PHE A CA 1
ATOM 2874 C C . PHE A 1 359 ? -0.681 -2.759 -10.582 1.00 84.75 359 PHE A C 1
ATOM 2876 O O . PHE A 1 359 ? -1.186 -2.579 -11.692 1.00 84.75 359 PHE A O 1
ATOM 2883 N N . GLY A 1 360 ? 0.474 -3.409 -10.437 1.00 86.44 360 GLY A N 1
ATOM 2884 C CA . GLY A 1 360 ? 1.191 -4.031 -11.551 1.00 86.44 360 GLY A CA 1
ATOM 2885 C C . GLY A 1 360 ? 0.628 -5.406 -11.906 1.00 86.44 360 GLY A C 1
ATOM 2886 O O . GLY A 1 360 ? 0.246 -6.175 -11.026 1.00 86.44 360 GLY A O 1
ATOM 2887 N N . VAL A 1 361 ? 0.617 -5.731 -13.196 1.00 85.44 361 VAL A N 1
ATOM 2888 C CA . VAL A 1 361 ? 0.318 -7.069 -13.715 1.00 85.44 361 VAL A CA 1
ATOM 2889 C C . VAL A 1 361 ? 1.494 -7.521 -14.577 1.00 85.44 361 VAL A C 1
ATOM 2891 O O . VAL A 1 361 ? 1.858 -6.859 -15.553 1.00 85.44 361 VAL A O 1
ATOM 2894 N N . ALA A 1 362 ? 2.098 -8.643 -14.185 1.00 81.31 362 ALA A N 1
ATOM 2895 C CA . ALA A 1 362 ? 3.255 -9.219 -14.857 1.00 81.31 362 ALA A CA 1
ATOM 2896 C C . ALA A 1 362 ? 2.848 -10.004 -16.120 1.00 81.31 362 ALA A C 1
ATOM 2898 O O . ALA A 1 362 ? 1.791 -10.643 -16.131 1.00 81.31 362 ALA A O 1
ATOM 2899 N N . PRO A 1 363 ? 3.682 -10.008 -17.175 1.00 85.38 363 PRO A N 1
ATOM 2900 C CA . PRO A 1 363 ? 3.458 -10.849 -18.348 1.00 85.38 363 PRO A CA 1
ATOM 2901 C C . PRO A 1 363 ? 3.629 -12.340 -18.017 1.00 85.38 363 PRO A C 1
ATOM 2903 O O . PRO A 1 363 ? 4.327 -12.708 -17.076 1.00 85.38 363 PRO A O 1
ATOM 2906 N N . GLY A 1 364 ? 3.010 -13.215 -18.817 1.00 77.88 364 GLY A N 1
ATOM 2907 C CA . GLY A 1 364 ? 3.144 -14.674 -18.682 1.00 77.88 364 GLY A CA 1
ATOM 2908 C C . GLY A 1 364 ? 2.244 -15.327 -17.624 1.00 77.88 364 GLY A C 1
ATOM 2909 O O . GLY A 1 364 ? 2.293 -16.544 -17.457 1.00 77.88 364 GLY A O 1
ATOM 2910 N N . PHE A 1 365 ? 1.393 -14.552 -16.945 1.00 77.69 365 PHE A N 1
ATOM 2911 C CA . PHE A 1 365 ? 0.438 -15.046 -15.952 1.00 77.69 365 PHE A CA 1
ATOM 2912 C C . PHE A 1 365 ? -0.993 -14.617 -16.284 1.00 77.69 365 PHE A C 1
ATOM 2914 O O . PHE A 1 365 ? -1.226 -13.552 -16.851 1.00 77.69 365 PHE A O 1
ATOM 2921 N N . GLN A 1 366 ? -1.966 -15.435 -15.879 1.00 83.69 366 GLN A N 1
ATOM 2922 C CA . GLN A 1 366 ? -3.370 -15.034 -15.841 1.00 83.69 366 GLN A CA 1
ATOM 2923 C C . GLN A 1 366 ? -3.689 -14.485 -14.446 1.00 83.69 366 GLN A C 1
ATOM 2925 O O . GLN A 1 366 ? -3.745 -15.238 -13.474 1.00 83.69 366 GLN A O 1
ATOM 2930 N N . THR A 1 367 ? -3.890 -13.172 -14.340 1.00 81.88 367 THR A N 1
ATOM 2931 C CA . THR A 1 367 ? -4.192 -12.507 -13.066 1.00 81.88 367 THR A CA 1
ATOM 2932 C C . THR A 1 367 ? -5.698 -12.382 -12.862 1.00 81.88 367 THR A C 1
ATOM 2934 O O . THR A 1 367 ? -6.399 -11.779 -13.673 1.00 81.88 367 THR A O 1
ATOM 2937 N N . PHE A 1 368 ? -6.199 -12.924 -11.752 1.00 84.62 368 PHE A N 1
ATOM 2938 C CA . PHE A 1 368 ? -7.600 -12.796 -11.355 1.00 84.62 368 PHE A CA 1
ATOM 2939 C C . PHE A 1 368 ? -7.752 -11.676 -10.328 1.00 84.62 368 PHE A C 1
ATOM 2941 O O . PHE A 1 368 ? -7.200 -11.756 -9.234 1.00 84.62 368 PHE A O 1
ATOM 2948 N N . VAL A 1 369 ? -8.526 -10.645 -10.666 1.00 87.12 369 VAL A N 1
ATOM 2949 C CA . VAL A 1 369 ? -8.799 -9.518 -9.765 1.00 87.12 369 VAL A CA 1
ATOM 2950 C C . VAL A 1 369 ? -10.252 -9.590 -9.309 1.00 87.12 369 VAL A C 1
ATOM 2952 O O . VAL A 1 369 ? -11.176 -9.317 -10.075 1.00 87.12 369 VAL A O 1
ATOM 2955 N N . SER A 1 370 ? -10.463 -10.003 -8.058 1.00 86.00 370 SER A N 1
ATOM 2956 C CA . SER A 1 370 ? -11.792 -10.052 -7.443 1.00 86.00 370 SER A CA 1
ATOM 2957 C C . SER A 1 370 ? -12.084 -8.739 -6.722 1.00 86.00 370 SER A C 1
ATOM 2959 O O . SER A 1 370 ? -11.427 -8.411 -5.738 1.00 86.00 370 SER A O 1
ATOM 2961 N N . CYS A 1 371 ? -13.093 -8.001 -7.183 1.00 84.94 371 CYS A N 1
ATOM 2962 C CA . CYS A 1 371 ? -13.458 -6.697 -6.627 1.00 84.94 371 CYS A CA 1
ATOM 2963 C C . CYS A 1 371 ? -14.726 -6.766 -5.767 1.00 84.94 371 CYS A C 1
ATOM 2965 O O . CYS A 1 371 ? -15.668 -7.496 -6.079 1.00 84.94 371 CYS A O 1
ATOM 2967 N N . GLN A 1 372 ? -14.779 -5.931 -4.728 1.00 85.25 372 GLN A N 1
ATOM 2968 C CA . GLN A 1 372 ? -15.983 -5.665 -3.943 1.00 85.25 372 GLN A CA 1
ATOM 2969 C C . GLN A 1 372 ? -16.222 -4.152 -3.893 1.00 85.25 372 GLN A C 1
ATOM 2971 O O . GLN A 1 372 ? -15.367 -3.413 -3.415 1.00 85.25 372 GLN A O 1
ATOM 2976 N N . GLU A 1 373 ? -17.379 -3.687 -4.374 1.00 83.81 373 GLU A N 1
ATOM 2977 C CA . GLU A 1 373 ? -17.733 -2.263 -4.316 1.00 83.81 373 GLU A CA 1
ATOM 2978 C C . GLU A 1 373 ? -17.941 -1.828 -2.859 1.00 83.81 373 GLU A C 1
ATOM 2980 O O . GLU A 1 373 ? -18.711 -2.443 -2.113 1.00 83.81 373 GLU A O 1
ATOM 2985 N N . GLN A 1 374 ? -17.274 -0.746 -2.463 1.00 80.88 374 GLN A N 1
ATOM 2986 C CA . GLN A 1 374 ? -17.484 -0.080 -1.185 1.00 80.88 374 GLN A CA 1
ATOM 2987 C C . GLN A 1 374 ? -17.979 1.341 -1.441 1.00 80.88 374 GLN A C 1
ATOM 2989 O O . GLN A 1 374 ? -17.350 2.100 -2.172 1.00 80.88 374 GLN A O 1
ATOM 2994 N N . ARG A 1 375 ? -19.111 1.711 -0.836 1.00 76.06 375 ARG A N 1
ATOM 2995 C CA . ARG A 1 375 ? -19.650 3.074 -0.912 1.00 76.06 375 ARG A CA 1
ATOM 2996 C C . ARG A 1 375 ? -19.456 3.780 0.421 1.00 76.06 375 ARG A C 1
ATOM 2998 O O . ARG A 1 375 ? -20.023 3.365 1.432 1.00 76.06 375 ARG A O 1
ATOM 3005 N N . GLY A 1 376 ? -18.657 4.844 0.407 1.00 58.47 376 GLY A N 1
ATOM 3006 C CA . GLY A 1 376 ? -18.513 5.764 1.532 1.00 58.47 376 GLY A CA 1
ATOM 3007 C C . GLY A 1 376 ? -19.747 6.656 1.707 1.00 58.47 376 GLY A C 1
ATOM 3008 O O . GLY A 1 376 ? -20.559 6.814 0.798 1.00 58.47 376 GLY A O 1
ATOM 3009 N N . ALA A 1 377 ? -19.885 7.275 2.879 1.00 48.06 377 ALA A N 1
ATOM 3010 C CA . ALA A 1 377 ? -21.052 8.076 3.267 1.00 48.06 377 ALA A CA 1
ATOM 3011 C C . ALA A 1 377 ? -21.243 9.409 2.493 1.00 48.06 377 ALA A C 1
ATOM 3013 O O . ALA A 1 377 ? -22.114 10.191 2.862 1.00 48.06 377 ALA A O 1
ATOM 3014 N N . GLY A 1 378 ? -20.460 9.671 1.438 1.00 42.31 378 GLY A N 1
ATOM 3015 C CA . GLY A 1 378 ? -20.467 10.924 0.667 1.00 42.31 378 GLY A CA 1
ATOM 3016 C C . GLY A 1 378 ? -21.394 10.966 -0.557 1.00 42.31 378 GLY A C 1
ATOM 3017 O O . GLY A 1 378 ? -21.451 11.988 -1.229 1.00 42.31 378 GLY A O 1
ATOM 3018 N N . GLY A 1 379 ? -22.119 9.888 -0.872 1.00 31.59 379 GLY A N 1
ATOM 3019 C CA . GLY A 1 379 ? -23.066 9.862 -1.994 1.00 31.59 379 GLY A CA 1
ATOM 3020 C C . GLY A 1 379 ? -24.456 10.365 -1.596 1.00 31.59 379 GLY A C 1
ATOM 3021 O O . GLY A 1 379 ? -25.017 9.901 -0.604 1.00 31.59 379 GLY A O 1
ATOM 3022 N N . ASN A 1 380 ? -25.025 11.290 -2.377 1.00 28.11 380 ASN A N 1
ATOM 3023 C CA . ASN A 1 380 ? -26.386 11.807 -2.203 1.00 28.11 380 ASN A CA 1
ATOM 3024 C C . ASN A 1 380 ? -27.411 10.672 -2.036 1.00 28.11 380 ASN A C 1
ATOM 3026 O O . ASN A 1 380 ? -27.638 9.863 -2.937 1.00 28.11 380 ASN A O 1
ATOM 3030 N N . TRP A 1 381 ? -28.059 10.638 -0.873 1.00 30.30 381 TRP A N 1
ATOM 3031 C CA . TRP A 1 381 ? -29.088 9.662 -0.543 1.00 30.30 381 TRP A CA 1
ATOM 3032 C C . TRP A 1 381 ? -30.409 10.059 -1.203 1.00 30.30 381 TRP A C 1
ATOM 3034 O O . TRP A 1 381 ? -31.115 10.943 -0.719 1.00 30.30 381 TRP A O 1
ATOM 3044 N N . ALA A 1 382 ? -30.779 9.368 -2.282 1.00 29.61 382 ALA A N 1
ATOM 3045 C CA . ALA A 1 382 ? -32.171 9.309 -2.703 1.00 29.61 382 ALA A CA 1
ATOM 3046 C C . ALA A 1 382 ? -32.956 8.503 -1.656 1.00 29.61 382 ALA A C 1
ATOM 3048 O O . ALA A 1 382 ? -32.758 7.303 -1.458 1.00 29.61 382 ALA A O 1
ATOM 3049 N N . THR A 1 383 ? -33.819 9.212 -0.944 1.00 31.84 383 THR A N 1
ATOM 3050 C CA . THR A 1 383 ? -34.714 8.725 0.099 1.00 31.84 383 THR A CA 1
ATOM 3051 C C . THR A 1 383 ? -35.639 7.639 -0.444 1.00 31.84 383 THR A C 1
ATOM 3053 O O . THR A 1 383 ? -36.484 7.906 -1.294 1.00 31.84 383 THR A O 1
ATOM 3056 N N . VAL A 1 384 ? -35.565 6.430 0.114 1.00 31.55 384 VAL A N 1
ATOM 3057 C CA . VAL A 1 384 ? -36.630 5.432 -0.031 1.00 31.55 384 VAL A CA 1
ATOM 3058 C C . VAL A 1 384 ? -37.065 4.951 1.347 1.00 31.55 384 VAL A C 1
ATOM 3060 O O . VAL A 1 384 ? -36.291 4.369 2.097 1.00 31.55 384 VAL A O 1
ATOM 3063 N N . GLY A 1 385 ? -38.350 5.164 1.633 1.00 28.41 385 GLY A N 1
ATOM 3064 C CA . GLY A 1 385 ? -39.158 4.193 2.369 1.00 28.41 385 GLY A CA 1
ATOM 3065 C C . GLY A 1 385 ? -39.129 4.265 3.892 1.00 28.41 385 GLY A C 1
ATOM 3066 O O . GLY A 1 385 ? -38.297 3.676 4.566 1.00 28.41 385 GLY A O 1
ATOM 3067 N N . ARG A 1 386 ? -40.146 4.928 4.436 1.00 29.16 386 ARG A N 1
ATOM 3068 C CA . ARG A 1 386 ? -40.499 5.040 5.856 1.00 29.16 386 ARG A CA 1
ATOM 3069 C C . ARG A 1 386 ? -41.123 3.734 6.406 1.00 29.16 386 ARG A C 1
ATOM 3071 O O . ARG A 1 386 ? -41.859 3.070 5.686 1.00 29.16 386 ARG A O 1
ATOM 3078 N N . ARG A 1 387 ? -41.011 3.558 7.738 1.00 27.06 387 ARG A N 1
ATOM 3079 C CA . ARG A 1 387 ? -41.688 2.597 8.668 1.00 27.06 387 ARG A CA 1
ATOM 3080 C C . ARG A 1 387 ? -41.017 1.210 8.779 1.00 27.06 387 ARG A C 1
ATOM 3082 O O . ARG A 1 387 ? -40.547 0.678 7.797 1.00 27.06 387 ARG A O 1
ATOM 3089 N N . SER A 1 388 ? -40.926 0.553 9.939 1.00 27.83 388 SER A N 1
ATOM 3090 C CA . SER A 1 388 ? -41.711 0.649 11.175 1.00 27.83 388 SER A CA 1
ATOM 3091 C C . SER A 1 388 ? -40.863 0.354 12.427 1.00 27.83 388 SER A C 1
ATOM 3093 O O . SER A 1 388 ? -39.876 -0.376 12.379 1.00 27.83 388 SER A O 1
ATOM 3095 N N . ARG A 1 389 ? -41.291 0.925 13.560 1.00 35.22 389 ARG A N 1
ATOM 3096 C CA . ARG A 1 389 ? -40.812 0.644 14.922 1.00 35.22 389 ARG A CA 1
ATOM 3097 C C . ARG A 1 389 ? -41.098 -0.812 15.297 1.00 35.22 389 ARG A C 1
ATOM 3099 O O . ARG A 1 389 ? -42.236 -1.259 15.216 1.00 35.22 389 ARG A O 1
ATOM 3106 N N . GLY A 1 390 ? -40.086 -1.497 15.817 1.00 29.31 390 GLY A N 1
ATOM 3107 C CA . GLY A 1 390 ? -40.220 -2.820 16.418 1.00 29.31 390 GLY A CA 1
ATOM 3108 C C . GLY A 1 390 ? -39.011 -3.126 17.286 1.00 29.31 390 GLY A C 1
ATOM 3109 O O . GLY A 1 390 ? -38.056 -3.748 16.836 1.00 29.31 390 GLY A O 1
ATOM 3110 N N . GLY A 1 391 ? -39.030 -2.648 18.530 1.00 34.72 391 GLY A N 1
ATOM 3111 C CA . GLY A 1 391 ? -38.053 -3.053 19.530 1.00 34.72 391 GLY A CA 1
ATOM 3112 C C . GLY A 1 391 ? -38.210 -4.540 19.836 1.00 34.72 391 GLY A C 1
ATOM 3113 O O . GLY A 1 391 ? -39.230 -4.964 20.371 1.00 34.72 391 GLY A O 1
ATOM 3114 N N . ARG A 1 392 ? -37.180 -5.327 19.533 1.00 30.41 392 ARG A N 1
ATOM 3115 C CA . ARG A 1 392 ? -36.960 -6.641 20.138 1.00 30.41 392 ARG A CA 1
ATOM 3116 C C . ARG A 1 392 ? -35.469 -6.790 20.403 1.00 30.41 392 ARG A C 1
ATOM 3118 O O . ARG A 1 392 ? -34.658 -6.753 19.484 1.00 30.41 392 ARG A O 1
ATOM 3125 N N . ARG A 1 393 ? -35.118 -6.934 21.685 1.00 35.75 393 ARG A N 1
ATOM 3126 C CA . ARG A 1 393 ? -33.801 -7.396 22.136 1.00 35.75 393 ARG A CA 1
ATOM 3127 C C . ARG A 1 393 ? -33.535 -8.750 21.481 1.00 35.75 393 ARG A C 1
ATOM 3129 O O . ARG A 1 393 ? -34.052 -9.764 21.943 1.00 35.75 393 ARG A O 1
ATOM 3136 N N . VAL A 1 394 ? -32.737 -8.768 20.419 1.00 33.06 394 VAL A N 1
ATOM 3137 C CA . VAL A 1 394 ? -32.189 -10.011 19.879 1.00 33.06 394 VAL A CA 1
ATOM 3138 C C . VAL A 1 394 ? -30.893 -10.282 20.624 1.00 33.06 394 VAL A C 1
ATOM 3140 O O . VAL A 1 394 ? -29.871 -9.621 20.445 1.00 33.06 394 VAL A O 1
ATOM 3143 N N . ARG A 1 395 ? -30.990 -11.243 21.540 1.00 30.61 395 ARG A N 1
ATOM 3144 C CA . ARG A 1 395 ? -29.873 -11.926 22.183 1.00 30.61 395 ARG A CA 1
ATOM 3145 C C . ARG A 1 395 ? -28.896 -12.330 21.077 1.00 30.61 395 ARG A C 1
ATOM 3147 O O . ARG A 1 395 ? -29.295 -13.008 20.138 1.00 30.61 395 ARG A O 1
ATOM 3154 N N . ARG A 1 396 ? -27.652 -11.854 21.174 1.00 32.53 396 ARG A N 1
ATOM 3155 C CA . ARG A 1 396 ? -26.561 -12.064 20.211 1.00 32.53 396 ARG A CA 1
ATOM 3156 C C . ARG A 1 396 ? -26.320 -13.572 20.062 1.00 32.53 396 ARG A C 1
ATOM 3158 O O . ARG A 1 396 ? -25.542 -14.164 20.806 1.00 32.53 396 ARG A O 1
ATOM 3165 N N . GLN A 1 397 ? -27.048 -14.213 19.155 1.00 32.88 397 GLN A N 1
ATOM 3166 C CA . GLN A 1 397 ? -26.795 -15.588 18.775 1.00 32.88 397 GLN A CA 1
ATOM 3167 C C . GLN A 1 397 ? -25.589 -15.518 17.848 1.00 32.88 397 GLN A C 1
ATOM 3169 O O . GLN A 1 397 ? -25.646 -14.972 16.751 1.00 32.88 397 GLN A O 1
ATOM 3174 N N . ARG A 1 398 ? -24.449 -15.953 18.379 1.00 38.03 398 ARG A N 1
ATOM 3175 C CA . ARG A 1 398 ? -23.191 -16.077 17.656 1.00 38.03 398 ARG A CA 1
ATOM 3176 C C . ARG A 1 398 ? -23.438 -17.086 16.535 1.00 38.03 398 ARG A C 1
ATOM 3178 O O . ARG A 1 398 ? -23.367 -18.290 16.774 1.00 38.03 398 ARG A O 1
ATOM 3185 N N . GLU A 1 399 ? -23.792 -16.604 15.346 1.00 36.66 399 GLU A N 1
ATOM 3186 C CA . GLU A 1 399 ? -23.792 -17.419 14.138 1.00 36.66 399 GLU A CA 1
ATOM 3187 C C . GLU A 1 399 ? -22.360 -17.904 13.931 1.00 36.66 399 GLU A C 1
ATOM 3189 O O . GLU A 1 399 ? -21.470 -17.181 13.482 1.00 36.66 399 GLU A O 1
ATOM 3194 N N . LYS A 1 400 ? -22.122 -19.153 14.336 1.00 35.12 400 LYS A N 1
ATOM 3195 C CA . LYS A 1 400 ? -20.972 -19.930 13.903 1.00 35.12 400 LYS A CA 1
ATOM 3196 C C . LYS A 1 400 ? -21.099 -20.079 12.389 1.00 35.12 400 LYS A C 1
ATOM 3198 O O . LYS A 1 400 ? -21.683 -21.050 11.913 1.00 35.12 400 LYS A O 1
ATOM 3203 N N . ARG A 1 401 ? -20.530 -19.141 11.627 1.00 41.16 401 ARG A N 1
ATOM 3204 C CA . ARG A 1 401 ? -20.074 -19.452 10.273 1.00 41.16 401 ARG A CA 1
ATOM 3205 C C . ARG A 1 401 ? -19.117 -20.631 10.421 1.00 41.16 401 ARG A C 1
ATOM 3207 O O . ARG A 1 401 ? -18.032 -20.486 10.976 1.00 41.16 401 ARG A O 1
ATOM 3214 N N . LYS A 1 402 ? -19.558 -21.813 9.989 1.00 36.78 402 LYS A N 1
ATOM 3215 C CA . LYS A 1 402 ? -18.712 -22.992 9.783 1.00 36.78 402 LYS A CA 1
ATOM 3216 C C . LYS A 1 402 ? -17.785 -22.719 8.587 1.00 36.78 402 LYS A C 1
ATOM 3218 O O . LYS A 1 402 ? -17.914 -23.353 7.551 1.00 36.78 402 LYS A O 1
ATOM 3223 N N . GLY A 1 403 ? -16.891 -21.742 8.710 1.00 45.16 403 GLY A N 1
ATOM 3224 C CA . GLY A 1 403 ? -15.624 -21.779 7.990 1.00 45.16 403 GLY A CA 1
ATOM 3225 C C . GLY A 1 403 ? -14.698 -22.672 8.804 1.00 45.16 403 GLY A C 1
ATOM 3226 O O . GLY A 1 403 ? -14.693 -22.570 10.035 1.00 45.16 403 GLY A O 1
ATOM 3227 N N . LYS A 1 404 ? -13.963 -23.586 8.167 1.00 42.62 404 LYS A N 1
ATOM 3228 C CA . LYS A 1 404 ? -12.839 -24.236 8.847 1.00 42.62 404 LYS A CA 1
ATOM 3229 C C . LYS A 1 404 ? -11.917 -23.107 9.314 1.00 42.62 404 LYS A C 1
ATOM 3231 O O . LYS A 1 404 ? -11.446 -22.321 8.508 1.00 42.62 404 LYS A O 1
ATOM 3236 N N . SER A 1 405 ? -11.732 -22.952 10.620 1.00 50.88 405 SER A N 1
ATOM 3237 C CA . SER A 1 405 ? -10.711 -22.041 11.124 1.00 50.88 405 SER A CA 1
ATOM 3238 C C . SER A 1 405 ? -9.364 -22.701 10.857 1.00 50.88 405 SER A C 1
ATOM 3240 O O . SER A 1 405 ? -9.026 -23.665 11.548 1.00 50.88 405 SER A O 1
ATOM 3242 N N . VAL A 1 406 ? -8.614 -22.228 9.864 1.00 64.56 406 VAL A N 1
ATOM 3243 C CA . VAL A 1 406 ? -7.203 -22.606 9.737 1.00 64.56 406 VAL A CA 1
ATOM 3244 C C . VAL A 1 406 ? -6.484 -22.034 10.947 1.00 64.56 406 VAL A C 1
ATOM 3246 O O . VAL A 1 406 ? -6.371 -20.819 11.109 1.00 64.56 406 VAL A O 1
ATOM 3249 N N . GLY A 1 407 ? -6.080 -22.914 11.857 1.00 76.31 407 GLY A N 1
ATOM 3250 C CA . GLY A 1 407 ? -5.199 -22.539 12.949 1.00 76.31 407 GLY A CA 1
ATOM 3251 C C . GLY A 1 407 ? -3.795 -22.403 12.388 1.00 76.31 407 GLY A C 1
ATOM 3252 O O . GLY A 1 407 ? -3.200 -23.418 12.051 1.00 76.31 407 GLY A O 1
ATOM 3253 N N . LEU A 1 408 ? -3.297 -21.174 12.286 1.00 88.00 408 LEU A N 1
ATOM 3254 C CA . LEU A 1 408 ? -1.936 -20.885 11.849 1.00 88.00 408 LEU A CA 1
ATOM 3255 C C . LEU A 1 408 ? -1.055 -20.624 13.073 1.00 88.00 408 LEU A C 1
ATOM 3257 O O . LEU A 1 408 ? -1.413 -19.812 13.932 1.00 88.00 408 LEU A O 1
ATOM 3261 N N . ARG A 1 409 ? 0.088 -21.302 13.169 1.00 91.56 409 ARG A N 1
ATOM 3262 C CA . ARG A 1 409 ? 1.096 -21.049 14.204 1.00 91.56 409 ARG A CA 1
ATOM 3263 C C . ARG A 1 409 ? 2.240 -20.242 13.625 1.00 91.56 409 ARG A C 1
ATOM 3265 O O . ARG A 1 409 ? 3.011 -20.741 12.808 1.00 91.56 409 ARG A O 1
ATOM 3272 N N . ILE A 1 410 ? 2.354 -19.008 14.096 1.00 92.38 410 ILE A N 1
ATOM 3273 C CA . ILE A 1 410 ? 3.405 -18.080 13.693 1.00 92.38 410 ILE A CA 1
ATOM 3274 C C . ILE A 1 410 ? 4.363 -17.893 14.869 1.00 92.38 410 ILE A C 1
ATOM 3276 O O . ILE A 1 410 ? 3.923 -17.764 16.014 1.00 92.38 410 ILE A O 1
ATOM 3280 N N . GLY A 1 411 ? 5.661 -17.907 14.593 1.00 91.44 411 GLY A N 1
ATOM 3281 C CA . GLY A 1 411 ? 6.707 -17.622 15.565 1.00 91.44 411 GLY A CA 1
ATOM 3282 C C . GLY A 1 411 ? 7.694 -16.577 15.062 1.00 91.44 411 GLY A C 1
ATOM 3283 O O . GLY A 1 411 ? 7.749 -16.269 13.873 1.00 91.44 411 GLY A O 1
ATOM 3284 N N . THR A 1 412 ? 8.515 -16.089 15.983 1.00 91.44 412 THR A N 1
ATOM 3285 C CA . THR A 1 412 ? 9.723 -15.314 15.693 1.00 91.44 412 THR A CA 1
ATOM 3286 C C . THR A 1 412 ? 10.894 -15.945 16.442 1.00 91.44 412 THR A C 1
ATOM 3288 O O . THR A 1 412 ? 10.687 -16.491 17.531 1.00 91.44 412 THR A O 1
ATOM 3291 N N . LEU A 1 413 ? 12.089 -15.945 15.854 1.00 91.75 413 LEU A N 1
ATOM 3292 C CA . LEU A 1 413 ? 13.286 -16.522 16.458 1.00 91.75 413 LEU A CA 1
ATOM 3293 C C . LEU A 1 413 ? 14.553 -15.830 15.956 1.00 91.75 413 LEU A C 1
ATOM 3295 O O . LEU A 1 413 ? 14.907 -15.922 14.780 1.00 91.75 413 LEU A O 1
ATOM 3299 N N . ASN A 1 414 ? 15.315 -15.261 16.881 1.00 90.31 414 ASN A N 1
ATOM 3300 C CA . ASN A 1 414 ? 16.680 -14.850 16.604 1.00 90.31 414 ASN A CA 1
ATOM 3301 C C . ASN A 1 414 ? 17.589 -16.099 16.567 1.00 90.31 414 ASN A C 1
ATOM 3303 O O . ASN A 1 414 ? 17.752 -16.799 17.567 1.00 90.31 414 ASN A O 1
ATOM 3307 N N . VAL A 1 415 ? 18.132 -16.441 15.392 1.00 89.25 415 VAL A N 1
ATOM 3308 C CA . VAL A 1 415 ? 18.906 -17.685 15.190 1.00 89.25 415 VAL A CA 1
ATOM 3309 C C . VAL A 1 415 ? 20.407 -17.511 15.445 1.00 89.25 415 VAL A C 1
ATOM 3311 O O . VAL A 1 415 ? 21.138 -18.508 15.558 1.00 89.25 415 VAL A O 1
ATOM 3314 N N . GLY A 1 416 ? 20.892 -16.267 15.491 1.00 86.00 416 GLY A N 1
ATOM 3315 C CA . GLY A 1 416 ? 22.305 -15.881 15.584 1.00 86.00 416 GLY A CA 1
ATOM 3316 C C . GLY A 1 416 ? 23.169 -16.229 14.359 1.00 86.00 416 GLY A C 1
ATOM 3317 O O . GLY A 1 416 ? 24.150 -15.548 14.087 1.00 86.00 416 GLY A O 1
ATOM 3318 N N . THR A 1 417 ? 22.864 -17.301 13.620 1.00 86.62 417 THR A N 1
ATOM 3319 C CA . THR A 1 417 ? 23.396 -17.597 12.279 1.00 86.62 417 THR A CA 1
ATOM 3320 C C . THR A 1 417 ? 22.624 -18.757 11.653 1.00 86.62 417 THR A C 1
ATOM 3322 O O . THR A 1 417 ? 22.311 -19.736 12.329 1.00 86.62 417 THR A O 1
ATOM 3325 N N . MET A 1 418 ? 22.359 -18.696 10.347 1.00 87.69 418 MET A N 1
ATOM 3326 C CA . MET A 1 418 ? 21.750 -19.811 9.608 1.00 87.69 418 MET A CA 1
ATOM 3327 C C . MET A 1 418 ? 22.768 -20.855 9.118 1.00 87.69 418 MET A C 1
ATOM 3329 O O . MET A 1 418 ? 22.386 -21.927 8.638 1.00 87.69 418 MET A O 1
ATOM 3333 N N . THR A 1 419 ? 24.070 -20.586 9.236 1.00 85.31 419 THR A N 1
ATOM 3334 C CA . THR A 1 419 ? 25.123 -21.502 8.778 1.00 85.31 419 THR A CA 1
ATOM 3335 C C . THR A 1 419 ? 25.136 -22.768 9.633 1.00 85.31 419 THR A C 1
ATOM 3337 O O . THR A 1 419 ? 25.340 -22.714 10.839 1.00 85.31 419 THR A O 1
ATOM 3340 N N . GLY A 1 420 ? 24.874 -23.922 9.013 1.00 82.38 420 GLY A N 1
ATOM 3341 C CA . GLY A 1 420 ? 24.808 -25.221 9.697 1.00 82.38 420 GLY A CA 1
ATOM 3342 C C . GLY A 1 420 ? 23.515 -25.491 10.482 1.00 82.38 420 GLY A C 1
ATOM 3343 O O . GLY A 1 420 ? 23.246 -26.646 10.793 1.00 82.38 420 GLY A O 1
ATOM 3344 N N . LYS A 1 421 ? 22.669 -24.479 10.727 1.00 86.81 421 LYS A N 1
ATOM 3345 C CA . LYS A 1 421 ? 21.460 -24.602 11.569 1.00 86.81 421 LYS A CA 1
ATOM 3346 C C . LYS A 1 421 ? 20.167 -24.951 10.829 1.00 86.81 421 LYS A C 1
ATOM 3348 O O . LYS A 1 421 ? 19.136 -25.153 11.459 1.00 86.81 421 LYS A O 1
ATOM 3353 N N . GLY A 1 422 ? 20.188 -25.057 9.497 1.00 86.56 422 GLY A N 1
ATOM 3354 C CA . GLY A 1 422 ? 18.971 -25.285 8.700 1.00 86.56 422 GLY A CA 1
ATOM 3355 C C . GLY A 1 422 ? 18.167 -26.533 9.102 1.00 86.56 422 GLY A C 1
ATOM 3356 O O . GLY A 1 422 ? 16.948 -26.454 9.217 1.00 86.56 422 GLY A O 1
ATOM 3357 N N . ARG A 1 423 ? 18.842 -27.662 9.375 1.00 86.50 423 ARG A N 1
ATOM 3358 C CA . ARG A 1 423 ? 18.180 -28.909 9.810 1.00 86.50 423 ARG A CA 1
ATOM 3359 C C . ARG A 1 423 ? 17.629 -28.821 11.231 1.00 86.50 423 ARG A C 1
ATOM 3361 O O . ARG A 1 423 ? 16.529 -29.297 11.476 1.00 86.50 423 ARG A O 1
ATOM 3368 N N . GLU A 1 424 ? 18.383 -28.212 12.142 1.00 87.75 424 GLU A N 1
ATOM 3369 C CA . GLU A 1 424 ? 17.953 -27.996 13.527 1.00 87.75 424 GLU A CA 1
ATOM 3370 C C . GLU A 1 424 ? 16.711 -27.101 13.572 1.00 87.75 424 GLU A C 1
ATOM 3372 O O . GLU A 1 424 ? 15.737 -27.418 14.251 1.00 87.75 424 GLU A O 1
ATOM 3377 N N . LEU A 1 425 ? 16.707 -26.028 12.777 1.00 91.56 425 LEU A N 1
ATOM 3378 C CA . LEU A 1 425 ? 15.569 -25.125 12.661 1.00 91.56 425 LEU A CA 1
ATOM 3379 C C . LEU A 1 425 ? 14.324 -25.841 12.122 1.00 91.56 425 LEU A C 1
ATOM 3381 O O . LEU A 1 425 ? 13.240 -25.684 12.681 1.00 91.56 425 LEU A O 1
ATOM 3385 N N . ALA A 1 426 ? 14.484 -26.650 11.070 1.00 90.38 426 ALA A N 1
ATOM 3386 C CA . ALA A 1 426 ? 13.393 -27.433 10.498 1.00 90.38 426 ALA A CA 1
ATOM 3387 C C . ALA A 1 426 ? 12.806 -28.432 11.516 1.00 90.38 426 ALA A C 1
ATOM 3389 O O . ALA A 1 426 ? 11.589 -28.504 11.671 1.00 90.38 426 ALA A O 1
ATOM 3390 N N . ASP A 1 427 ? 13.656 -29.124 12.280 1.00 88.50 427 ASP A N 1
ATOM 3391 C CA . ASP A 1 427 ? 13.232 -30.046 13.340 1.00 88.50 427 ASP A CA 1
ATOM 3392 C C . ASP A 1 427 ? 12.515 -29.322 14.500 1.00 88.50 427 ASP A C 1
ATOM 3394 O O . ASP A 1 427 ? 11.515 -29.807 15.032 1.00 88.50 427 ASP A O 1
ATOM 3398 N N . VAL A 1 428 ? 12.955 -28.115 14.880 1.00 90.50 428 VAL A N 1
ATOM 3399 C CA . VAL A 1 428 ? 12.245 -27.287 15.875 1.00 90.50 428 VAL A CA 1
ATOM 3400 C C . VAL A 1 428 ? 10.863 -26.867 15.366 1.00 90.50 428 VAL A C 1
ATOM 3402 O O . VAL A 1 428 ? 9.888 -26.943 16.125 1.00 90.50 428 VAL A O 1
ATOM 3405 N N . MET A 1 429 ? 10.756 -26.442 14.103 1.00 93.31 429 MET A N 1
ATOM 3406 C CA . MET A 1 429 ? 9.477 -26.062 13.492 1.00 93.31 429 MET A CA 1
ATOM 3407 C C . MET A 1 429 ? 8.516 -27.249 13.408 1.00 93.31 429 MET A C 1
ATOM 3409 O O . MET A 1 429 ? 7.343 -27.103 13.755 1.00 93.31 429 MET A O 1
ATOM 3413 N N . GLU A 1 430 ? 9.010 -28.431 13.043 1.00 91.62 430 GLU A N 1
ATOM 3414 C CA . GLU A 1 430 ? 8.220 -29.660 12.989 1.00 91.62 430 GLU A CA 1
ATOM 3415 C C . GLU A 1 430 ? 7.735 -30.082 14.385 1.00 91.62 430 GLU A C 1
ATOM 3417 O O . GLU A 1 430 ? 6.529 -30.239 14.606 1.00 91.62 430 GLU A O 1
ATOM 3422 N N . ARG A 1 431 ? 8.640 -30.154 15.373 1.00 91.81 431 ARG A N 1
ATOM 3423 C CA . ARG A 1 431 ? 8.301 -30.523 16.760 1.00 91.81 431 ARG A CA 1
ATOM 3424 C C . ARG A 1 431 ? 7.298 -29.563 17.398 1.00 91.81 431 ARG A C 1
ATOM 3426 O O . ARG A 1 431 ? 6.391 -29.999 18.111 1.00 91.81 431 ARG A O 1
ATOM 3433 N N . ARG A 1 432 ? 7.430 -28.253 17.152 1.00 90.00 432 ARG A N 1
ATOM 3434 C CA . ARG A 1 432 ? 6.524 -27.226 17.706 1.00 90.00 432 ARG A CA 1
ATOM 3435 C C . ARG A 1 432 ? 5.289 -26.958 16.838 1.00 90.00 432 ARG A C 1
ATOM 3437 O O . ARG A 1 432 ? 4.381 -26.244 17.283 1.00 90.00 432 ARG A O 1
ATOM 3444 N N . LYS A 1 433 ? 5.207 -27.591 15.662 1.00 91.00 433 LYS A N 1
ATOM 3445 C CA . LYS A 1 433 ? 4.147 -27.421 14.656 1.00 91.00 433 LYS A CA 1
ATOM 3446 C C . LYS A 1 433 ? 3.990 -25.957 14.233 1.00 91.00 433 LYS A C 1
ATOM 3448 O O . LYS A 1 433 ? 2.879 -25.441 14.239 1.00 91.00 433 LYS A O 1
ATOM 3453 N N . VAL A 1 434 ? 5.107 -25.275 13.982 1.00 93.25 434 VAL A N 1
ATOM 3454 C CA . VAL A 1 434 ? 5.136 -23.875 13.534 1.00 93.25 434 VAL A CA 1
ATOM 3455 C C . VAL A 1 434 ? 5.002 -23.847 12.017 1.00 93.25 434 VAL A C 1
ATOM 3457 O O . VAL A 1 434 ? 5.767 -24.503 11.316 1.00 93.25 434 VAL A O 1
ATOM 3460 N N . ASP A 1 435 ? 4.036 -23.082 11.521 1.00 93.25 435 ASP A N 1
ATOM 3461 C CA . ASP A 1 435 ? 3.725 -22.992 10.094 1.00 93.25 435 ASP A CA 1
ATOM 3462 C C . ASP A 1 435 ? 4.536 -21.886 9.406 1.00 93.25 435 ASP A C 1
ATOM 3464 O O . ASP A 1 435 ? 5.004 -22.053 8.277 1.00 93.25 435 ASP A O 1
ATOM 3468 N N . ILE A 1 436 ? 4.719 -20.765 10.113 1.00 95.44 436 ILE A N 1
ATOM 3469 C CA . ILE A 1 436 ? 5.458 -19.583 9.660 1.00 95.44 436 ILE A CA 1
ATOM 3470 C C . ILE A 1 436 ? 6.412 -19.142 10.767 1.00 95.44 436 ILE A C 1
ATOM 3472 O O . ILE A 1 436 ? 5.995 -18.952 11.909 1.00 95.44 436 ILE A O 1
ATOM 3476 N N . LEU A 1 437 ? 7.686 -18.950 10.441 1.00 95.62 437 LEU A N 1
ATOM 3477 C CA . LEU A 1 437 ? 8.692 -18.498 11.396 1.00 95.62 437 LEU A CA 1
ATOM 3478 C C . LEU A 1 437 ? 9.481 -17.320 10.828 1.00 95.62 437 LEU A C 1
ATOM 3480 O O . LEU A 1 437 ? 10.204 -17.476 9.846 1.00 95.62 437 LEU A O 1
ATOM 3484 N N . CYS A 1 438 ? 9.372 -16.158 11.466 1.00 96.19 438 CYS A N 1
ATOM 3485 C CA . CYS A 1 438 ? 10.273 -15.039 11.215 1.00 96.19 438 CYS A CA 1
ATOM 3486 C C . CYS A 1 438 ? 11.615 -15.321 11.896 1.00 96.19 438 CYS A C 1
ATOM 3488 O O . CYS A 1 438 ? 11.642 -15.710 13.063 1.00 96.19 438 CYS A O 1
ATOM 3490 N N . VAL A 1 439 ? 12.717 -15.163 11.170 1.00 94.56 439 VAL A N 1
ATOM 3491 C CA . VAL A 1 439 ? 14.067 -15.388 11.685 1.00 94.56 439 VAL A CA 1
ATOM 3492 C C . VAL A 1 439 ? 14.924 -14.139 11.550 1.00 94.56 439 VAL A C 1
ATOM 3494 O O . VAL A 1 439 ? 14.943 -13.494 10.500 1.00 94.56 439 VAL A O 1
ATOM 3497 N N . GLN A 1 440 ? 15.650 -13.814 12.615 1.00 94.19 440 GLN A N 1
ATOM 3498 C CA . GLN A 1 440 ? 16.567 -12.673 12.682 1.00 94.19 440 GLN A CA 1
ATOM 3499 C C . GLN A 1 440 ? 18.009 -13.143 12.905 1.00 94.19 440 GLN A C 1
ATOM 3501 O O . GLN A 1 440 ? 18.244 -14.282 13.310 1.00 94.19 440 GLN A O 1
ATOM 3506 N N . GLU A 1 441 ? 18.976 -12.275 12.603 1.00 90.50 441 GLU A N 1
ATOM 3507 C CA . GLU A 1 441 ? 20.413 -12.585 12.605 1.00 90.50 441 GLU A CA 1
ATOM 3508 C C . GLU A 1 441 ? 20.774 -13.806 11.746 1.00 90.50 441 GLU A C 1
ATOM 3510 O O . GLU A 1 441 ? 21.531 -14.694 12.149 1.00 90.50 441 GLU A O 1
ATOM 3515 N N . THR A 1 442 ? 20.244 -13.870 10.522 1.00 89.19 442 THR A N 1
ATOM 3516 C CA . THR A 1 442 ? 20.567 -14.983 9.616 1.00 89.19 442 THR A CA 1
ATOM 3517 C C . THR A 1 442 ? 22.047 -14.998 9.222 1.00 89.19 442 THR A C 1
ATOM 3519 O O . THR A 1 442 ? 22.608 -16.079 9.006 1.00 89.19 442 THR A O 1
ATOM 3522 N N . ARG A 1 443 ? 22.695 -13.820 9.181 1.00 88.81 443 ARG A N 1
ATOM 3523 C CA . ARG A 1 443 ? 24.101 -13.606 8.790 1.00 88.81 443 ARG A CA 1
ATOM 3524 C C . ARG A 1 443 ? 24.426 -14.232 7.435 1.00 88.81 443 ARG A C 1
ATOM 3526 O O . ARG A 1 443 ? 25.485 -14.824 7.233 1.00 88.81 443 ARG A O 1
ATOM 3533 N N . TRP A 1 444 ? 23.473 -14.172 6.511 1.00 86.75 444 TRP A N 1
ATOM 3534 C CA . TRP A 1 444 ? 23.595 -14.699 5.156 1.00 86.75 444 TRP A CA 1
ATOM 3535 C C . TRP A 1 444 ? 23.537 -13.560 4.148 1.00 86.75 444 TRP A C 1
ATOM 3537 O O . TRP A 1 444 ? 22.653 -12.713 4.206 1.00 86.75 444 TRP A O 1
ATOM 3547 N N . LYS A 1 445 ? 24.450 -13.585 3.173 1.00 87.75 445 LYS A N 1
ATOM 3548 C CA . LYS A 1 445 ? 24.482 -12.603 2.090 1.00 87.75 445 LYS A CA 1
ATOM 3549 C C . LYS A 1 445 ? 23.558 -13.006 0.937 1.00 87.75 445 LYS A C 1
ATOM 3551 O O . LYS A 1 445 ? 23.554 -14.160 0.492 1.00 87.75 445 LYS A O 1
ATOM 3556 N N . GLY A 1 446 ? 22.845 -12.022 0.401 1.00 85.69 446 GLY A N 1
ATOM 3557 C CA . GLY A 1 446 ? 22.048 -12.104 -0.815 1.00 85.69 446 GLY A CA 1
ATOM 3558 C C . GLY A 1 446 ? 20.540 -12.128 -0.580 1.00 85.69 446 GLY A C 1
ATOM 3559 O O . GLY A 1 446 ? 20.052 -12.163 0.544 1.00 85.69 446 GLY A O 1
ATOM 3560 N N . SER A 1 447 ? 19.815 -12.132 -1.696 1.00 90.44 447 SER A N 1
ATOM 3561 C CA . SER A 1 447 ? 18.356 -12.163 -1.784 1.00 90.44 447 SER A CA 1
ATOM 3562 C C . SER A 1 447 ? 17.931 -13.475 -2.436 1.00 90.44 447 SER A C 1
ATOM 3564 O O . SER A 1 447 ? 18.009 -13.612 -3.657 1.00 90.44 447 SER A O 1
ATOM 3566 N N . LYS A 1 448 ? 17.584 -14.498 -1.645 1.00 88.44 448 LYS A N 1
ATOM 3567 C CA . LYS A 1 448 ? 17.263 -15.834 -2.185 1.00 88.44 448 LYS A CA 1
ATOM 3568 C C . LYS A 1 448 ? 16.152 -16.525 -1.399 1.00 88.44 448 LYS A C 1
ATOM 3570 O O . LYS A 1 448 ? 15.788 -16.125 -0.294 1.00 88.44 448 LYS A O 1
ATOM 3575 N N . ALA A 1 449 ? 15.615 -17.586 -1.995 1.00 90.12 449 ALA A N 1
ATOM 3576 C CA . ALA A 1 449 ? 14.768 -18.563 -1.325 1.00 90.12 449 ALA A CA 1
ATOM 3577 C C . ALA A 1 449 ? 15.455 -19.937 -1.370 1.00 90.12 449 ALA A C 1
ATOM 3579 O O . ALA A 1 449 ? 15.924 -20.351 -2.430 1.00 90.12 449 ALA A O 1
ATOM 3580 N N . ARG A 1 450 ? 15.536 -20.644 -0.238 1.00 87.06 450 ARG A N 1
ATOM 3581 C CA . ARG A 1 450 ? 16.241 -21.929 -0.112 1.00 87.06 450 ARG A CA 1
ATOM 3582 C C . ARG A 1 450 ? 15.434 -22.926 0.715 1.00 87.06 450 ARG A C 1
ATOM 3584 O O . ARG A 1 450 ? 14.962 -22.590 1.796 1.00 87.06 450 ARG A O 1
ATOM 3591 N N . SER A 1 451 ? 15.334 -24.168 0.248 1.00 87.69 451 SER A N 1
ATOM 3592 C CA . SER A 1 451 ? 14.773 -25.265 1.044 1.00 87.69 451 SER A CA 1
ATOM 3593 C C . SER A 1 451 ? 15.749 -25.663 2.154 1.00 87.69 451 SER A C 1
ATOM 3595 O O . SER A 1 451 ? 16.925 -25.920 1.883 1.00 87.69 451 SER A O 1
ATOM 3597 N N . ILE A 1 452 ? 15.275 -25.705 3.400 1.00 84.50 452 ILE A N 1
ATOM 3598 C CA . ILE A 1 452 ? 16.101 -26.027 4.580 1.00 84.50 452 ILE A CA 1
ATOM 3599 C C . ILE A 1 452 ? 15.988 -27.500 5.011 1.00 84.50 452 ILE A C 1
ATOM 3601 O O . ILE A 1 452 ? 16.761 -27.952 5.854 1.00 84.50 452 ILE A O 1
ATOM 3605 N N . GLY A 1 453 ? 15.096 -28.267 4.372 1.00 76.31 453 GLY A N 1
ATOM 3606 C CA . GLY A 1 453 ? 14.813 -29.674 4.683 1.00 76.31 453 GLY A CA 1
ATOM 3607 C C . GLY A 1 453 ? 13.450 -29.855 5.358 1.00 76.31 453 GLY A C 1
ATOM 3608 O O . GLY A 1 453 ? 12.804 -28.871 5.701 1.00 76.31 453 GLY A O 1
ATOM 3609 N N . ALA A 1 454 ? 12.999 -31.109 5.486 1.00 78.88 454 ALA A N 1
ATOM 3610 C CA . ALA A 1 454 ? 11.740 -31.496 6.148 1.00 78.88 454 ALA A CA 1
ATOM 3611 C C . ALA A 1 454 ? 10.476 -30.739 5.673 1.00 78.88 454 ALA A C 1
ATOM 3613 O O . ALA A 1 454 ? 9.541 -30.528 6.436 1.00 78.88 454 ALA A O 1
ATOM 3614 N N . GLY A 1 455 ? 10.437 -30.319 4.402 1.00 85.62 455 GLY A N 1
ATOM 3615 C CA . GLY A 1 455 ? 9.291 -29.589 3.852 1.00 85.62 455 GLY A CA 1
ATOM 3616 C C . GLY A 1 455 ? 9.180 -28.142 4.340 1.00 85.62 455 GLY A C 1
ATOM 3617 O O . GLY A 1 455 ? 8.070 -27.648 4.513 1.00 85.62 455 GLY A O 1
ATOM 3618 N N . PHE A 1 456 ? 10.307 -27.459 4.561 1.00 91.94 456 PHE A N 1
ATOM 3619 C CA . PHE A 1 456 ? 10.341 -26.026 4.860 1.00 91.94 456 PHE A CA 1
ATOM 3620 C C . PHE A 1 456 ? 11.226 -25.252 3.879 1.00 91.94 456 PHE A C 1
ATOM 3622 O O . PHE A 1 456 ? 12.299 -25.715 3.460 1.00 91.94 456 PHE A O 1
ATOM 3629 N N . LYS A 1 457 ? 10.803 -24.023 3.573 1.00 93.50 457 LYS A N 1
ATOM 3630 C CA . LYS A 1 457 ? 11.484 -23.100 2.666 1.00 93.50 457 LYS A CA 1
ATOM 3631 C C . LYS A 1 457 ? 11.714 -21.753 3.337 1.00 93.50 457 LYS A C 1
ATOM 3633 O O . LYS A 1 457 ? 10.782 -21.119 3.816 1.00 93.50 457 LYS A O 1
ATOM 3638 N N . LEU A 1 458 ? 12.967 -21.314 3.342 1.00 93.81 458 LEU A N 1
ATOM 3639 C CA . LEU A 1 458 ? 13.402 -20.029 3.875 1.00 93.81 458 LEU A CA 1
ATOM 3640 C C . LEU A 1 458 ? 13.495 -19.000 2.749 1.00 93.81 458 LEU A C 1
ATOM 3642 O O . LEU A 1 458 ? 14.245 -19.199 1.794 1.00 93.81 458 LEU A O 1
ATOM 3646 N N . PHE A 1 459 ? 12.807 -17.877 2.904 1.00 95.56 459 PHE A N 1
ATOM 3647 C CA . PHE A 1 459 ? 13.044 -16.648 2.153 1.00 95.56 459 PHE A CA 1
ATOM 3648 C C . PHE A 1 459 ? 13.918 -15.748 3.012 1.00 95.56 459 PHE A C 1
ATOM 3650 O O . PHE A 1 459 ? 13.571 -15.520 4.163 1.00 95.56 459 PHE A O 1
ATOM 3657 N N . TYR A 1 460 ? 15.043 -15.256 2.498 1.00 93.56 460 TYR A N 1
ATOM 3658 C CA . TYR A 1 460 ? 15.939 -14.416 3.292 1.00 93.56 460 TYR A CA 1
ATOM 3659 C C . TYR A 1 460 ? 16.497 -13.246 2.493 1.00 93.56 460 TYR A C 1
ATOM 3661 O O . TYR A 1 460 ? 16.536 -13.268 1.254 1.00 93.56 460 TYR A O 1
ATOM 3669 N N . TYR A 1 461 ? 16.935 -12.238 3.238 1.00 93.50 461 TYR A N 1
ATOM 3670 C CA . TYR A 1 461 ? 17.673 -11.102 2.728 1.00 93.50 461 TYR A CA 1
ATOM 3671 C C . TYR A 1 461 ? 18.742 -10.659 3.726 1.00 93.50 461 TYR A C 1
ATOM 3673 O O . TYR A 1 461 ? 18.493 -10.582 4.929 1.00 93.50 461 TYR A O 1
ATOM 3681 N N . GLY A 1 462 ? 19.935 -10.372 3.215 1.00 89.31 462 GLY A N 1
ATOM 3682 C CA . GLY A 1 462 ? 21.029 -9.827 4.006 1.00 89.31 462 GLY A CA 1
ATOM 3683 C C . GLY A 1 462 ? 22.150 -9.279 3.129 1.00 89.31 462 GLY A C 1
ATOM 3684 O O . GLY A 1 462 ? 22.430 -9.800 2.046 1.00 89.31 462 GLY A O 1
ATOM 3685 N N . MET A 1 463 ? 22.792 -8.213 3.598 1.00 84.50 463 MET A N 1
ATOM 3686 C CA . MET A 1 463 ? 23.861 -7.510 2.878 1.00 84.50 463 MET A CA 1
ATOM 3687 C C . MET A 1 463 ? 25.245 -8.120 3.157 1.00 84.50 463 MET A C 1
ATOM 3689 O O . MET A 1 463 ? 26.074 -8.242 2.249 1.00 84.50 463 MET A O 1
ATOM 3693 N N . ASP A 1 464 ? 25.476 -8.563 4.397 1.00 78.81 464 ASP A N 1
ATOM 3694 C CA . ASP A 1 464 ? 26.731 -9.152 4.871 1.00 78.81 464 ASP A CA 1
ATOM 3695 C C . ASP A 1 464 ? 26.499 -10.559 5.459 1.00 78.81 464 ASP A C 1
ATOM 3697 O O . ASP A 1 464 ? 25.448 -10.904 5.989 1.00 78.81 464 ASP A O 1
ATOM 3701 N N . SER A 1 465 ? 27.527 -11.392 5.357 1.00 77.44 465 SER A N 1
ATOM 3702 C CA . SER A 1 465 ? 27.653 -12.696 6.009 1.00 77.44 465 SER A CA 1
ATOM 3703 C C . SER A 1 465 ? 28.044 -12.629 7.495 1.00 77.44 465 SER A C 1
ATOM 3705 O O . SER A 1 465 ? 28.072 -13.657 8.168 1.00 77.44 465 SER A O 1
ATOM 3707 N N . LYS A 1 466 ? 28.410 -11.449 8.014 1.00 73.44 466 LYS A N 1
ATOM 3708 C CA . LYS A 1 466 ? 28.906 -11.287 9.394 1.00 73.44 466 LYS A CA 1
ATOM 3709 C C . LYS A 1 466 ? 27.885 -10.703 10.366 1.00 73.44 466 LYS A C 1
ATOM 3711 O O . LYS A 1 466 ? 27.961 -11.003 11.555 1.00 73.44 466 LYS A O 1
ATOM 3716 N N . ARG A 1 467 ? 26.975 -9.855 9.891 1.00 80.12 467 ARG A N 1
ATOM 3717 C CA . ARG A 1 467 ? 26.021 -9.096 10.713 1.00 80.12 467 ARG A CA 1
ATOM 3718 C C . ARG A 1 467 ? 24.648 -9.082 10.048 1.00 80.12 467 ARG A C 1
ATOM 3720 O O . ARG A 1 467 ? 24.566 -9.233 8.833 1.00 80.12 467 ARG A O 1
ATOM 3727 N N . ASN A 1 468 ? 23.615 -8.862 10.859 1.00 86.00 468 ASN A N 1
ATOM 3728 C CA . ASN A 1 468 ? 22.228 -8.672 10.431 1.00 86.00 468 ASN A CA 1
ATOM 3729 C C . ASN A 1 468 ? 21.677 -9.836 9.585 1.00 86.00 468 ASN A C 1
ATOM 3731 O O . ASN A 1 468 ? 22.205 -10.954 9.584 1.00 86.00 468 ASN A O 1
ATOM 3735 N N . GLY A 1 469 ? 20.571 -9.571 8.897 1.00 90.44 469 GLY A N 1
ATOM 3736 C CA . GLY A 1 469 ? 19.897 -10.503 8.018 1.00 90.44 469 GLY A CA 1
ATOM 3737 C C . GLY A 1 469 ? 18.578 -10.970 8.611 1.00 90.44 469 GLY A C 1
ATOM 3738 O O . GLY A 1 469 ? 18.505 -11.429 9.753 1.00 90.44 469 GLY A O 1
ATOM 3739 N N . VAL A 1 470 ? 17.549 -10.907 7.778 1.00 94.62 470 VAL A N 1
ATOM 3740 C CA . VAL A 1 470 ? 16.180 -11.295 8.105 1.00 94.62 470 VAL A CA 1
ATOM 3741 C C . VAL A 1 470 ? 15.718 -12.412 7.184 1.00 94.62 470 VAL A C 1
ATOM 3743 O O . VAL A 1 470 ? 16.208 -12.577 6.062 1.00 94.62 470 VAL A O 1
ATOM 3746 N N . GLY A 1 471 ? 14.788 -13.218 7.675 1.00 95.06 471 GLY A N 1
ATOM 3747 C CA . GLY A 1 471 ? 14.193 -14.289 6.903 1.00 95.06 471 GLY A CA 1
ATOM 3748 C C . GLY A 1 471 ? 12.795 -14.648 7.370 1.00 95.06 471 GLY A C 1
ATOM 3749 O O . GLY A 1 471 ? 12.417 -14.401 8.509 1.00 95.06 471 GLY A O 1
ATOM 3750 N N . VAL A 1 472 ? 12.037 -15.288 6.489 1.00 96.94 472 VAL A N 1
ATOM 3751 C CA . VAL A 1 472 ? 10.766 -15.930 6.816 1.00 96.94 472 VAL A CA 1
ATOM 3752 C C . VAL A 1 472 ? 10.814 -17.362 6.308 1.00 96.94 472 VAL A C 1
ATOM 3754 O O . VAL A 1 472 ? 11.004 -17.613 5.115 1.00 96.94 472 VAL A O 1
ATOM 3757 N N . VAL A 1 473 ? 10.675 -18.311 7.227 1.00 95.69 473 VAL A N 1
ATOM 3758 C CA . VAL A 1 473 ? 10.556 -19.734 6.927 1.00 95.69 473 VAL A CA 1
ATOM 3759 C C . VAL A 1 473 ? 9.084 -20.096 6.835 1.00 95.69 473 VAL A C 1
ATOM 3761 O O . VAL A 1 473 ? 8.313 -19.841 7.759 1.00 95.69 473 VAL A O 1
ATOM 3764 N N . LEU A 1 474 ? 8.710 -20.719 5.725 1.00 95.38 474 LEU A N 1
ATOM 3765 C CA . LEU A 1 474 ? 7.369 -21.215 5.462 1.00 95.38 474 LEU A CA 1
ATOM 3766 C C . LEU A 1 474 ? 7.393 -22.730 5.321 1.00 95.38 474 LEU A C 1
ATOM 3768 O O . LEU A 1 474 ? 8.294 -23.297 4.696 1.00 95.38 474 LEU A O 1
ATOM 3772 N N . LYS A 1 475 ? 6.368 -23.385 5.860 1.00 93.00 475 LYS A N 1
ATOM 3773 C CA . LYS A 1 475 ? 6.069 -24.776 5.524 1.00 93.00 475 LYS A CA 1
ATOM 3774 C C . LYS A 1 475 ? 5.729 -24.886 4.035 1.00 93.00 475 LYS A C 1
ATOM 3776 O O . LYS A 1 475 ? 5.055 -24.017 3.485 1.00 93.00 475 LYS A O 1
ATOM 3781 N N . GLU A 1 476 ? 6.190 -25.951 3.382 1.00 88.38 476 GLU A N 1
ATOM 3782 C CA . GLU A 1 476 ? 6.128 -26.136 1.922 1.00 88.38 476 GLU A CA 1
ATOM 3783 C C . GLU A 1 476 ? 4.699 -25.997 1.372 1.00 88.38 476 GLU A C 1
ATOM 3785 O O . GLU A 1 476 ? 4.497 -25.473 0.279 1.00 88.38 476 GLU A O 1
ATOM 3790 N N . GLU A 1 477 ? 3.693 -26.393 2.156 1.00 86.69 477 GLU A N 1
ATOM 3791 C CA . GLU A 1 477 ? 2.277 -26.260 1.793 1.00 86.69 477 GLU A CA 1
ATOM 3792 C C . GLU A 1 477 ? 1.837 -24.804 1.564 1.00 86.69 477 GLU A C 1
ATOM 3794 O O . GLU A 1 477 ? 0.990 -24.558 0.711 1.00 86.69 477 GLU A O 1
ATOM 3799 N N . PHE A 1 478 ? 2.457 -23.840 2.253 1.00 89.88 478 PHE A N 1
ATOM 3800 C CA . PHE A 1 478 ? 2.168 -22.411 2.105 1.00 89.88 478 PHE A CA 1
ATOM 3801 C C . PHE A 1 478 ? 3.074 -21.715 1.086 1.00 89.88 478 PHE A C 1
ATOM 3803 O O . PHE A 1 478 ? 2.806 -20.579 0.708 1.00 89.88 478 PHE 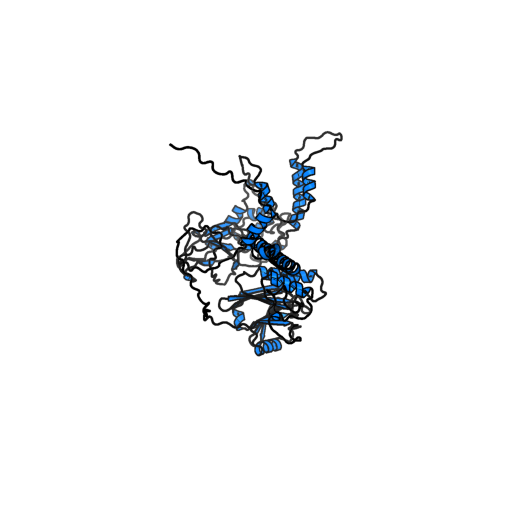A O 1
ATOM 3810 N N . VAL A 1 479 ? 4.122 -22.379 0.588 1.00 88.06 479 VAL A N 1
ATOM 3811 C CA . VAL A 1 479 ? 5.041 -21.789 -0.402 1.00 88.06 479 VAL A CA 1
ATOM 3812 C C . VAL A 1 479 ? 4.320 -21.464 -1.710 1.00 88.06 479 VAL A C 1
ATOM 3814 O O . VAL A 1 479 ? 4.639 -20.469 -2.353 1.00 88.06 479 VAL A O 1
ATOM 3817 N N . ARG A 1 480 ? 3.327 -22.277 -2.092 1.00 84.62 480 ARG A N 1
ATOM 3818 C CA . ARG A 1 480 ? 2.505 -22.052 -3.295 1.00 84.62 480 ARG A CA 1
ATOM 3819 C C . ARG A 1 480 ? 1.552 -20.865 -3.162 1.00 84.62 480 ARG A C 1
ATOM 3821 O O . ARG A 1 480 ? 1.045 -20.389 -4.168 1.00 84.62 480 ARG A O 1
ATOM 3828 N N . ASN A 1 481 ? 1.332 -20.403 -1.937 1.00 90.88 481 ASN A N 1
ATOM 3829 C CA . ASN A 1 481 ? 0.402 -19.333 -1.611 1.00 90.88 481 ASN A CA 1
ATOM 3830 C C . ASN A 1 481 ? 1.106 -17.975 -1.481 1.00 90.88 481 ASN A C 1
ATOM 3832 O O . ASN A 1 481 ? 0.455 -16.984 -1.158 1.00 90.88 481 ASN A O 1
ATOM 3836 N N . VAL A 1 482 ? 2.428 -17.926 -1.686 1.00 91.25 482 VAL A N 1
ATOM 3837 C CA . VAL A 1 482 ? 3.211 -16.686 -1.684 1.00 91.25 482 VAL A CA 1
ATOM 3838 C C . VAL A 1 482 ? 2.878 -15.892 -2.940 1.00 91.25 482 VAL A C 1
ATOM 3840 O O . VAL A 1 482 ? 3.154 -16.338 -4.050 1.00 91.25 482 VAL A O 1
ATOM 3843 N N . LEU A 1 483 ? 2.309 -14.707 -2.743 1.00 92.44 483 LEU A N 1
ATOM 3844 C CA . LEU A 1 483 ? 1.975 -13.765 -3.806 1.00 92.44 483 LEU A CA 1
ATOM 3845 C C . LEU A 1 483 ? 3.100 -12.756 -4.044 1.00 92.44 483 LEU A C 1
ATOM 3847 O O . LEU A 1 483 ? 3.380 -12.404 -5.184 1.00 92.44 483 LEU A O 1
ATOM 3851 N N . GLU A 1 484 ? 3.753 -12.300 -2.973 1.00 93.12 484 GLU A N 1
ATOM 3852 C CA . GLU A 1 484 ? 4.769 -11.248 -3.040 1.00 93.12 484 GLU A CA 1
ATOM 3853 C C . GLU A 1 484 ? 5.831 -11.432 -1.948 1.00 93.12 484 GLU A C 1
ATOM 3855 O O . GLU A 1 484 ? 5.530 -11.890 -0.842 1.00 93.12 484 GLU A O 1
ATOM 3860 N N . VAL A 1 485 ? 7.079 -11.063 -2.253 1.00 92.62 485 VAL A N 1
ATOM 3861 C CA . VAL A 1 485 ? 8.191 -11.034 -1.292 1.00 92.62 485 VAL A CA 1
ATOM 3862 C C . VAL A 1 485 ? 8.930 -9.702 -1.420 1.00 92.62 485 VAL A C 1
ATOM 3864 O O . VAL A 1 485 ? 9.756 -9.545 -2.322 1.00 92.62 485 VAL A O 1
ATOM 3867 N N . LYS A 1 486 ? 8.679 -8.769 -0.497 1.00 92.56 486 LYS A N 1
ATOM 3868 C CA . LYS A 1 486 ? 9.377 -7.480 -0.421 1.00 92.56 486 LYS A CA 1
ATOM 3869 C C . LYS A 1 486 ? 10.589 -7.600 0.497 1.00 92.56 486 LYS A C 1
ATOM 3871 O O . LYS A 1 486 ? 10.486 -8.068 1.630 1.00 92.56 486 LYS A O 1
ATOM 3876 N N . ARG A 1 487 ? 11.760 -7.198 0.010 1.00 92.12 487 ARG A N 1
ATOM 3877 C CA . ARG A 1 487 ? 13.027 -7.230 0.757 1.00 92.12 487 ARG A CA 1
ATOM 3878 C C . ARG A 1 487 ? 13.566 -5.810 0.819 1.00 92.12 487 ARG A C 1
ATOM 3880 O O . ARG A 1 487 ? 14.260 -5.398 -0.099 1.00 92.12 487 ARG A O 1
ATOM 3887 N N . VAL A 1 488 ? 13.168 -5.079 1.855 1.00 90.69 488 VAL A N 1
ATOM 3888 C CA . VAL A 1 488 ? 13.431 -3.640 1.977 1.00 90.69 488 VAL A CA 1
ATOM 3889 C C . VAL A 1 488 ? 14.880 -3.406 2.390 1.00 90.69 488 VAL A C 1
ATOM 3891 O O . VAL A 1 488 ? 15.634 -2.746 1.685 1.00 90.69 488 VAL A O 1
ATOM 3894 N N . SER A 1 489 ? 15.309 -4.040 3.481 1.00 92.38 489 SER A N 1
ATOM 3895 C CA . SER A 1 489 ? 16.668 -3.918 4.011 1.00 92.38 489 SER A CA 1
ATOM 3896 C C . SER A 1 489 ? 17.107 -5.212 4.695 1.00 92.38 489 SER A C 1
ATOM 3898 O O . SER A 1 489 ? 16.297 -6.106 4.947 1.00 92.38 489 SER A O 1
ATOM 3900 N N . ASP A 1 490 ? 18.391 -5.333 5.047 1.00 90.75 490 ASP A N 1
ATOM 3901 C CA . ASP A 1 490 ? 18.910 -6.459 5.843 1.00 90.75 490 ASP A CA 1
ATOM 3902 C C . ASP A 1 490 ? 18.312 -6.535 7.266 1.00 90.75 490 ASP A C 1
ATOM 3904 O O . ASP A 1 490 ? 18.642 -7.455 8.024 1.00 90.75 490 ASP A O 1
ATOM 3908 N N . ARG A 1 491 ? 17.415 -5.595 7.599 1.00 92.44 491 ARG A N 1
ATOM 3909 C CA . ARG A 1 491 ? 16.640 -5.498 8.833 1.00 92.44 491 ARG A CA 1
ATOM 3910 C C . ARG A 1 491 ? 15.128 -5.586 8.640 1.00 92.44 491 ARG A C 1
ATOM 3912 O O . ARG A 1 491 ? 14.469 -5.825 9.643 1.00 92.44 491 ARG A O 1
ATOM 3919 N N . VAL A 1 492 ? 14.562 -5.419 7.441 1.00 95.00 492 VAL A N 1
ATOM 3920 C CA . VAL A 1 492 ? 13.102 -5.457 7.211 1.00 95.00 492 VAL A CA 1
ATOM 3921 C C . VAL A 1 492 ? 12.759 -6.192 5.914 1.00 95.00 492 VAL A C 1
ATOM 3923 O O . VAL A 1 492 ? 13.269 -5.893 4.833 1.00 95.00 492 VAL A O 1
ATOM 3926 N N . MET A 1 493 ? 11.840 -7.152 6.003 1.00 95.44 493 MET A N 1
ATOM 3927 C CA . MET A 1 493 ? 11.251 -7.827 4.846 1.00 95.44 493 MET A CA 1
ATOM 3928 C C . MET A 1 493 ? 9.782 -8.177 5.093 1.00 95.44 493 MET A C 1
ATOM 3930 O O . MET A 1 493 ? 9.374 -8.381 6.236 1.00 95.44 493 MET A O 1
ATOM 3934 N N . SER A 1 494 ? 8.993 -8.321 4.031 1.00 96.38 494 SER A N 1
ATOM 3935 C CA . SER A 1 494 ? 7.608 -8.783 4.123 1.00 96.38 494 SER A CA 1
ATOM 3936 C C . SER A 1 494 ? 7.273 -9.841 3.076 1.00 96.38 494 SER A C 1
ATOM 3938 O O . SER A 1 494 ? 7.788 -9.842 1.956 1.00 96.38 494 SER A O 1
ATOM 3940 N N . LEU A 1 495 ? 6.423 -10.788 3.464 1.00 96.56 495 LEU A N 1
ATOM 3941 C CA . LEU A 1 495 ? 5.845 -11.797 2.584 1.00 96.56 495 LEU A CA 1
ATOM 3942 C C . LEU A 1 495 ? 4.331 -11.653 2.589 1.00 96.56 495 LEU A C 1
ATOM 3944 O O . LEU A 1 495 ? 3.712 -11.655 3.653 1.00 96.56 495 LEU A O 1
ATOM 3948 N N . LYS A 1 496 ? 3.737 -11.616 1.401 1.00 95.88 496 LYS A N 1
ATOM 3949 C CA . LYS A 1 496 ? 2.289 -11.622 1.214 1.00 95.88 496 LYS A CA 1
ATOM 3950 C C . LYS A 1 496 ? 1.823 -13.012 0.808 1.00 95.88 496 LYS A C 1
ATOM 3952 O O . LYS A 1 496 ? 2.335 -13.587 -0.153 1.00 95.88 496 LYS A O 1
ATOM 3957 N N . LEU A 1 497 ? 0.862 -13.548 1.549 1.00 94.44 497 LEU A N 1
ATOM 3958 C CA . LEU A 1 497 ? 0.326 -14.899 1.406 1.00 94.44 497 LEU A CA 1
ATOM 3959 C C . LEU A 1 497 ? -1.195 -14.850 1.246 1.00 94.44 497 LEU A C 1
ATOM 3961 O O . LEU A 1 497 ? -1.858 -14.083 1.940 1.00 94.44 497 LEU A O 1
ATOM 3965 N N . GLU A 1 498 ? -1.761 -15.729 0.425 1.00 91.38 498 GLU A N 1
ATOM 3966 C CA . GLU A 1 498 ? -3.209 -15.972 0.393 1.00 91.38 498 GLU A CA 1
ATOM 3967 C C . GLU A 1 498 ? -3.541 -17.333 1.017 1.00 91.38 498 GLU A C 1
ATOM 3969 O O . GLU A 1 498 ? -3.220 -18.386 0.469 1.00 91.38 498 GLU A O 1
ATOM 3974 N N . ILE A 1 499 ? -4.198 -17.347 2.177 1.00 87.19 499 ILE A N 1
ATOM 3975 C CA . ILE A 1 499 ? -4.569 -18.590 2.872 1.00 87.19 499 ILE A CA 1
ATOM 3976 C C . ILE A 1 499 ? -6.091 -18.660 2.979 1.00 87.19 499 ILE A C 1
ATOM 3978 O O . ILE A 1 499 ? -6.707 -17.863 3.681 1.00 87.19 499 ILE A O 1
ATOM 3982 N N . GLU A 1 500 ? -6.698 -19.621 2.274 1.00 84.62 500 GLU A N 1
ATOM 3983 C CA . GLU A 1 500 ? -8.157 -19.831 2.226 1.00 84.62 500 GLU A CA 1
ATOM 3984 C C . GLU A 1 500 ? -8.963 -18.546 1.918 1.00 84.62 500 GLU A C 1
ATOM 3986 O O . GLU A 1 500 ? -10.003 -18.283 2.525 1.00 84.62 500 GLU A O 1
ATOM 3991 N N . GLY A 1 501 ? -8.479 -17.729 0.973 1.00 78.62 501 GLY A N 1
ATOM 3992 C CA . GLY A 1 501 ? -9.125 -16.474 0.563 1.00 78.62 501 GLY A CA 1
ATOM 3993 C C . GLY A 1 501 ? -8.925 -15.305 1.535 1.00 78.62 501 GLY A C 1
ATOM 3994 O O . GLY A 1 501 ? -9.604 -14.285 1.419 1.00 78.62 501 GLY A O 1
ATOM 3995 N N . VAL A 1 502 ? -8.019 -15.441 2.510 1.00 86.38 502 VAL A N 1
ATOM 3996 C CA . VAL A 1 502 ? -7.584 -14.357 3.397 1.00 86.38 502 VAL A CA 1
ATOM 3997 C C . VAL A 1 502 ? -6.156 -13.957 3.041 1.00 86.38 502 VAL A C 1
ATOM 3999 O O . VAL A 1 502 ? -5.244 -14.781 3.093 1.00 86.38 502 VAL A O 1
ATOM 4002 N N . MET A 1 503 ? -5.968 -12.674 2.737 1.00 91.00 503 MET A N 1
ATOM 4003 C CA . MET A 1 503 ? -4.651 -12.074 2.525 1.00 91.00 503 MET A CA 1
ATOM 4004 C C . MET A 1 503 ? -3.955 -11.854 3.870 1.00 91.00 503 MET A C 1
ATOM 4006 O O . MET A 1 503 ? -4.498 -11.183 4.754 1.00 91.00 503 MET A O 1
ATOM 4010 N N . LEU A 1 504 ? -2.771 -12.438 4.025 1.00 94.44 504 LEU A N 1
ATOM 4011 C CA . LEU A 1 504 ? -1.920 -12.348 5.205 1.00 94.44 504 LEU A CA 1
ATOM 4012 C C . LEU A 1 504 ? -0.548 -11.793 4.812 1.00 94.44 504 LEU A C 1
ATOM 4014 O O . LEU A 1 504 ? 0.173 -12.404 4.029 1.00 94.44 504 LEU A O 1
ATOM 4018 N N . ASN A 1 505 ? -0.165 -10.677 5.418 1.00 96.19 505 ASN A N 1
ATOM 4019 C CA . ASN A 1 505 ? 1.156 -10.079 5.312 1.00 96.19 505 ASN A CA 1
ATOM 4020 C C . ASN A 1 505 ? 1.971 -10.446 6.551 1.00 96.19 505 ASN A C 1
ATOM 4022 O O . ASN A 1 505 ? 1.590 -10.124 7.678 1.00 96.19 505 ASN A O 1
ATOM 4026 N N . VAL A 1 506 ? 3.086 -11.137 6.339 1.00 96.56 506 VAL A N 1
ATOM 4027 C CA . VAL A 1 506 ? 4.042 -11.510 7.380 1.00 96.56 506 VAL A CA 1
ATOM 4028 C C . VAL A 1 506 ? 5.257 -10.611 7.238 1.00 96.56 506 VAL A C 1
ATOM 4030 O O . VAL A 1 506 ? 6.007 -10.732 6.272 1.00 96.56 506 VAL A O 1
ATOM 4033 N N . VAL A 1 507 ? 5.454 -9.720 8.200 1.00 96.50 507 VAL A N 1
ATOM 4034 C CA . VAL A 1 507 ? 6.606 -8.818 8.250 1.00 96.50 507 VAL A CA 1
ATOM 4035 C C . VAL A 1 507 ? 7.630 -9.400 9.216 1.00 96.50 507 VAL A C 1
ATOM 4037 O O . VAL A 1 507 ? 7.301 -9.722 10.357 1.00 96.50 507 VAL A O 1
ATOM 4040 N N . SER A 1 508 ? 8.870 -9.547 8.763 1.00 96.38 508 SER A N 1
ATOM 4041 C CA . SER A 1 508 ? 10.003 -9.902 9.610 1.00 96.38 508 SER A CA 1
ATOM 4042 C C . SER A 1 508 ? 10.952 -8.728 9.690 1.00 96.38 508 SER A C 1
ATOM 4044 O O . SER A 1 508 ? 11.346 -8.180 8.660 1.00 96.38 508 SER A O 1
ATOM 4046 N N . GLY A 1 509 ? 11.373 -8.386 10.903 1.00 93.94 509 GLY A N 1
ATOM 4047 C CA . GLY A 1 509 ? 12.366 -7.341 11.078 1.00 93.94 509 GLY A CA 1
ATOM 4048 C C . GLY A 1 509 ? 13.262 -7.503 12.296 1.00 93.94 509 GLY A C 1
ATOM 4049 O O . GLY A 1 509 ? 12.967 -8.272 13.211 1.00 93.94 509 GLY A O 1
ATOM 4050 N N . TYR A 1 510 ? 14.382 -6.794 12.268 1.00 92.69 510 TYR A N 1
ATOM 4051 C CA . TYR A 1 510 ? 15.433 -6.825 13.276 1.00 92.69 510 TYR A CA 1
ATOM 4052 C C . TYR A 1 510 ? 15.856 -5.395 13.621 1.00 92.69 510 TYR A C 1
ATOM 4054 O O . TYR A 1 510 ? 16.641 -4.768 12.897 1.00 92.69 510 TYR A O 1
ATOM 4062 N N . ALA A 1 511 ? 15.313 -4.875 14.721 1.00 89.69 511 ALA A N 1
ATOM 4063 C CA . ALA A 1 511 ? 15.591 -3.521 15.172 1.00 89.69 511 ALA A CA 1
ATOM 4064 C C . ALA A 1 511 ? 17.056 -3.380 15.622 1.00 89.69 511 ALA A C 1
ATOM 4066 O O . ALA A 1 511 ? 17.656 -4.345 16.106 1.00 89.69 511 ALA A O 1
ATOM 4067 N N . PRO A 1 512 ? 17.664 -2.192 15.484 1.00 88.19 512 PRO A N 1
ATOM 4068 C CA . PRO A 1 512 ? 18.989 -1.919 16.034 1.00 88.19 512 PRO A CA 1
ATOM 4069 C C . PRO A 1 512 ? 19.042 -2.130 17.554 1.00 88.19 512 PRO A C 1
ATOM 4071 O O . PRO A 1 512 ? 18.033 -2.018 18.249 1.00 88.19 512 PRO A O 1
ATOM 4074 N N . GLN A 1 513 ? 20.227 -2.445 18.072 1.00 83.25 513 GLN A N 1
ATOM 4075 C CA . GLN A 1 513 ? 20.420 -2.781 19.483 1.00 83.25 513 GLN A CA 1
ATOM 4076 C C . GLN A 1 513 ? 20.408 -1.523 20.373 1.00 83.25 513 GLN A C 1
ATOM 4078 O O . GLN A 1 513 ? 20.618 -0.398 19.906 1.00 83.25 513 GLN A O 1
ATOM 4083 N N . VAL A 1 514 ? 20.181 -1.704 21.678 1.00 78.12 514 VAL A N 1
ATOM 4084 C CA . VAL A 1 514 ? 20.242 -0.603 22.652 1.00 78.12 514 VAL A CA 1
ATOM 4085 C C . VAL A 1 514 ? 21.651 0.005 22.633 1.00 78.12 514 VAL A C 1
ATOM 4087 O O . VAL A 1 514 ? 22.637 -0.696 22.848 1.00 78.12 514 VAL A O 1
ATOM 4090 N N . GLY A 1 515 ? 21.741 1.306 22.349 1.00 75.62 515 GLY A N 1
ATOM 4091 C CA . GLY A 1 515 ? 23.004 2.043 22.199 1.00 75.62 515 GLY A CA 1
ATOM 4092 C C . GLY A 1 515 ? 23.477 2.284 20.758 1.00 75.62 515 GLY A C 1
ATOM 4093 O O . GLY A 1 515 ? 24.465 2.988 20.581 1.00 75.62 515 GLY A O 1
ATOM 4094 N N . CYS A 1 516 ? 22.789 1.760 19.735 1.00 81.19 516 CYS A N 1
ATOM 4095 C CA . CYS A 1 516 ? 23.023 2.163 18.341 1.00 81.19 516 CYS A CA 1
ATOM 4096 C C . CYS A 1 516 ? 22.634 3.634 18.100 1.00 81.1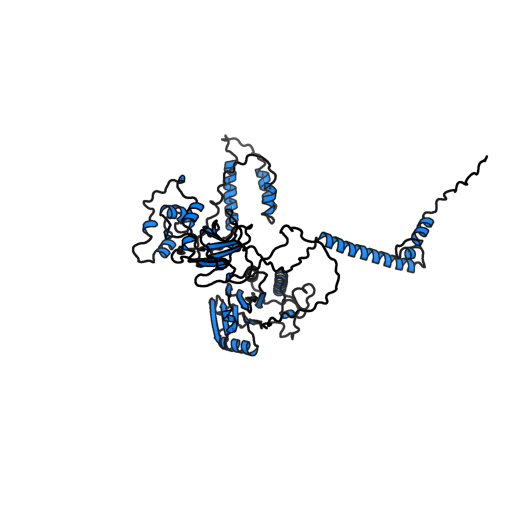9 516 CYS A C 1
ATOM 4098 O O . CYS A 1 516 ? 21.759 4.167 18.791 1.00 81.19 516 CYS A O 1
ATOM 4100 N N . GLU A 1 517 ? 23.258 4.249 17.090 1.00 83.81 517 GLU A N 1
ATOM 4101 C CA . GLU A 1 517 ? 22.992 5.627 16.662 1.00 83.81 517 GLU A CA 1
ATOM 4102 C C . GLU A 1 517 ? 21.506 5.857 16.359 1.00 83.81 517 GLU A C 1
ATOM 4104 O O . GLU A 1 517 ? 20.816 4.979 15.827 1.00 83.81 517 GLU A O 1
ATOM 4109 N N . LEU A 1 518 ? 21.018 7.058 16.680 1.00 80.38 518 LEU A N 1
ATOM 4110 C CA . LEU A 1 518 ? 19.610 7.416 16.495 1.00 80.38 518 LEU A CA 1
ATOM 4111 C C . LEU A 1 518 ? 19.186 7.303 15.023 1.00 80.38 518 LEU A C 1
ATOM 4113 O O . LEU A 1 518 ? 18.111 6.785 14.745 1.00 80.38 518 LEU A O 1
ATOM 4117 N N . GLU A 1 519 ? 20.065 7.678 14.094 1.00 84.00 519 GLU A N 1
ATOM 4118 C CA . GLU A 1 519 ? 19.820 7.606 12.649 1.00 84.00 519 GLU A CA 1
ATOM 4119 C C . GLU A 1 519 ? 19.543 6.169 12.170 1.00 84.00 519 GLU A C 1
ATOM 4121 O O . GLU A 1 519 ? 18.656 5.936 11.350 1.00 84.00 519 GLU A O 1
ATOM 4126 N N . GLU A 1 520 ? 20.243 5.166 12.717 1.00 84.56 520 GLU A N 1
ATOM 4127 C CA . GLU A 1 520 ? 20.002 3.764 12.354 1.00 84.56 520 GLU A CA 1
ATOM 4128 C C . GLU A 1 520 ? 18.639 3.277 12.868 1.00 84.56 520 GLU A C 1
ATOM 4130 O O . GLU A 1 520 ? 17.955 2.503 12.190 1.00 84.56 520 GLU A O 1
ATOM 4135 N N . LYS A 1 521 ? 18.227 3.751 14.051 1.00 85.69 521 LYS A N 1
ATOM 4136 C CA . LYS A 1 521 ? 16.907 3.462 14.625 1.00 85.69 521 LYS A CA 1
ATOM 4137 C C . LYS A 1 521 ? 15.802 4.124 13.809 1.00 85.69 521 LYS A C 1
ATOM 4139 O O . LYS A 1 521 ? 14.845 3.446 13.448 1.00 85.69 521 LYS A O 1
ATOM 4144 N N . GLU A 1 522 ? 15.941 5.409 13.491 1.00 87.19 522 GLU A N 1
ATOM 4145 C CA . GLU A 1 522 ? 14.983 6.159 12.671 1.00 87.19 522 GLU A CA 1
ATOM 4146 C C . GLU A 1 522 ? 14.820 5.530 11.287 1.00 87.19 522 GLU A C 1
ATOM 4148 O O . GLU A 1 522 ? 13.691 5.334 10.840 1.00 87.19 522 GLU A O 1
ATOM 4153 N N . ARG A 1 523 ? 15.923 5.104 10.656 1.00 89.25 523 ARG A N 1
ATOM 4154 C CA . ARG A 1 523 ? 15.876 4.385 9.378 1.00 89.25 523 ARG A CA 1
ATOM 4155 C C . ARG A 1 523 ? 15.073 3.087 9.476 1.00 89.25 523 ARG A C 1
ATOM 4157 O O . ARG A 1 523 ? 14.205 2.862 8.643 1.00 89.25 523 ARG A O 1
ATOM 4164 N N . PHE A 1 524 ? 15.310 2.259 10.498 1.00 91.94 524 PHE A N 1
ATOM 4165 C CA . PHE A 1 524 ? 14.546 1.018 10.694 1.00 91.94 524 PHE A CA 1
ATOM 4166 C C . PHE A 1 524 ? 13.040 1.277 10.854 1.00 91.94 524 PHE A C 1
ATOM 4168 O O . PHE A 1 524 ? 12.228 0.575 10.252 1.00 91.94 524 PHE A O 1
ATOM 4175 N N . TRP A 1 525 ? 12.658 2.274 11.656 1.00 91.00 525 TRP A N 1
ATOM 4176 C CA . TRP A 1 525 ? 11.246 2.604 11.863 1.00 91.00 525 TRP A CA 1
ATOM 4177 C C . TRP A 1 525 ? 10.599 3.194 10.609 1.00 91.00 525 TRP A C 1
ATOM 4179 O O . TRP A 1 525 ? 9.470 2.826 10.304 1.00 91.00 525 TRP A O 1
ATOM 4189 N N . SER A 1 526 ? 11.324 4.020 9.850 1.00 91.50 526 SER A N 1
ATOM 4190 C CA . SER A 1 526 ? 10.864 4.543 8.560 1.00 91.50 526 SER A CA 1
ATOM 4191 C C . SER A 1 526 ? 10.629 3.424 7.542 1.00 91.50 526 SER A C 1
ATOM 4193 O O . SER A 1 526 ? 9.594 3.407 6.884 1.00 91.50 526 SER A O 1
ATOM 4195 N N . GLU A 1 527 ? 11.554 2.464 7.434 1.00 93.81 527 GLU A N 1
ATOM 4196 C CA . GLU A 1 527 ? 11.410 1.295 6.553 1.00 93.81 527 GLU A CA 1
ATOM 4197 C C . GLU A 1 527 ? 10.221 0.414 6.969 1.00 93.81 527 GLU A C 1
ATOM 4199 O O . GLU A 1 527 ? 9.508 -0.128 6.123 1.00 93.81 527 GLU A O 1
ATOM 4204 N N . LEU A 1 528 ? 9.989 0.252 8.277 1.00 93.38 528 LEU A N 1
ATOM 4205 C CA . LEU A 1 528 ? 8.846 -0.504 8.782 1.00 93.38 528 LEU A CA 1
ATOM 4206 C C . LEU A 1 528 ? 7.519 0.220 8.509 1.00 93.38 528 LEU A C 1
ATOM 4208 O O . LEU A 1 528 ? 6.565 -0.433 8.088 1.00 93.38 528 LEU A O 1
ATOM 4212 N N . ASP A 1 529 ? 7.461 1.537 8.721 1.00 91.69 529 ASP A N 1
ATOM 4213 C CA . ASP A 1 529 ? 6.284 2.363 8.433 1.00 91.69 529 ASP A CA 1
ATOM 4214 C C . ASP A 1 529 ? 5.937 2.298 6.930 1.00 91.69 529 ASP A C 1
ATOM 4216 O O . ASP A 1 529 ? 4.789 2.020 6.590 1.00 91.69 529 ASP A O 1
ATOM 4220 N N . GLU A 1 530 ? 6.923 2.388 6.029 1.00 91.00 530 GLU A N 1
ATOM 4221 C CA . GLU A 1 530 ? 6.715 2.246 4.578 1.00 91.00 530 GLU A CA 1
ATOM 4222 C C . GLU A 1 530 ? 6.111 0.879 4.202 1.00 91.00 530 GLU A C 1
ATOM 4224 O O . GLU A 1 530 ? 5.164 0.784 3.411 1.00 91.00 530 GLU A O 1
ATOM 4229 N N . VAL A 1 531 ? 6.611 -0.208 4.805 1.00 92.94 531 VAL A N 1
ATOM 4230 C CA . VAL A 1 531 ? 6.042 -1.548 4.589 1.00 92.94 531 VAL A CA 1
ATOM 4231 C C . VAL A 1 531 ? 4.589 -1.598 5.043 1.00 92.94 531 VAL A C 1
ATOM 4233 O O . VAL A 1 531 ? 3.759 -2.160 4.323 1.00 92.94 531 VAL A O 1
ATOM 4236 N N . MET A 1 532 ? 4.277 -1.021 6.203 1.00 91.81 532 MET A N 1
ATOM 4237 C CA . MET A 1 532 ? 2.924 -1.000 6.757 1.00 91.81 532 MET A CA 1
ATOM 4238 C C . MET A 1 532 ? 1.962 -0.162 5.917 1.00 91.81 532 MET A C 1
ATOM 4240 O O . MET A 1 532 ? 0.857 -0.622 5.638 1.00 91.81 532 MET A O 1
ATOM 4244 N N . GLU A 1 533 ? 2.385 1.012 5.454 1.00 90.69 533 GLU A N 1
ATOM 4245 C CA . GLU A 1 533 ? 1.594 1.884 4.578 1.00 90.69 533 GLU A CA 1
ATOM 4246 C C . GLU A 1 533 ? 1.328 1.242 3.213 1.00 90.69 533 GLU A C 1
ATOM 4248 O O . GLU A 1 533 ? 0.271 1.445 2.614 1.00 90.69 533 GLU A O 1
ATOM 4253 N N . SER A 1 534 ? 2.246 0.393 2.742 1.00 88.69 534 SER A N 1
ATOM 4254 C CA . SER A 1 534 ? 2.054 -0.369 1.507 1.00 88.69 534 SER A CA 1
ATOM 4255 C C . SER A 1 534 ? 1.010 -1.493 1.621 1.00 88.69 534 SER A C 1
ATOM 4257 O O . SER A 1 534 ? 0.620 -2.064 0.597 1.00 88.69 534 SER A O 1
ATOM 4259 N N . ILE A 1 535 ? 0.572 -1.849 2.839 1.00 89.81 535 ILE A N 1
ATOM 4260 C CA . ILE A 1 535 ? -0.391 -2.928 3.080 1.00 89.81 535 ILE A CA 1
ATOM 4261 C C . ILE A 1 535 ? -1.825 -2.363 3.139 1.00 89.81 535 ILE A C 1
ATOM 4263 O O . ILE A 1 535 ? -2.133 -1.533 3.993 1.00 89.81 535 ILE A O 1
ATOM 4267 N N . PRO A 1 536 ? -2.759 -2.847 2.296 1.00 88.19 536 PRO A N 1
ATOM 4268 C CA . PRO A 1 536 ? -4.154 -2.417 2.347 1.00 88.19 536 PRO A CA 1
ATOM 4269 C C . PRO A 1 536 ? -4.835 -2.754 3.683 1.00 88.19 536 PRO A C 1
ATOM 4271 O O . PRO A 1 536 ? -4.704 -3.862 4.202 1.00 88.19 536 PRO A O 1
ATOM 4274 N N . THR A 1 537 ? -5.682 -1.848 4.181 1.00 80.25 537 THR A N 1
ATOM 4275 C CA . THR A 1 537 ? -6.373 -1.952 5.488 1.00 80.25 537 THR A CA 1
ATOM 4276 C C . THR A 1 537 ? -7.304 -3.165 5.647 1.00 80.25 537 THR A C 1
ATOM 4278 O O . THR A 1 537 ? -7.720 -3.488 6.758 1.00 80.25 537 THR A O 1
ATOM 4281 N N . GLY A 1 538 ? -7.653 -3.851 4.553 1.00 82.19 538 GLY A N 1
ATOM 4282 C CA . GLY A 1 538 ? -8.459 -5.078 4.565 1.00 82.19 538 GLY A CA 1
ATOM 4283 C C . GLY A 1 538 ? -7.658 -6.374 4.733 1.00 82.19 538 GLY A C 1
ATOM 4284 O O . GLY A 1 538 ? -8.256 -7.440 4.899 1.00 82.19 538 GLY A O 1
ATOM 4285 N N . GLU A 1 539 ? -6.328 -6.308 4.669 1.00 91.19 539 GLU A N 1
ATOM 4286 C CA . GLU A 1 539 ? -5.447 -7.470 4.763 1.00 91.19 539 GLU A CA 1
ATOM 4287 C C . GLU A 1 539 ? -4.977 -7.687 6.204 1.00 91.19 539 GLU A C 1
ATOM 4289 O O . GLU A 1 539 ? -4.836 -6.752 6.991 1.00 91.19 539 GLU A O 1
ATOM 4294 N N . ARG A 1 540 ? -4.739 -8.945 6.587 1.00 90.94 540 ARG A N 1
ATOM 4295 C CA . ARG A 1 540 ? -4.219 -9.245 7.925 1.00 90.94 540 ARG A CA 1
ATOM 4296 C C . ARG A 1 540 ? -2.721 -9.015 7.954 1.00 90.94 540 ARG A C 1
ATOM 4298 O O . ARG A 1 540 ? -2.030 -9.460 7.045 1.00 90.94 540 ARG A O 1
ATOM 4305 N N . VAL A 1 541 ? -2.220 -8.420 9.029 1.00 93.94 541 VAL A N 1
ATOM 4306 C CA . VAL A 1 541 ? -0.783 -8.211 9.229 1.00 93.94 541 VAL A CA 1
ATOM 4307 C C . VAL A 1 541 ? -0.321 -8.936 10.480 1.00 93.94 541 VAL A C 1
ATOM 4309 O O . VAL A 1 541 ? -0.962 -8.867 11.529 1.00 93.94 541 VAL A O 1
ATOM 4312 N N . VAL A 1 542 ? 0.798 -9.643 10.364 1.00 94.62 542 VAL A N 1
ATOM 4313 C CA . VAL A 1 542 ? 1.523 -10.218 11.493 1.00 94.62 542 VAL A CA 1
ATOM 4314 C C . VAL A 1 542 ? 2.971 -9.777 11.398 1.00 94.62 542 VAL A C 1
ATOM 4316 O O . VAL A 1 542 ? 3.641 -10.026 10.399 1.00 94.62 542 VAL A O 1
ATOM 4319 N N . ILE A 1 543 ? 3.451 -9.144 12.462 1.00 94.56 543 ILE A N 1
ATOM 4320 C CA . ILE A 1 543 ? 4.827 -8.675 12.576 1.00 94.56 543 ILE A CA 1
ATOM 4321 C C . ILE A 1 543 ? 5.565 -9.624 13.521 1.00 94.56 543 ILE A C 1
ATOM 4323 O O . ILE A 1 543 ? 5.238 -9.722 14.704 1.00 94.56 543 ILE A O 1
ATOM 4327 N N . GLY A 1 544 ? 6.531 -10.363 12.980 1.00 93.38 544 GLY A N 1
ATOM 4328 C CA . GLY A 1 544 ? 7.473 -11.184 13.733 1.00 93.38 544 GLY A CA 1
ATOM 4329 C C . GLY A 1 544 ? 8.835 -10.511 13.735 1.00 93.38 544 GLY A C 1
ATOM 4330 O O . GLY A 1 544 ? 9.658 -10.763 12.858 1.00 93.38 544 GLY A O 1
ATOM 4331 N N . THR A 1 545 ? 9.054 -9.626 14.697 1.00 90.19 545 THR A N 1
ATOM 4332 C CA . THR A 1 545 ? 10.270 -8.819 14.800 1.00 90.19 545 THR A CA 1
ATOM 4333 C C . THR A 1 545 ? 10.967 -9.038 16.131 1.00 90.19 545 THR A C 1
ATOM 4335 O O . THR A 1 545 ? 10.338 -9.359 17.140 1.00 90.19 545 THR A O 1
ATOM 4338 N N . ASP A 1 546 ? 12.275 -8.821 16.124 1.00 89.62 546 ASP A N 1
ATOM 4339 C CA . ASP A 1 546 ? 13.048 -8.580 17.335 1.00 89.62 546 ASP A CA 1
ATOM 4340 C C . ASP A 1 546 ? 13.250 -7.065 17.457 1.00 89.62 546 ASP A C 1
ATOM 4342 O O . ASP A 1 546 ? 14.022 -6.464 16.708 1.00 89.62 546 ASP A O 1
ATOM 4346 N N . PHE A 1 547 ? 12.459 -6.435 18.329 1.00 89.12 547 PHE A N 1
ATOM 4347 C CA . PHE A 1 547 ? 12.465 -4.984 18.512 1.00 89.12 547 PHE A CA 1
ATOM 4348 C C . PHE A 1 547 ? 13.545 -4.490 19.481 1.00 89.12 547 PHE A C 1
ATOM 4350 O O . PHE A 1 547 ? 13.680 -3.278 19.634 1.00 89.12 547 PHE A O 1
ATOM 4357 N N . ASN A 1 548 ? 14.285 -5.382 20.155 1.00 87.06 548 ASN A N 1
ATOM 4358 C CA . ASN A 1 548 ? 15.259 -4.996 21.184 1.00 87.06 548 ASN A CA 1
ATOM 4359 C C . ASN A 1 548 ? 14.693 -4.019 22.253 1.00 87.06 548 ASN A C 1
ATOM 4361 O O . ASN A 1 548 ? 15.418 -3.199 22.819 1.00 87.06 548 ASN A O 1
ATOM 4365 N N . GLY A 1 549 ? 13.382 -4.092 22.534 1.00 86.12 549 GLY A N 1
ATOM 4366 C CA . GLY A 1 549 ? 12.651 -3.154 23.392 1.00 86.12 549 GLY A CA 1
ATOM 4367 C C . GLY A 1 549 ? 11.828 -3.831 24.492 1.00 86.12 549 GLY A C 1
ATOM 4368 O O . GLY A 1 549 ? 11.187 -4.859 24.276 1.00 86.12 549 GLY A O 1
ATOM 4369 N N . HIS A 1 550 ? 11.813 -3.226 25.680 1.00 87.19 550 HIS A N 1
ATOM 4370 C CA . HIS A 1 550 ? 11.017 -3.625 26.839 1.00 87.19 550 HIS A CA 1
ATOM 4371 C C . HIS A 1 550 ? 9.808 -2.700 26.982 1.00 87.19 550 HIS A C 1
ATOM 4373 O O . HIS A 1 550 ? 9.947 -1.537 27.342 1.00 87.19 550 HIS A O 1
ATOM 4379 N N . VAL A 1 551 ? 8.604 -3.215 26.725 1.00 87.44 551 VAL A N 1
ATOM 4380 C CA . VAL A 1 551 ? 7.355 -2.423 26.742 1.00 87.44 551 VAL A CA 1
ATOM 4381 C C . VAL A 1 551 ? 6.795 -2.133 28.144 1.00 87.44 551 VAL A C 1
ATOM 4383 O O . VAL A 1 551 ? 5.844 -1.364 28.271 1.00 87.44 551 VAL A O 1
ATOM 4386 N N . GLY A 1 552 ? 7.385 -2.692 29.201 1.00 85.69 552 GLY A N 1
ATOM 4387 C CA . GLY A 1 552 ? 6.960 -2.468 30.585 1.00 85.69 552 GLY A CA 1
ATOM 4388 C C . GLY A 1 552 ? 5.926 -3.475 31.116 1.00 85.69 552 GLY A C 1
ATOM 4389 O O . GLY A 1 552 ? 5.239 -4.149 30.347 1.00 85.69 552 GLY A O 1
ATOM 4390 N N . GLU A 1 553 ? 5.817 -3.591 32.443 1.00 84.81 553 GLU A N 1
ATOM 4391 C CA . GLU A 1 553 ? 4.773 -4.349 33.147 1.00 84.81 553 GLU A CA 1
ATOM 4392 C C . GLU A 1 553 ? 3.493 -3.515 33.329 1.00 84.81 553 GLU A C 1
ATOM 4394 O O . GLU A 1 553 ? 3.537 -2.320 33.618 1.00 84.81 553 GLU A O 1
ATOM 4399 N N . GLY A 1 554 ? 2.333 -4.169 33.210 1.00 81.31 554 GLY A N 1
ATOM 4400 C CA . GLY A 1 554 ? 1.034 -3.500 33.236 1.00 81.31 554 GLY A CA 1
ATOM 4401 C C . GLY A 1 554 ? 0.652 -2.900 31.884 1.00 81.31 554 GLY A C 1
ATOM 4402 O O . GLY A 1 554 ? 1.386 -3.003 30.911 1.00 81.31 554 GLY A O 1
ATOM 4403 N N . ASN A 1 555 ? -0.548 -2.330 31.808 1.00 86.50 555 ASN A N 1
ATOM 4404 C CA . ASN A 1 555 ? -1.077 -1.740 30.576 1.00 86.50 555 ASN A CA 1
ATOM 4405 C C . ASN A 1 555 ? -1.851 -0.438 30.819 1.00 86.50 555 ASN A C 1
ATOM 4407 O O . ASN A 1 555 ? -2.675 -0.055 29.998 1.00 86.50 555 ASN A O 1
ATOM 4411 N N . THR A 1 556 ? -1.626 0.214 31.961 1.00 80.44 556 THR A N 1
ATOM 4412 C CA . THR A 1 556 ? -2.333 1.441 32.341 1.00 80.44 556 THR A CA 1
ATOM 4413 C C . THR A 1 556 ? -2.020 2.557 31.340 1.00 80.44 556 THR A C 1
ATOM 4415 O O . THR A 1 556 ? -0.883 3.017 31.288 1.00 80.44 556 THR A O 1
ATOM 4418 N N . GLY A 1 557 ? -3.014 2.999 30.564 1.00 82.38 557 GLY A N 1
ATOM 4419 C CA . GLY A 1 557 ? -2.854 3.994 29.490 1.00 82.38 557 GLY A CA 1
ATOM 4420 C C . GLY A 1 557 ? -2.480 3.422 28.113 1.00 82.38 557 GLY A C 1
ATOM 4421 O O . GLY A 1 557 ? -2.389 4.180 27.145 1.00 82.38 557 GLY A O 1
ATOM 4422 N N . ASP A 1 558 ? -2.292 2.103 28.022 1.00 86.62 558 ASP A N 1
ATOM 4423 C CA . ASP A 1 558 ? -1.941 1.354 26.810 1.00 86.62 558 ASP A CA 1
ATOM 4424 C C . ASP A 1 558 ? -2.854 0.120 26.626 1.00 86.62 558 ASP A C 1
ATOM 4426 O O . ASP A 1 558 ? -2.498 -0.843 25.944 1.00 86.62 558 ASP A O 1
ATOM 4430 N N . GLU A 1 559 ? -4.044 0.117 27.242 1.00 87.06 559 GLU A N 1
ATOM 4431 C CA . GLU A 1 559 ? -4.932 -1.053 27.322 1.00 87.06 559 GLU A CA 1
ATOM 4432 C C . GLU A 1 559 ? -5.403 -1.560 25.953 1.00 87.06 559 GLU A C 1
ATOM 4434 O O . GLU A 1 559 ? -5.756 -2.734 25.810 1.00 87.06 559 GLU A O 1
ATOM 4439 N N . GLU A 1 560 ? -5.419 -0.671 24.964 1.00 86.12 560 GLU A N 1
ATOM 4440 C CA . GLU A 1 560 ? -5.839 -0.945 23.592 1.00 86.12 560 GLU A CA 1
ATOM 4441 C C . GLU A 1 560 ? -4.786 -1.757 22.821 1.00 86.12 560 GLU A C 1
ATOM 4443 O O . GLU A 1 560 ? -5.149 -2.582 21.985 1.00 86.12 560 GLU A O 1
ATOM 4448 N N . VAL A 1 561 ? -3.499 -1.598 23.157 1.00 88.88 561 VAL A N 1
ATOM 4449 C CA . VAL A 1 561 ? -2.373 -2.146 22.379 1.00 88.88 561 VAL A CA 1
ATOM 4450 C C . VAL A 1 561 ? -1.564 -3.210 23.114 1.00 88.88 561 VAL A C 1
ATOM 4452 O O . VAL A 1 561 ? -0.876 -4.000 22.471 1.00 88.88 561 VAL A O 1
ATOM 4455 N N . MET A 1 562 ? -1.616 -3.276 24.447 1.00 89.25 562 MET A N 1
ATOM 4456 C CA . MET A 1 562 ? -0.855 -4.268 25.212 1.00 89.25 562 MET A CA 1
ATOM 4457 C C . MET A 1 562 ? -1.645 -4.904 26.363 1.00 89.25 562 MET A C 1
ATOM 4459 O O . MET A 1 562 ? -2.528 -4.316 26.992 1.00 89.25 562 MET A O 1
ATOM 4463 N N . GLY A 1 563 ? -1.302 -6.158 26.647 1.00 87.81 563 GLY A N 1
ATOM 4464 C CA . GLY A 1 563 ? -1.757 -6.898 27.812 1.00 87.81 563 GLY A CA 1
ATOM 4465 C C . GLY A 1 563 ? -0.930 -6.596 29.063 1.00 87.81 563 GLY A C 1
ATOM 4466 O O . GLY A 1 563 ? 0.032 -5.838 29.048 1.00 87.81 563 GLY A O 1
ATOM 4467 N N . LYS A 1 564 ? -1.306 -7.221 30.181 1.00 87.12 564 LYS A N 1
ATOM 4468 C CA . LYS A 1 564 ? -0.746 -6.918 31.510 1.00 87.12 564 LYS A CA 1
ATOM 4469 C C . LYS A 1 564 ? 0.606 -7.578 31.798 1.00 87.12 564 LYS A C 1
ATOM 4471 O O . LYS A 1 564 ? 1.235 -7.246 32.796 1.00 87.12 564 LYS A O 1
ATOM 4476 N N . PHE A 1 565 ? 1.035 -8.539 30.980 1.00 85.25 565 PHE A N 1
ATOM 4477 C CA . PHE A 1 565 ? 2.117 -9.473 31.309 1.00 85.25 565 PHE A CA 1
ATOM 4478 C C . PHE A 1 565 ? 3.454 -9.139 30.631 1.00 85.25 565 PHE A C 1
ATOM 4480 O O . PHE A 1 565 ? 4.148 -10.039 30.158 1.00 85.25 565 PHE A O 1
ATOM 4487 N N . GLY A 1 566 ? 3.825 -7.860 30.572 1.00 81.69 566 GLY A N 1
ATOM 4488 C CA . GLY A 1 566 ? 5.135 -7.440 30.069 1.00 81.69 566 GLY A CA 1
ATOM 4489 C C . GLY A 1 566 ? 6.299 -7.668 31.048 1.00 81.69 566 GLY A C 1
ATOM 4490 O O . GLY A 1 566 ? 6.159 -8.311 32.097 1.00 81.69 566 GLY A O 1
ATOM 4491 N N . VAL A 1 567 ? 7.473 -7.174 30.653 1.00 77.81 567 VAL A N 1
ATOM 4492 C CA . VAL A 1 567 ? 8.728 -7.192 31.426 1.00 77.81 567 VAL A CA 1
ATOM 4493 C C . VAL A 1 567 ? 8.877 -5.842 32.122 1.00 77.81 567 VAL A C 1
ATOM 4495 O O . VAL A 1 567 ? 8.622 -4.833 31.482 1.00 77.81 567 VAL A O 1
ATOM 4498 N N . LYS A 1 568 ? 9.287 -5.846 33.397 1.00 77.19 568 LYS A N 1
ATOM 4499 C CA . LYS A 1 568 ? 9.306 -4.714 34.351 1.00 77.19 568 LYS A CA 1
ATOM 4500 C C . LYS A 1 568 ? 9.350 -3.298 33.755 1.00 77.19 568 LYS A C 1
ATOM 4502 O O . LYS A 1 568 ? 8.299 -2.741 33.466 1.00 77.19 568 LYS A O 1
ATOM 4507 N N . GLU A 1 569 ? 10.516 -2.661 33.687 1.00 83.88 569 GLU A N 1
ATOM 4508 C CA . GLU A 1 569 ? 10.626 -1.249 33.309 1.00 83.88 569 GLU A CA 1
ATOM 4509 C C . GLU A 1 569 ? 10.565 -1.073 31.792 1.00 83.88 569 GLU A C 1
ATOM 4511 O O . GLU A 1 569 ? 11.139 -1.862 31.036 1.00 83.88 569 GLU A O 1
ATOM 4516 N N . ARG A 1 570 ? 9.874 -0.014 31.354 1.00 87.88 570 ARG A N 1
ATOM 4517 C CA . ARG A 1 570 ? 9.815 0.369 29.945 1.00 87.88 570 ARG A CA 1
ATOM 4518 C C . ARG A 1 570 ? 11.091 1.111 29.551 1.00 87.88 570 ARG A C 1
ATOM 4520 O O . ARG A 1 570 ? 11.413 2.123 30.169 1.00 87.88 570 ARG A O 1
ATOM 4527 N N . ASN A 1 571 ? 11.786 0.642 28.516 1.00 87.00 571 ASN A N 1
ATOM 4528 C CA . ASN A 1 571 ? 12.906 1.375 27.915 1.00 87.00 571 ASN A CA 1
ATOM 4529 C C . ASN A 1 571 ? 12.435 2.241 26.731 1.00 87.00 571 ASN A C 1
ATOM 4531 O O . ASN A 1 571 ? 11.284 2.152 26.297 1.00 87.00 571 ASN A O 1
ATOM 4535 N N . LEU A 1 572 ? 13.328 3.088 26.209 1.00 85.44 572 LEU A N 1
ATOM 4536 C CA . LEU A 1 572 ? 13.032 3.982 25.086 1.00 85.44 572 LEU A CA 1
ATOM 4537 C C . LEU A 1 572 ? 12.533 3.200 23.863 1.00 85.44 572 LEU A C 1
ATOM 4539 O O . LEU A 1 572 ? 11.512 3.549 23.281 1.00 85.44 572 LEU A O 1
ATOM 4543 N N . GLU A 1 573 ? 13.207 2.105 23.518 1.00 87.81 573 GLU A N 1
ATOM 4544 C CA . GLU A 1 573 ? 12.841 1.236 22.398 1.00 87.81 573 GLU A CA 1
ATOM 4545 C C . GLU A 1 573 ? 11.447 0.618 22.592 1.00 87.81 573 GLU A C 1
ATOM 4547 O O . GLU A 1 573 ? 10.647 0.556 21.663 1.00 87.81 573 GLU A O 1
ATOM 4552 N N . GLY A 1 574 ? 11.110 0.215 23.817 1.00 89.00 574 GLY A N 1
ATOM 4553 C CA . GLY A 1 574 ? 9.787 -0.286 24.166 1.00 89.00 574 GLY A CA 1
ATOM 4554 C C . GLY A 1 574 ? 8.698 0.779 24.077 1.00 89.00 574 GLY A C 1
ATOM 4555 O O . GLY A 1 574 ? 7.579 0.457 23.684 1.00 89.00 574 GLY A O 1
ATOM 4556 N N . GLN A 1 575 ? 9.014 2.043 24.376 1.00 89.19 575 GLN A N 1
ATOM 4557 C CA . GLN A 1 575 ? 8.093 3.156 24.138 1.00 89.19 575 GLN A CA 1
ATOM 4558 C C . GLN A 1 575 ? 7.829 3.341 22.636 1.00 89.19 575 GLN A C 1
ATOM 4560 O O . GLN A 1 575 ? 6.669 3.440 22.247 1.00 89.19 575 GLN A O 1
ATOM 4565 N N . MET A 1 576 ? 8.862 3.259 21.787 1.00 89.00 576 MET A N 1
ATOM 4566 C CA . MET A 1 576 ? 8.696 3.321 20.325 1.00 89.00 576 MET A CA 1
ATOM 4567 C C . MET A 1 576 ? 7.791 2.198 19.797 1.00 89.00 576 MET A C 1
ATOM 4569 O O . MET A 1 576 ? 6.940 2.447 18.948 1.00 89.00 576 MET A O 1
ATOM 4573 N N . VAL A 1 577 ? 7.913 0.978 20.338 1.00 91.12 577 VAL A N 1
ATOM 4574 C CA . VAL A 1 577 ? 7.031 -0.152 19.986 1.00 91.12 577 VAL A CA 1
ATOM 4575 C C . VAL A 1 577 ? 5.575 0.127 20.365 1.00 91.12 577 VAL A C 1
ATOM 4577 O O . VAL A 1 577 ? 4.675 -0.160 19.577 1.00 91.12 577 VAL A O 1
ATOM 4580 N N . VAL A 1 578 ? 5.327 0.675 21.559 1.00 90.69 578 VAL A N 1
ATOM 4581 C CA . VAL A 1 578 ? 3.969 1.014 22.019 1.00 90.69 578 VAL A CA 1
ATOM 4582 C C . VAL A 1 578 ? 3.369 2.134 21.170 1.00 90.69 578 VAL A C 1
ATOM 4584 O O . VAL A 1 578 ? 2.217 2.027 20.752 1.00 90.69 578 VAL A O 1
ATOM 4587 N N . ASP A 1 579 ? 4.145 3.172 20.863 1.00 90.75 579 ASP A N 1
ATOM 4588 C CA . ASP A 1 579 ? 3.692 4.290 20.032 1.00 90.75 579 ASP A CA 1
ATOM 4589 C C . ASP A 1 579 ? 3.404 3.838 18.596 1.00 90.75 579 ASP A C 1
ATOM 4591 O O . ASP A 1 579 ? 2.361 4.180 18.037 1.00 90.75 579 ASP A O 1
ATOM 4595 N N . PHE A 1 580 ? 4.263 2.990 18.024 1.00 90.56 580 PHE A N 1
ATOM 4596 C CA . PHE A 1 580 ? 4.021 2.350 16.733 1.00 90.56 580 PHE A CA 1
ATOM 4597 C C . PHE A 1 580 ? 2.731 1.518 16.749 1.00 90.56 580 PHE A C 1
ATOM 4599 O O . PHE A 1 580 ? 1.882 1.678 15.872 1.00 90.56 580 PHE A O 1
ATOM 4606 N N . ALA A 1 581 ? 2.540 0.681 17.774 1.00 91.19 581 ALA A N 1
ATOM 4607 C CA . ALA A 1 581 ? 1.348 -0.152 17.909 1.00 91.19 581 ALA A CA 1
ATOM 4608 C C . ALA A 1 581 ? 0.063 0.686 18.017 1.00 91.19 581 ALA A C 1
ATOM 4610 O O . ALA A 1 581 ? -0.941 0.336 17.401 1.00 91.19 581 ALA A O 1
ATOM 4611 N N . LYS A 1 582 ? 0.101 1.824 18.726 1.00 89.25 582 LYS A N 1
ATOM 4612 C CA . LYS A 1 582 ? -1.026 2.769 18.809 1.00 89.25 582 LYS A CA 1
ATOM 4613 C C . LYS A 1 582 ? -1.350 3.407 17.466 1.00 89.25 582 LYS A C 1
ATOM 4615 O O . LYS A 1 582 ? -2.518 3.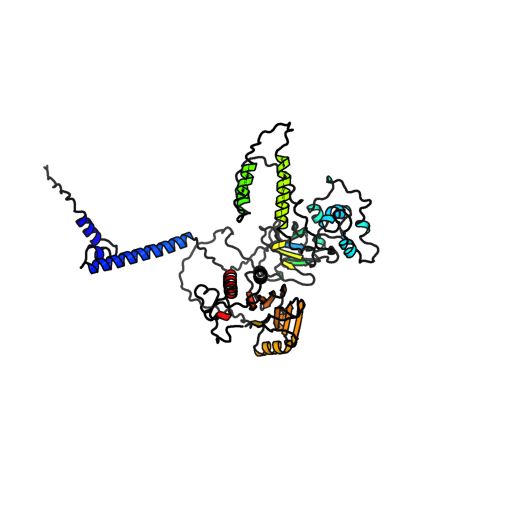480 17.100 1.00 89.25 582 LYS A O 1
ATOM 4620 N N . ARG A 1 583 ? -0.333 3.867 16.731 1.00 89.19 583 ARG A N 1
ATOM 4621 C CA . ARG A 1 583 ? -0.527 4.492 15.411 1.00 89.19 583 ARG A CA 1
ATOM 4622 C C . ARG A 1 583 ? -1.122 3.518 14.396 1.00 89.19 583 ARG A C 1
ATOM 4624 O O . ARG A 1 583 ? -1.966 3.921 13.606 1.00 89.19 583 ARG A O 1
ATOM 4631 N N . MET A 1 584 ? -0.693 2.257 14.441 1.00 86.75 584 MET A N 1
ATOM 4632 C CA . MET A 1 584 ? -1.087 1.226 13.477 1.00 86.75 584 MET A CA 1
ATOM 4633 C C . MET A 1 584 ? -2.307 0.392 13.917 1.00 86.75 584 MET A C 1
ATOM 4635 O O . MET A 1 584 ? -2.652 -0.567 13.231 1.00 86.75 584 MET A O 1
ATOM 4639 N N . ASP A 1 585 ? -2.947 0.724 15.048 1.00 88.44 585 ASP A N 1
ATOM 4640 C CA . ASP A 1 585 ? -4.054 -0.045 15.653 1.00 88.44 585 ASP A CA 1
ATOM 4641 C C . ASP A 1 585 ? -3.716 -1.547 15.816 1.00 88.44 585 ASP A C 1
ATOM 4643 O O . ASP A 1 585 ? -4.467 -2.451 15.437 1.00 88.44 585 ASP A O 1
ATOM 4647 N N . MET A 1 586 ? -2.519 -1.826 16.345 1.00 90.88 586 MET A N 1
ATOM 4648 C CA . MET A 1 586 ? -1.972 -3.174 16.517 1.00 90.88 586 MET A CA 1
ATOM 4649 C C . MET A 1 586 ? -1.832 -3.571 17.989 1.00 90.88 586 MET A C 1
ATOM 4651 O O . MET A 1 586 ? -1.623 -2.747 18.874 1.00 90.88 586 MET A O 1
ATOM 4655 N N . GLY A 1 587 ? -1.882 -4.882 18.247 1.00 90.44 587 GLY A N 1
ATOM 4656 C CA . GLY A 1 587 ? -1.686 -5.453 19.580 1.00 90.44 587 GLY A CA 1
ATOM 4657 C C . GLY A 1 587 ? -0.324 -6.131 19.751 1.00 90.44 587 GLY A C 1
ATOM 4658 O O . GLY A 1 587 ? 0.046 -7.008 18.969 1.00 90.44 587 GLY A O 1
ATOM 4659 N N . VAL A 1 588 ? 0.392 -5.820 20.833 1.00 90.12 588 VAL A N 1
ATOM 4660 C CA . VAL A 1 588 ? 1.637 -6.485 21.249 1.00 90.12 588 VAL A CA 1
ATOM 4661 C C . VAL A 1 588 ? 1.312 -7.846 21.872 1.00 90.12 588 VAL A C 1
ATOM 4663 O O . VAL A 1 588 ? 1.232 -8.011 23.092 1.00 90.12 588 VAL A O 1
ATOM 4666 N N . VAL A 1 589 ? 1.126 -8.856 21.021 1.00 88.94 589 VAL A N 1
ATOM 4667 C CA . VAL A 1 589 ? 0.580 -10.182 21.377 1.00 88.94 589 VAL A CA 1
ATOM 4668 C C . VAL A 1 589 ? 1.322 -10.872 22.535 1.00 88.94 589 VAL A C 1
ATOM 4670 O O . VAL A 1 589 ? 0.694 -11.542 23.356 1.00 88.94 589 VAL A O 1
ATOM 4673 N N . ASN A 1 590 ? 2.641 -10.683 22.653 1.00 85.00 590 ASN A N 1
ATOM 4674 C CA . ASN A 1 590 ? 3.458 -11.321 23.693 1.00 85.00 590 ASN A CA 1
ATOM 4675 C C . ASN A 1 590 ? 3.019 -10.953 25.129 1.00 85.00 590 ASN A C 1
ATOM 4677 O O . ASN A 1 590 ? 3.155 -11.765 26.041 1.00 85.00 590 ASN A O 1
ATOM 4681 N N . THR A 1 591 ? 2.435 -9.765 25.318 1.00 87.31 591 THR A N 1
ATOM 4682 C CA . THR A 1 591 ? 2.049 -9.215 26.634 1.00 87.31 591 THR A CA 1
ATOM 4683 C C . THR A 1 591 ? 0.678 -9.681 27.139 1.00 87.31 591 THR A C 1
ATOM 4685 O O . THR A 1 591 ? 0.332 -9.464 28.301 1.00 87.31 591 THR A O 1
ATOM 4688 N N . TYR A 1 592 ? -0.125 -10.343 26.299 1.00 86.25 592 TYR A N 1
ATOM 4689 C CA . TYR A 1 592 ? -1.470 -10.807 26.669 1.00 86.25 592 TYR A CA 1
ATOM 4690 C C . TYR A 1 592 ? -1.472 -12.134 27.433 1.00 86.25 592 TYR A C 1
ATOM 4692 O O . TYR A 1 592 ? -2.476 -12.481 28.055 1.00 86.25 592 TYR A O 1
ATOM 4700 N N . PHE A 1 593 ? -0.358 -12.868 27.420 1.00 84.38 593 PHE A N 1
ATOM 4701 C CA . PHE A 1 593 ? -0.270 -14.203 28.005 1.00 84.38 593 PHE A CA 1
ATOM 4702 C C . PHE A 1 593 ? 0.630 -14.214 29.237 1.00 84.38 593 PHE A C 1
ATOM 4704 O O . PHE A 1 593 ? 1.769 -13.756 29.195 1.00 84.38 593 PHE A O 1
ATOM 4711 N N . GLN A 1 594 ? 0.144 -14.806 30.328 1.00 82.75 594 GLN A N 1
ATOM 4712 C CA . GLN A 1 594 ? 0.952 -15.006 31.525 1.00 82.75 594 GLN A CA 1
ATOM 4713 C C . GLN A 1 594 ? 2.030 -16.063 31.257 1.00 82.75 594 GLN A C 1
ATOM 4715 O O . GLN A 1 594 ? 1.731 -17.239 31.043 1.00 82.75 594 GLN A O 1
ATOM 4720 N N . LYS A 1 595 ? 3.296 -15.641 31.289 1.00 80.56 595 LYS A N 1
ATOM 4721 C CA . LYS A 1 595 ? 4.475 -16.504 31.142 1.00 80.56 595 LYS A CA 1
ATOM 4722 C C . LYS A 1 595 ? 5.370 -16.413 32.378 1.00 80.56 595 LYS A C 1
ATOM 4724 O O . LYS A 1 595 ? 5.314 -15.423 33.120 1.00 80.56 595 LYS A O 1
ATOM 4729 N N . ARG A 1 596 ? 6.216 -17.434 32.568 1.00 76.94 596 ARG A N 1
ATOM 4730 C CA . ARG A 1 596 ? 7.363 -17.363 33.489 1.00 76.94 596 ARG A CA 1
ATOM 4731 C C . ARG A 1 596 ? 8.259 -16.195 33.083 1.00 76.94 596 ARG A C 1
ATOM 4733 O O . ARG A 1 596 ? 8.355 -15.911 31.893 1.00 76.94 596 ARG A O 1
ATOM 4740 N N . GLU A 1 597 ? 8.880 -15.533 34.053 1.00 70.12 597 GLU A N 1
ATOM 4741 C CA . GLU A 1 597 ? 9.662 -14.304 33.836 1.00 70.12 597 GLU A CA 1
ATOM 4742 C C . GLU A 1 597 ? 10.781 -14.512 32.797 1.00 70.12 597 GLU A C 1
ATOM 4744 O O . GLU A 1 597 ? 10.908 -13.723 31.867 1.00 70.12 597 GLU A O 1
ATOM 4749 N N . GLU A 1 598 ? 11.455 -15.666 32.853 1.00 68.00 598 GLU A N 1
ATOM 4750 C CA . GLU A 1 598 ? 12.462 -16.148 31.888 1.00 68.00 598 GLU A CA 1
ATOM 4751 C C . GLU A 1 598 ? 11.975 -16.260 30.429 1.00 68.00 598 GLU A C 1
ATOM 4753 O O . GLU A 1 598 ? 12.783 -16.255 29.512 1.00 68.00 598 GLU A O 1
ATOM 4758 N N . HIS A 1 599 ? 10.663 -16.355 30.192 1.00 68.38 599 HIS A N 1
ATOM 4759 C CA . HIS A 1 599 ? 10.064 -16.500 28.857 1.00 68.38 599 HIS A CA 1
ATOM 4760 C C . HIS A 1 599 ? 9.349 -15.226 28.374 1.00 68.38 599 HIS A C 1
ATOM 4762 O O . HIS A 1 599 ? 8.614 -15.272 27.379 1.00 68.38 599 HIS A O 1
ATOM 4768 N N . ARG A 1 600 ? 9.467 -14.114 29.115 1.00 67.06 600 ARG A N 1
ATOM 4769 C CA . ARG A 1 600 ? 8.886 -12.815 28.733 1.00 67.06 600 ARG A CA 1
ATOM 4770 C C . ARG A 1 600 ? 9.830 -11.981 27.867 1.00 67.06 600 ARG A C 1
ATOM 4772 O O . ARG A 1 600 ? 9.343 -11.163 27.092 1.00 67.06 600 ARG A O 1
ATOM 4779 N N . VAL A 1 601 ? 11.134 -12.227 27.980 1.00 63.50 601 VAL A N 1
ATOM 4780 C CA . VAL A 1 601 ? 12.183 -11.698 27.100 1.00 63.50 601 VAL A CA 1
ATOM 4781 C C . VAL A 1 601 ? 12.461 -12.755 26.025 1.00 63.50 601 VAL A C 1
ATOM 4783 O O . VAL A 1 601 ? 12.484 -13.947 26.339 1.00 63.50 601 VAL A O 1
ATOM 4786 N N . THR A 1 602 ? 12.583 -12.332 24.769 1.00 52.91 602 THR A N 1
ATOM 4787 C CA . THR A 1 602 ? 12.913 -13.186 23.613 1.00 52.91 602 THR A CA 1
ATOM 4788 C C . THR A 1 602 ? 14.326 -12.949 23.145 1.00 52.91 602 THR A C 1
ATOM 4790 O O . THR A 1 602 ? 14.741 -11.774 23.226 1.00 52.91 602 THR A O 1
#

Organism: NCBI:txid175788

Secondary structure (DSSP, 8-state):
----------------HHHHHHHHHHH---TTHHHHHSSS-HHHHHHHHHHHHHHHHHHHHHHHHHHHHHHT------------SSEEPPEEEEEES----GGG--HHHHHHHTTTTTSB-TTSPBPHHHHHHHTT---TTSSGGGS--TT--PPPGGGSPPHHHHHHHHSPPHHHHEEEEEETTEE--GGGEEEEEETTEEEEEET---TTPPPPEE-S-SGGGSEEEEE---GGGSPPP-S------STTT-PPP-----S--TTSHHHHHHHH--S---TTHHHHHHHHHS--PPP--S------THHHHHHHHHHHHHHHHTTSPPPS--S--S-SEEEEEE-TTSPP-HHHHPEEE-TTS-----------TTS------------------------------EEEEE-S--TTTHHHHHHHHHHHT-SEEEEE-----EEEEEEEETTEEEEEEES-SSS--EEEEEEHHHHTTEEEEEEEETTEEEEEEEETTEEEEEEEEEPPPTTS-HHHHHHHHHHHHHHHHTS-TTSEEEEEEE------SS-TT-TTTB-S---SSPPHHHHHHHHHHHHTT--BGGGGS---GGGT--

Radius of gyration: 36.87 Å; chains: 1; bounding box: 110×93×106 Å

pLDDT: mean 72.29, std 22.92, range [22.72, 96.94]